Protein AF-0000000079772321 (afdb_homodimer)

InterPro domains:
  IPR003599 Immunoglobulin domain subtype [SM00409] (28-128)
  IPR007110 Immunoglobulin-like domain [PS50835] (21-126)
  IPR013106 Immunoglobulin V-set domain [PF07686] (27-116)
  IPR013106 Immunoglobulin V-set domain [SM00406] (38-116)
  IPR013783 Immunoglobulin-like fold [G3DSA:2.60.40.10] (20-128)
  IPR036179 Immunoglobulin-like domain superfamily [SSF48726] (20-124)

Foldseek 3Di:
DVVVVVVVPVPPPLCPVQPDKDKDWEAWAAWEDEAQAKDKTWIFIAIDTPVRHGDDDDDADKWKWKQQQNDTGTQVCQCVVPVNQWHFDDDVVRRTGMIMGGNDHQVSWDKMKMKMWGDDDPPPPDPPDDPPPSCPPPPVCPVVPGDMDMHDIYTYHYKYFFQDWEKDWAFDCPDPPGDPPDDDLDALDEDPAAEAEDAAQDKTKMKTKTHWIVPEFDKWKDKQNRTFDWPQQQPFDWDQDPVGTWTWGTWDWDDDPFKTKIKTKIKDWAQDDQPCPVPDDDDSPSSTTMIMMIMMIMHTHHDDDDWMKMKMWGDPQQSVDTDDPDDDGRIYMYMYTYHYPPDD/DVVVVVVVVVPPPPCPVQPDKDKDWEAWAAWEDEAQAKDKTWIFIAIDTPVRHGDDDDDADKWKWKQQQNDTGTQVCQCVVPVNQWHFDDDVVRRTGMIMGGNDHQVSWDKMKMKMWGDDPPPPPPPPDDPPPSCPPPPVCVVVPGDMDMHDIYTYHYKYFFQDWEKDWAFDPPDGDGDPDDDDLDALDEDPAAEAEDAAQDKTKMKTKTHWIVPEFDKWKDKQNRTFDWDQPDWDDWDQDPVGTWTWGTWDWDDDPFKTKIKTKIKDWAQDPQPCPVPDPDDSPSSTTMIMMIMMIMHTHDDDDDWMKMKMWGDPQQSVDTDDPDDDGRIYMYMYTYHYPPPD

Nearest PDB structures (foldseek):
  2wng-assembly1_A  TM=5.264E-01  e=7.006E-10  Homo sapiens
  5gs2-assembly1_H  TM=3.093E-01  e=6.356E-09  Homo sapiens
  6vtc-assembly1_A  TM=4.804E-01  e=5.918E-06  Homo sapiens
  6sne-assembly1_B  TM=3.478E-01  e=5.232E-07  Homo sapiens
  5lfv-assembly1_A  TM=3.008E-01  e=1.472E-07  Mus musculus

Sequence (688 aa):
MNDMETFIRLGLAIRLDHQQPFLYVTDPQNTRAPLGGSVRLSCRLFWRDAFGNSWKGYTPPVRVQWIINGFGYQVDLLEASHQSRLTVVGNPSDGVYDLRINKVQLEDEGIFACQARIINGGLSVSADAIPPYWNQNYLTIGQSAMMIVRSKEAQLTVFSLPKRFGLFVGKFLTRPEAMPKGGSQQTCHLQEEQKIFVQIGKAIYLTCAGDESRPPALLEINFNGEKIPLSSRNQTSCKRMEEGDWCVKDVARIRHAAFNLLVMEYRKDVHAVKGFVRFMGVKNIETAKQSVRLILEVLIRSEFAKPLSVKCEVGNGEEFTQSGPPQKPFEAVASGTIHLHGRTMNDMETFIRLGLAIRLDHQQPFLYVTDPQNTRAPLGGSVRLSCRLFWRDAFGNSWKGYTPPVRVQWIINGFGYQVDLLEASHQSRLTVVGNPSDGVYDLRINKVQLEDEGIFACQARIINGGLSVSADAIPPYWNQNYLTIGQSAMMIVRSKEAQLTVFSLPKRFGLFVGKFLTRPEAMPKGGSQQTCHLQEEQKIFVQIGKAIYLTCAGDESRPPALLEINFNGEKIPLSSRNQTSCKRMEEGDWCVKDVARIRHAAFNLLVMEYRKDVHAVKGFVRFMGVKNIETAKQSVRLILEVLIRSEFAKPLSVKCEVGNGEEFTQSGPPQKPFEAVASGTIHLHGRT

Secondary structure (DSSP, 8-state):
--HHHHHHHTT------TT--EEEEPPP--EEEETT--EEE--BEEEE-TTSPBP-S----EEEEEEETTEEEEHHHHHHHTTTSEEEES-GGGTB-EEEE-S--GGG-EEEEEEEEE--------SSS---GGGSSS--TTS----EEEPPPEEEEEEB--S-EEEEESSS-SS-----S--SS--B-----EEEEE-TT-EEEEEEEEEEEBSPP-EEEEETTEEE--------EEEEETTEEEEEEEEEEEE-SSEEEEEEEEEEEE--------STT-------EEEEEEEEEEEE-S--SSPEEEEEEETTGGGGS-SSS--PPP-BEEEEEEEETT--/--HHHHHHHTT------TT--EEEEPPPPPEEEETT--EEE--BEEEE-TTSPBP-S----EEEEEEETTEEEEHHHHHHHTTTSEEEES-GGGTB-EEEE-S--GGG-EEEEEEEEE--------SSS---GGGSSS----S----EEEPPPEEEEEEB--S-EEEEESSS-SS-----S--SS--B-----EEEEE-TT-EEEEEEEEEEEBSPP-EEEEETTEEE--------PEEEETTEEEEEEEEEEEE-SSEEEEEEEEEEEE--------STT-------EEEEEEEEEEEE-S--SSPEEEEEEETTGGGGS-SSS--PPP-BEEEEEEEETT--

Organism: Taenia asiatica (NCBI:txid60517)

Radius of gyration: 35.62 Å; Cα contacts (8 Å, |Δi|>4): 1546; chains: 2; bounding box: 85×104×121 Å

pLDDT: mean 74.22, std 22.58, range [26.08, 96.75]

Structure (mmCIF, N/CA/C/O backbone):
data_AF-0000000079772321-model_v1
#
loop_
_entity.id
_entity.type
_entity.pdbx_description
1 polymer 'Ig-like domain-containing protein'
#
loop_
_atom_site.group_PDB
_atom_site.id
_atom_site.type_symbol
_atom_site.label_atom_id
_atom_site.label_alt_id
_atom_site.label_comp_id
_atom_site.label_asym_id
_atom_site.label_entity_id
_atom_site.label_seq_id
_atom_site.pdbx_PDB_ins_code
_atom_site.Cartn_x
_atom_site.Cartn_y
_atom_site.Cartn_z
_atom_site.occupancy
_atom_site.B_iso_or_equiv
_atom_site.auth_seq_id
_atom_site.auth_comp_id
_atom_site.auth_asym_id
_atom_site.auth_atom_id
_atom_site.pdbx_PDB_model_num
ATOM 1 N N . MET A 1 1 ? -7.09 9.203 63.438 1 29.27 1 MET A N 1
ATOM 2 C CA . MET A 1 1 ? -8.406 8.695 63.031 1 29.27 1 MET A CA 1
ATOM 3 C C . MET A 1 1 ? -8.836 9.273 61.688 1 29.27 1 MET A C 1
ATOM 5 O O . MET A 1 1 ? -9.602 8.641 60.969 1 29.27 1 MET A O 1
ATOM 9 N N . ASN A 1 2 ? -8.562 10.602 61.406 1 40.22 2 ASN A N 1
ATOM 10 C CA . ASN A 1 2 ? -9.055 11.32 60.25 1 40.22 2 ASN A CA 1
ATOM 11 C C . ASN A 1 2 ? -8.352 10.867 58.969 1 40.22 2 ASN A C 1
ATOM 13 O O . ASN A 1 2 ? -8.828 11.125 57.844 1 40.22 2 ASN A O 1
ATOM 17 N N . ASP A 1 3 ? -7.031 10.539 59.062 1 43.5 3 ASP A N 1
ATOM 18 C CA . ASP A 1 3 ? -6.199 10.203 57.938 1 43.5 3 ASP A CA 1
ATOM 19 C C . ASP A 1 3 ? -6.664 8.906 57.281 1 43.5 3 ASP A C 1
ATOM 21 O O . ASP A 1 3 ? -6.34 8.641 56.125 1 43.5 3 ASP A O 1
ATOM 25 N N . MET A 1 4 ? -7.281 8.016 58.094 1 43.22 4 MET A N 1
ATOM 26 C CA . MET A 1 4 ? -7.754 6.727 57.594 1 43.22 4 MET A CA 1
ATOM 27 C C . MET A 1 4 ? -8.93 6.906 56.625 1 43.22 4 MET A C 1
ATOM 29 O O . MET A 1 4 ? -9.258 5.992 55.875 1 43.22 4 MET A O 1
ATOM 33 N N . GLU A 1 5 ? -9.68 8.008 56.844 1 43.19 5 GLU A N 1
ATOM 34 C CA . GLU A 1 5 ? -10.898 8.164 56.031 1 43.19 5 GLU A CA 1
ATOM 35 C C . GLU A 1 5 ? -10.57 8.523 54.594 1 43.19 5 GLU A C 1
ATOM 37 O O . GLU A 1 5 ? -11.312 8.172 53.688 1 43.19 5 GLU A O 1
ATOM 42 N N . THR A 1 6 ? -9.5 9.32 54.438 1 44.12 6 THR A N 1
ATOM 43 C CA . THR A 1 6 ? -9.297 9.859 53.094 1 44.12 6 THR A CA 1
ATOM 44 C C . THR A 1 6 ? -8.867 8.766 52.125 1 44.12 6 THR A C 1
ATOM 46 O O . THR A 1 6 ? -9.055 8.883 50.906 1 44.12 6 THR A O 1
ATOM 49 N N . PHE A 1 7 ? -8.133 7.734 52.625 1 42.06 7 PHE A N 1
ATOM 50 C CA . PHE A 1 7 ? -7.652 6.723 51.688 1 42.06 7 PHE A CA 1
ATOM 51 C C . PHE A 1 7 ? -8.812 5.898 51.156 1 42.06 7 PHE A C 1
ATOM 53 O O . PHE A 1 7 ? -8.672 5.23 50.125 1 42.06 7 PHE A O 1
ATOM 60 N N . ILE A 1 8 ? -9.906 5.789 51.938 1 38.69 8 ILE A N 1
ATOM 61 C CA . ILE A 1 8 ? -10.953 4.855 51.531 1 38.69 8 ILE A CA 1
ATOM 62 C C . ILE A 1 8 ? -11.672 5.391 50.281 1 38.69 8 ILE A C 1
ATOM 64 O O . ILE A 1 8 ? -12.195 4.617 49.5 1 38.69 8 ILE A O 1
ATOM 68 N N . ARG A 1 9 ? -11.758 6.715 50.125 1 37.12 9 ARG A N 1
ATOM 69 C CA . ARG A 1 9 ? -12.656 7.199 49.062 1 37.12 9 ARG A CA 1
ATOM 70 C C . ARG A 1 9 ? -12.055 6.969 47.688 1 37.12 9 ARG A C 1
ATOM 72 O O . ARG A 1 9 ? -12.758 7.078 46.688 1 37.12 9 ARG A O 1
ATOM 79 N N . LEU A 1 10 ? -10.742 7.055 47.625 1 37.56 10 LEU A N 1
ATOM 80 C CA . LEU A 1 10 ? -10.219 7.016 46.25 1 37.56 10 LEU A CA 1
ATOM 81 C C . LEU A 1 10 ? -10.422 5.637 45.625 1 37.56 10 LEU A C 1
ATOM 83 O O . LEU A 1 10 ? -10.039 5.406 44.5 1 37.56 10 LEU A O 1
ATOM 87 N N . GLY A 1 11 ? -10.797 4.684 46.469 1 34.12 11 GLY A N 1
ATOM 88 C CA . GLY A 1 11 ? -11.07 3.406 45.812 1 34.12 11 GLY A CA 1
ATOM 89 C C . GLY A 1 11 ? -12.195 3.475 44.812 1 34.12 11 GLY A C 1
ATOM 90 O O . GLY A 1 11 ? -12.883 2.48 44.562 1 34.12 11 GLY A O 1
ATOM 91 N N . LEU A 1 12 ? -12.789 4.594 44.625 1 33.72 12 LEU A N 1
ATOM 92 C CA . LEU A 1 12 ? -13.781 4.434 43.594 1 33.72 12 LEU A CA 1
ATOM 93 C C . LEU A 1 12 ? -13.156 3.799 42.344 1 33.72 12 LEU A C 1
ATOM 95 O O . LEU A 1 12 ? -12.336 4.422 41.656 1 33.72 12 LEU A O 1
ATOM 99 N N . ALA A 1 13 ? -12.891 2.525 42.375 1 32.94 13 ALA A N 1
ATOM 100 C CA . ALA A 1 13 ? -12.555 1.632 41.281 1 32.94 13 ALA A CA 1
ATOM 101 C C . ALA A 1 13 ? -13.258 2.053 40 1 32.94 13 ALA A C 1
ATOM 103 O O . ALA A 1 13 ? -14.445 2.381 40 1 32.94 13 ALA A O 1
ATOM 104 N N . ILE A 1 14 ? -12.641 2.691 39.156 1 36.53 14 ILE A N 1
ATOM 105 C CA . ILE A 1 14 ? -13.023 2.559 37.75 1 36.53 14 ILE A CA 1
ATOM 106 C C . ILE A 1 14 ? -13.68 1.197 37.531 1 36.53 14 ILE A C 1
ATOM 108 O O . ILE A 1 14 ? -13 0.165 37.562 1 36.53 14 ILE A O 1
ATOM 112 N N . ARG A 1 15 ? -14.734 0.895 38.156 1 33.5 15 ARG A N 1
ATOM 113 C CA . ARG A 1 15 ? -15.492 -0.244 37.656 1 33.5 15 ARG A CA 1
ATOM 114 C C . ARG A 1 15 ? -15.398 -0.334 36.125 1 33.5 15 ARG A C 1
ATOM 116 O O . ARG A 1 15 ? -16 0.474 35.406 1 33.5 15 ARG A O 1
ATOM 123 N N . LEU A 1 16 ? -14.281 -0.459 35.469 1 39.03 16 LEU A N 1
ATOM 124 C CA . LEU A 1 16 ? -14.336 -1.08 34.156 1 39.03 16 LEU A CA 1
ATOM 125 C C . LEU A 1 16 ? -15.609 -1.903 34 1 39.03 16 LEU A C 1
ATOM 127 O O . LEU A 1 16 ? -15.828 -2.869 34.719 1 39.03 16 LEU A O 1
ATOM 131 N N . ASP A 1 17 ? -16.672 -1.336 34.031 1 39.31 17 ASP A N 1
ATOM 132 C CA . ASP A 1 17 ? -17.938 -2.029 33.781 1 39.31 17 ASP A CA 1
ATOM 133 C C . ASP A 1 17 ? -17.734 -3.268 32.906 1 39.31 17 ASP A C 1
ATOM 135 O O . ASP A 1 17 ? -17.344 -3.156 31.766 1 39.31 17 ASP A O 1
ATOM 139 N N . HIS A 1 18 ? -17.234 -4.359 33.281 1 50.41 18 HIS A N 1
ATOM 140 C CA . HIS A 1 18 ? -17.203 -5.789 33 1 50.41 18 HIS A CA 1
ATOM 141 C C . HIS A 1 18 ? -18.344 -6.195 32.062 1 50.41 18 HIS A C 1
ATOM 143 O O . HIS A 1 18 ? -18.484 -7.371 31.734 1 50.41 18 HIS A O 1
ATOM 149 N N . GLN A 1 19 ? -19.266 -5.332 31.625 1 61.81 19 GLN A N 1
ATOM 150 C CA . GLN A 1 19 ? -20.562 -5.824 31.141 1 61.81 19 GLN A CA 1
ATOM 151 C C . GLN A 1 19 ? -20.734 -5.527 29.656 1 61.81 19 GLN A C 1
ATOM 153 O O . GLN A 1 19 ? -21.859 -5.508 29.141 1 61.81 19 GLN A O 1
ATOM 158 N N . GLN A 1 20 ? -19.781 -5.121 29 1 71 20 GLN A N 1
ATOM 159 C CA . GLN A 1 20 ? -20.156 -4.965 27.594 1 71 20 GLN A CA 1
ATOM 160 C C . GLN A 1 20 ? -19.328 -5.895 26.703 1 71 20 GLN A C 1
ATOM 162 O O . GLN A 1 20 ? -18.172 -6.184 27 1 71 20 GLN A O 1
ATOM 167 N N . PRO A 1 21 ? -19.922 -6.488 25.797 1 81.56 21 PRO A N 1
ATOM 168 C CA . PRO A 1 21 ? -19.188 -7.344 24.859 1 81.56 21 PRO A CA 1
ATOM 169 C C . PRO A 1 21 ? -18.344 -6.543 23.875 1 81.56 21 PRO A C 1
ATOM 171 O O . PRO A 1 21 ? -18.719 -5.438 23.469 1 81.56 21 PRO A O 1
ATOM 174 N N . PHE A 1 22 ? -17.156 -7.117 23.594 1 81.06 22 PHE A N 1
ATOM 175 C CA . PHE A 1 22 ? -16.281 -6.578 22.578 1 81.06 22 PHE A CA 1
ATOM 176 C C . PHE A 1 22 ? -16.172 -7.531 21.391 1 81.06 22 PHE A C 1
ATOM 178 O O . PHE A 1 22 ? -16.094 -8.75 21.578 1 81.06 22 PHE A O 1
ATOM 185 N N . LEU A 1 23 ? -16.266 -6.875 20.234 1 86.38 23 LEU A N 1
ATOM 186 C CA . LEU A 1 23 ? -16.219 -7.66 19 1 86.38 23 LEU A CA 1
ATOM 187 C C . LEU A 1 23 ? -14.773 -7.863 18.547 1 86.38 23 LEU A C 1
ATOM 189 O O . LEU A 1 23 ? -13.977 -6.918 18.547 1 86.38 23 LEU A O 1
ATOM 193 N N . TYR A 1 24 ? -14.43 -9.125 18.234 1 87.12 24 TYR A N 1
ATOM 194 C CA . TYR A 1 24 ? -13.117 -9.461 17.688 1 87.12 24 TYR A CA 1
ATOM 195 C C . TYR A 1 24 ? -13.25 -10.195 16.359 1 87.12 24 TYR A C 1
ATOM 197 O O . TYR A 1 24 ? -14.281 -10.797 16.078 1 87.12 24 TYR A O 1
ATOM 205 N N . VAL A 1 25 ? -12.211 -10.031 15.602 1 91.81 25 VAL A N 1
ATOM 206 C CA . VAL A 1 25 ? -12.172 -10.719 14.32 1 91.81 25 VAL A CA 1
ATOM 207 C C . VAL A 1 25 ? -10.844 -11.453 14.172 1 91.81 25 VAL A C 1
ATOM 209 O O . VAL A 1 25 ? -9.797 -10.945 14.578 1 91.81 25 VAL A O 1
ATOM 212 N N . THR A 1 26 ? -10.914 -12.602 13.586 1 91.31 26 THR A N 1
ATOM 213 C CA . THR A 1 26 ? -9.688 -13.344 13.32 1 91.31 26 THR A CA 1
ATOM 214 C C . THR A 1 26 ? -9.016 -12.844 12.047 1 91.31 26 THR A C 1
ATOM 216 O O . THR A 1 26 ? -9.688 -12.328 11.148 1 91.31 26 THR A O 1
ATOM 219 N N . ASP A 1 27 ? -7.719 -13.094 11.992 1 90.25 27 ASP A N 1
ATOM 220 C CA . ASP A 1 27 ? -6.945 -12.688 10.828 1 90.25 27 ASP A CA 1
ATOM 221 C C . ASP A 1 27 ? -6.844 -13.82 9.812 1 90.25 27 ASP A C 1
ATOM 223 O O . ASP A 1 27 ? -6.441 -14.938 10.156 1 90.25 27 ASP A O 1
ATOM 227 N N . PRO A 1 28 ? -7.277 -13.547 8.594 1 94.19 28 PRO A N 1
ATOM 228 C CA . PRO A 1 28 ? -6.957 -14.539 7.562 1 94.19 28 PRO A CA 1
ATOM 229 C C . PRO A 1 28 ? -5.453 -14.703 7.348 1 94.19 28 PRO A C 1
ATOM 231 O O . PRO A 1 28 ? -4.672 -13.828 7.734 1 94.19 28 PRO A O 1
ATOM 234 N N . GLN A 1 29 ? -5.086 -15.812 6.781 1 93.62 29 GLN A N 1
ATOM 235 C CA . GLN A 1 29 ? -3.674 -16.078 6.527 1 93.62 29 GLN A CA 1
ATOM 236 C C . GLN A 1 29 ? -3.338 -15.906 5.051 1 93.62 29 GLN A C 1
ATOM 238 O O . GLN A 1 29 ? -4.195 -16.109 4.184 1 93.62 29 GLN A O 1
ATOM 243 N N . ASN A 1 30 ? -2.096 -15.508 4.895 1 95 30 ASN A N 1
ATOM 244 C CA . ASN A 1 30 ? -1.613 -15.57 3.518 1 95 30 ASN A CA 1
ATOM 245 C C . ASN A 1 30 ? -1.795 -16.969 2.924 1 95 30 ASN A C 1
ATOM 247 O O . ASN A 1 30 ? -1.523 -17.969 3.586 1 95 30 ASN A O 1
ATOM 251 N N . THR A 1 31 ? -2.303 -16.969 1.698 1 94.75 31 THR A N 1
ATOM 252 C CA . THR A 1 31 ? -2.674 -18.25 1.11 1 94.75 31 THR A CA 1
ATOM 253 C C . THR A 1 31 ? -2.25 -18.312 -0.354 1 94.75 31 THR A C 1
ATOM 255 O O . THR A 1 31 ? -2.254 -17.297 -1.054 1 94.75 31 THR A O 1
ATOM 258 N N . ARG A 1 32 ? -1.919 -19.484 -0.775 1 94.75 32 ARG A N 1
ATOM 259 C CA . ARG A 1 32 ? -1.633 -19.781 -2.174 1 94.75 32 ARG A CA 1
ATOM 260 C C . ARG A 1 32 ? -2.658 -20.766 -2.742 1 94.75 32 ARG A C 1
ATOM 262 O O . ARG A 1 32 ? -3.033 -21.734 -2.08 1 94.75 32 ARG A O 1
ATOM 269 N N . ALA A 1 33 ? -3.123 -20.469 -3.893 1 95.25 33 ALA A N 1
ATOM 270 C CA . ALA A 1 33 ? -4.098 -21.328 -4.551 1 95.25 33 ALA A CA 1
ATOM 271 C C . ALA A 1 33 ? -3.736 -21.562 -6.016 1 95.25 33 ALA A C 1
ATOM 273 O O . ALA A 1 33 ? -3.234 -20.641 -6.684 1 95.25 33 ALA A O 1
ATOM 274 N N . PRO A 1 34 ? -3.916 -22.797 -6.52 1 93.5 34 PRO A N 1
ATOM 275 C CA . PRO A 1 34 ? -3.678 -23.047 -7.945 1 93.5 34 PRO A CA 1
ATOM 276 C C . PRO A 1 34 ? -4.734 -22.391 -8.844 1 93.5 34 PRO A C 1
ATOM 278 O O . PRO A 1 34 ? -5.91 -22.328 -8.469 1 93.5 34 PRO A O 1
ATOM 281 N N . LEU A 1 35 ? -4.234 -22 -9.945 1 91.81 35 LEU A N 1
ATOM 282 C CA . LEU A 1 35 ? -5.164 -21.516 -10.961 1 91.81 35 LEU A CA 1
ATOM 283 C C . LEU A 1 35 ? -6.238 -22.562 -11.258 1 91.81 35 LEU A C 1
ATOM 285 O O . LEU A 1 35 ? -5.934 -23.734 -11.461 1 91.81 35 LEU A O 1
ATOM 289 N N . GLY A 1 36 ? -7.461 -22.109 -11.242 1 91.31 36 GLY A N 1
ATOM 290 C CA . GLY A 1 36 ? -8.578 -23 -11.523 1 91.31 36 GLY A CA 1
ATOM 291 C C . GLY A 1 36 ? -9.039 -23.781 -10.305 1 91.31 36 GLY A C 1
ATOM 292 O O . GLY A 1 36 ? -10.102 -24.406 -10.328 1 91.31 36 GLY A O 1
ATOM 293 N N . GLY A 1 37 ? -8.25 -23.734 -9.234 1 93.38 37 GLY A N 1
ATOM 294 C CA . GLY A 1 37 ? -8.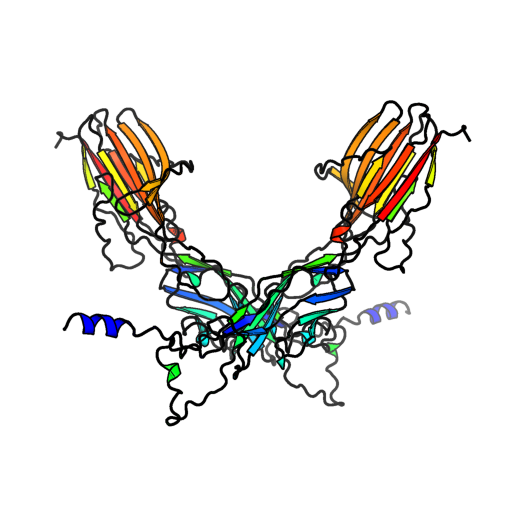602 -24.453 -8.016 1 93.38 37 GLY A CA 1
ATOM 295 C C . GLY A 1 37 ? -9.547 -23.656 -7.117 1 93.38 37 GLY A C 1
ATOM 296 O O . GLY A 1 37 ? -10.305 -22.828 -7.598 1 93.38 37 GLY A O 1
ATOM 297 N N . SER A 1 38 ? -9.602 -24.125 -5.82 1 94.19 38 SER A N 1
ATOM 298 C CA . SER A 1 38 ? -10.422 -23.453 -4.82 1 94.19 38 SER A CA 1
ATOM 299 C C . SER A 1 38 ? -9.609 -23.094 -3.584 1 94.19 38 SER A C 1
ATOM 301 O O . SER A 1 38 ? -8.594 -23.734 -3.295 1 94.19 38 SER A O 1
ATOM 303 N N . VAL A 1 39 ? -10.055 -22.094 -2.955 1 95.5 39 VAL A N 1
ATOM 304 C CA . VAL A 1 39 ? -9.367 -21.656 -1.742 1 95.5 39 VAL A CA 1
ATOM 305 C C . VAL A 1 39 ? -10.375 -21.047 -0.766 1 95.5 39 VAL A C 1
ATOM 307 O O . VAL A 1 39 ? -11.445 -20.609 -1.17 1 95.5 39 VAL A O 1
ATOM 310 N N . ARG A 1 40 ? -10.008 -21.062 0.487 1 95.31 40 ARG A N 1
ATOM 311 C CA . ARG A 1 40 ? -10.852 -20.516 1.538 1 95.31 40 ARG A CA 1
ATOM 312 C C . ARG A 1 40 ? -10.062 -19.562 2.43 1 95.31 40 ARG A C 1
ATOM 314 O O . ARG A 1 40 ? -8.961 -19.891 2.875 1 95.31 40 ARG A O 1
ATOM 321 N N . LEU A 1 41 ? -10.539 -18.359 2.633 1 96.06 41 LEU A N 1
ATOM 322 C CA . LEU A 1 41 ? -9.977 -17.406 3.572 1 96.06 41 LEU A CA 1
ATOM 323 C C . LEU A 1 41 ? -10.867 -17.266 4.805 1 96.06 41 LEU A C 1
ATOM 325 O O . LEU A 1 41 ? -12.086 -17.109 4.684 1 96.06 41 LEU A O 1
ATOM 329 N N . SER A 1 42 ? -10.258 -17.25 5.898 1 95.81 42 SER A N 1
ATOM 330 C CA . SER A 1 42 ? -11.016 -17.328 7.145 1 95.81 42 SER A CA 1
ATOM 331 C C . SER A 1 42 ? -11.398 -15.93 7.629 1 95.81 42 SER A C 1
ATOM 333 O O . SER A 1 42 ? -10.617 -14.984 7.492 1 95.81 42 SER A O 1
ATOM 335 N N . CYS A 1 43 ? -12.555 -15.812 8.156 1 96.19 43 CYS A N 1
ATOM 336 C CA . CYS A 1 43 ? -13.086 -14.656 8.875 1 96.19 43 CYS A CA 1
ATOM 337 C C . CYS A 1 43 ? -14.047 -15.094 9.977 1 96.19 43 CYS A C 1
ATOM 339 O O . CYS A 1 43 ? -15.164 -15.516 9.695 1 96.19 43 CYS A O 1
ATOM 341 N N . ARG A 1 44 ? -13.594 -14.953 11.219 1 96.5 44 ARG A N 1
ATOM 342 C CA . ARG A 1 44 ? -14.383 -15.383 12.367 1 96.5 44 ARG A CA 1
ATOM 343 C C . ARG A 1 44 ? -14.539 -14.25 13.383 1 96.5 44 ARG A C 1
ATOM 345 O O . ARG A 1 44 ? -13.562 -13.602 13.742 1 96.5 44 ARG A O 1
ATOM 352 N N . LEU A 1 45 ? -15.781 -14.055 13.742 1 94.25 45 LEU A N 1
ATOM 353 C CA . LEU A 1 45 ? -16.094 -13.039 14.75 1 94.25 45 LEU A CA 1
ATOM 354 C C . LEU A 1 45 ? -16.406 -13.688 16.094 1 94.25 45 LEU A C 1
ATOM 356 O O . LEU A 1 45 ? -17 -14.766 16.156 1 94.25 45 LEU A O 1
ATOM 360 N N . PHE A 1 46 ? -15.977 -13.031 17.125 1 92.25 46 PHE A N 1
ATOM 361 C CA . PHE A 1 46 ? -16.312 -13.523 18.453 1 92.25 46 PHE A CA 1
ATOM 362 C C . PHE A 1 46 ? -16.375 -12.383 19.453 1 92.25 46 PHE A C 1
ATOM 364 O O . PHE A 1 46 ? -15.836 -11.297 19.203 1 92.25 46 PHE A O 1
ATOM 371 N N . TRP A 1 47 ? -17.094 -12.609 20.5 1 88.19 47 TRP A N 1
ATOM 372 C CA . TRP A 1 47 ? -17.344 -11.594 21.516 1 88.19 47 TRP A CA 1
ATOM 373 C C . TRP A 1 47 ? -16.625 -11.938 22.812 1 88.19 47 TRP A C 1
ATOM 375 O O . TRP A 1 47 ? -16.625 -13.094 23.234 1 88.19 47 TRP A O 1
ATOM 385 N N . ARG A 1 48 ? -15.977 -10.914 23.375 1 85.81 48 ARG A N 1
ATOM 386 C CA . ARG A 1 48 ? -15.297 -11.086 24.656 1 85.81 48 ARG A CA 1
ATOM 387 C C . ARG A 1 48 ? -15.633 -9.945 25.609 1 85.81 48 ARG A C 1
ATOM 389 O O . ARG A 1 48 ? -16.078 -8.883 25.172 1 85.81 48 ARG A O 1
ATOM 396 N N . ASP A 1 49 ? -15.453 -10.297 26.781 1 80.12 49 ASP A N 1
ATOM 397 C CA . ASP A 1 49 ? -15.594 -9.227 27.766 1 80.12 49 ASP A CA 1
ATOM 398 C C . ASP A 1 49 ? -14.281 -8.477 27.969 1 80.12 49 ASP A C 1
ATOM 400 O O . ASP A 1 49 ? -13.312 -8.711 27.234 1 80.12 49 ASP A O 1
ATOM 404 N N . ALA A 1 50 ? -14.273 -7.539 28.75 1 73.88 50 ALA A N 1
ATOM 405 C CA . ALA A 1 50 ? -13.125 -6.656 28.969 1 73.88 50 ALA A CA 1
ATOM 406 C C . ALA A 1 50 ? -11.922 -7.441 29.469 1 73.88 50 ALA A C 1
ATOM 408 O O . ALA A 1 50 ? -10.781 -6.98 29.359 1 73.88 50 ALA A O 1
ATOM 409 N N . PHE A 1 51 ? -12.148 -8.711 29.969 1 78.88 51 PHE A N 1
ATOM 410 C CA . PHE A 1 51 ? -11.07 -9.523 30.531 1 78.88 51 PHE A CA 1
ATOM 411 C C . PHE A 1 51 ? -10.625 -10.586 29.531 1 78.88 51 PHE A C 1
ATOM 413 O O . PHE A 1 51 ? -9.742 -11.391 29.828 1 78.88 51 PHE A O 1
ATOM 420 N N . GLY A 1 52 ? -11.234 -10.57 28.453 1 82.69 52 GLY A N 1
ATOM 421 C CA . GLY A 1 52 ? -10.828 -11.5 27.406 1 82.69 52 GLY A CA 1
ATOM 422 C C . GLY A 1 52 ? -11.602 -12.812 27.438 1 82.69 52 GLY A C 1
ATOM 423 O O . GLY A 1 52 ? -11.344 -13.703 26.641 1 82.69 52 GLY A O 1
ATOM 424 N N . ASN A 1 53 ? -12.508 -12.875 28.359 1 88.75 53 ASN A N 1
ATOM 425 C CA . ASN A 1 53 ? -13.32 -14.078 28.438 1 88.75 53 ASN A CA 1
ATOM 426 C C . ASN A 1 53 ? -14.461 -14.055 27.406 1 88.75 53 ASN A C 1
ATOM 428 O O . ASN A 1 53 ? -14.914 -12.977 27.016 1 88.75 53 ASN A O 1
ATOM 432 N N . SER A 1 54 ? -14.914 -15.273 27.109 1 89.75 54 SER A N 1
ATOM 433 C CA . SER A 1 54 ? -16.016 -15.359 26.156 1 89.75 54 SER A CA 1
ATOM 434 C C . SER A 1 54 ? -17.281 -14.695 26.703 1 89.75 54 SER A C 1
ATOM 436 O O . SER A 1 54 ? -17.656 -14.922 27.844 1 89.75 54 SER A O 1
ATOM 438 N N . TRP A 1 55 ? -17.906 -13.992 25.906 1 87.19 55 TRP A N 1
ATOM 439 C CA . TRP A 1 55 ? -19.172 -13.336 26.234 1 87.19 55 TRP A CA 1
ATOM 440 C C . TRP A 1 55 ? -20.344 -14.266 26 1 87.19 55 TRP A C 1
ATOM 442 O O . TRP A 1 55 ? -20.469 -14.859 24.922 1 87.19 55 TRP A O 1
ATOM 452 N N . LYS A 1 56 ? -21.25 -14.383 26.969 1 87.12 56 LYS A N 1
ATOM 453 C CA . LYS A 1 56 ? -22.359 -15.305 26.859 1 87.12 56 LYS A CA 1
ATOM 454 C C . LYS A 1 56 ? -23.688 -14.555 26.781 1 87.12 56 LYS A C 1
ATOM 456 O O . LYS A 1 56 ? -24.75 -15.164 26.578 1 87.12 56 LYS A O 1
ATOM 461 N N . GLY A 1 57 ? -23.641 -13.273 26.797 1 83.81 57 GLY A N 1
ATOM 462 C CA . GLY A 1 57 ? -24.859 -12.469 26.797 1 83.81 57 GLY A CA 1
ATOM 463 C C . GLY A 1 57 ? -25.297 -12.062 25.391 1 83.81 57 GLY A C 1
ATOM 464 O O . GLY A 1 57 ? -24.875 -12.672 24.406 1 83.81 57 GLY A O 1
ATOM 465 N N . TYR A 1 58 ? -26.219 -11.188 25.328 1 81.94 58 TYR A N 1
ATOM 466 C CA . TYR A 1 58 ? -26.734 -10.68 24.062 1 81.94 58 TYR A CA 1
ATOM 467 C C . TYR A 1 58 ? -25.625 -9.969 23.281 1 81.94 58 TYR A C 1
ATOM 469 O O . TYR A 1 58 ? -24.828 -9.227 23.844 1 81.94 58 TYR A O 1
ATOM 477 N N . THR A 1 59 ? -25.609 -10.305 22.031 1 82.06 59 THR A N 1
ATOM 478 C CA . THR A 1 59 ? -24.688 -9.625 21.141 1 82.06 59 THR A CA 1
ATOM 479 C C . THR A 1 59 ? -25.438 -8.844 20.062 1 82.06 59 THR A C 1
ATOM 481 O O . THR A 1 59 ? -26.438 -9.336 19.531 1 82.06 59 THR A O 1
ATOM 484 N N . PRO A 1 60 ? -25.062 -7.613 19.812 1 81.5 60 PRO A N 1
ATOM 485 C CA . PRO A 1 60 ? -25.719 -6.855 18.75 1 81.5 60 PRO A CA 1
ATOM 486 C C . PRO A 1 60 ? -25.469 -7.453 17.375 1 81.5 60 PRO A C 1
ATOM 488 O O . PRO A 1 60 ? -24.531 -8.219 17.188 1 81.5 60 PRO A O 1
ATOM 491 N N . PRO A 1 61 ? -26.406 -7.066 16.469 1 84.56 61 PRO A N 1
ATOM 492 C CA . PRO A 1 61 ? -26.172 -7.527 15.109 1 84.56 61 PRO A CA 1
ATOM 493 C C . PRO A 1 61 ? -24.953 -6.879 14.469 1 84.56 61 PRO A C 1
ATOM 495 O O . PRO A 1 61 ? -24.609 -5.738 14.797 1 84.56 61 PRO A O 1
ATOM 498 N N . VAL A 1 62 ? -24.328 -7.707 13.602 1 87.75 62 VAL A N 1
ATOM 499 C CA . VAL A 1 62 ? -23.125 -7.215 12.945 1 87.75 62 VAL A CA 1
ATOM 500 C C . VAL A 1 62 ? -23.312 -7.27 11.43 1 87.75 62 VAL A C 1
ATOM 502 O O . VAL A 1 62 ? -24.062 -8.109 10.914 1 87.75 62 VAL A O 1
ATOM 505 N N . ARG A 1 63 ? -22.734 -6.27 10.828 1 87.56 63 ARG A N 1
ATOM 506 C CA . ARG A 1 63 ? -22.609 -6.285 9.375 1 87.56 63 ARG A CA 1
ATOM 507 C C . ARG A 1 63 ? -21.172 -6.555 8.953 1 87.56 63 ARG A C 1
ATOM 509 O O . ARG A 1 63 ? -20.25 -5.906 9.445 1 87.56 63 ARG A O 1
ATOM 516 N N . VAL A 1 64 ? -21.062 -7.543 8.047 1 92.44 64 VAL A N 1
ATOM 517 C CA . VAL A 1 64 ? -19.719 -7.977 7.676 1 92.44 64 VAL A CA 1
ATOM 518 C C . VAL A 1 64 ? -19.469 -7.688 6.195 1 92.44 64 VAL A C 1
ATOM 520 O O . VAL A 1 64 ? -20.375 -7.805 5.375 1 92.44 64 VAL A O 1
ATOM 523 N N . GLN A 1 65 ? -18.266 -7.27 5.957 1 92.81 65 GLN A N 1
ATOM 524 C CA . GLN A 1 65 ? -17.859 -7.137 4.562 1 92.81 65 GLN A CA 1
ATOM 525 C C . GLN A 1 65 ? -16.422 -7.586 4.371 1 92.81 65 GLN A C 1
ATOM 527 O O . GLN A 1 65 ? -15.609 -7.535 5.305 1 92.81 65 GLN A O 1
ATOM 532 N N . TRP A 1 66 ? -16.109 -8.07 3.195 1 93.5 66 TRP A N 1
ATOM 533 C CA . TRP A 1 66 ? -14.742 -8.367 2.791 1 93.5 66 TRP A CA 1
ATOM 534 C C . TRP A 1 66 ? -14.148 -7.215 1.992 1 93.5 66 TRP A C 1
ATOM 536 O O . TRP A 1 66 ? -14.812 -6.648 1.12 1 93.5 66 TRP A O 1
ATOM 546 N N . ILE A 1 67 ? -13.016 -6.781 2.35 1 92.44 67 ILE A N 1
ATOM 547 C CA . ILE A 1 67 ? -12.242 -5.832 1.562 1 92.44 67 ILE A CA 1
ATOM 548 C C . ILE A 1 67 ? -11.289 -6.586 0.635 1 92.44 67 ILE A C 1
ATOM 550 O O . ILE A 1 67 ? -10.352 -7.242 1.098 1 92.44 67 ILE A O 1
ATOM 554 N N . ILE A 1 68 ? -11.586 -6.457 -0.613 1 91.25 68 ILE A N 1
ATOM 555 C CA . ILE A 1 68 ? -10.797 -7.16 -1.619 1 91.25 68 ILE A CA 1
ATOM 556 C C . ILE A 1 68 ? -10.109 -6.152 -2.533 1 91.25 68 ILE A C 1
ATOM 558 O O . ILE A 1 68 ? -10.766 -5.461 -3.314 1 91.25 68 ILE A O 1
ATOM 562 N N . ASN A 1 69 ? -8.789 -6.109 -2.404 1 88.44 69 ASN A N 1
ATOM 563 C CA . ASN A 1 69 ? -8 -5.172 -3.195 1 88.44 69 ASN A CA 1
ATOM 564 C C . ASN A 1 69 ? -8.523 -3.744 -3.064 1 88.44 69 ASN A C 1
ATOM 566 O O . ASN A 1 69 ? -8.648 -3.027 -4.059 1 88.44 69 ASN A O 1
ATOM 570 N N . GLY A 1 70 ? -8.938 -3.471 -1.875 1 87.06 70 GLY A N 1
ATOM 571 C CA . GLY A 1 70 ? -9.367 -2.111 -1.592 1 87.06 70 GLY A CA 1
ATOM 572 C C . GLY A 1 70 ? -10.852 -1.889 -1.833 1 87.06 70 GLY A C 1
ATOM 573 O O . GLY A 1 70 ? -11.375 -0.801 -1.577 1 87.06 70 GLY A O 1
ATOM 574 N N . PHE A 1 71 ? -11.594 -2.875 -2.346 1 87.62 71 PHE A N 1
ATOM 575 C CA . PHE A 1 71 ? -13.039 -2.807 -2.561 1 87.62 71 PHE A CA 1
ATOM 576 C C . PHE A 1 71 ? -13.789 -3.486 -1.421 1 87.62 71 PHE A C 1
ATOM 578 O O . PHE A 1 71 ? -13.438 -4.602 -1.021 1 87.62 71 PHE A O 1
ATOM 585 N N . GLY A 1 72 ? -14.727 -2.799 -0.96 1 89.31 72 GLY A N 1
ATOM 586 C CA . GLY A 1 72 ? -15.562 -3.396 0.073 1 89.31 72 GLY A CA 1
ATOM 587 C C . GLY A 1 72 ? -16.781 -4.105 -0.48 1 89.31 72 GLY A C 1
ATOM 588 O O . GLY A 1 72 ? -17.562 -3.518 -1.231 1 89.31 72 GLY A O 1
ATOM 589 N N . TYR A 1 73 ? -16.938 -5.375 -0.083 1 88.81 73 TYR A N 1
ATOM 590 C CA . TYR A 1 73 ? -18.078 -6.176 -0.504 1 88.81 73 TYR A CA 1
ATOM 591 C C . TYR A 1 73 ? -18.859 -6.699 0.701 1 88.81 73 TYR A C 1
ATOM 593 O O . TYR A 1 73 ? -18.344 -7.535 1.456 1 88.81 73 TYR A O 1
ATOM 601 N N . GLN A 1 74 ? -20 -6.184 0.802 1 87.88 74 GLN A N 1
ATOM 602 C CA . GLN A 1 74 ? -20.859 -6.758 1.84 1 87.88 74 GLN A CA 1
ATOM 603 C C . GLN A 1 74 ? -21.125 -8.234 1.579 1 87.88 74 GLN A C 1
ATOM 605 O O . GLN A 1 74 ? -21.312 -8.648 0.434 1 87.88 74 GLN A O 1
ATOM 610 N N . VAL A 1 75 ? -21.109 -9.039 2.576 1 87.38 75 VAL A N 1
ATOM 611 C CA . VAL A 1 75 ? -21.141 -10.492 2.451 1 87.38 75 VAL A CA 1
ATOM 612 C C . VAL A 1 75 ? -22.406 -10.922 1.718 1 87.38 75 VAL A C 1
ATOM 614 O O . VAL A 1 75 ? -22.422 -11.93 1.014 1 87.38 75 VAL A O 1
ATOM 617 N N . ASP A 1 76 ? -23.469 -10.172 1.833 1 76.88 76 ASP A N 1
ATOM 618 C CA . ASP A 1 76 ? -24.719 -10.555 1.205 1 76.88 76 ASP A CA 1
ATOM 619 C C . ASP A 1 76 ? -24.703 -10.266 -0.294 1 76.88 76 ASP A C 1
ATOM 621 O O . ASP A 1 76 ? -25.547 -10.758 -1.041 1 76.88 76 ASP A O 1
ATOM 625 N N . LEU A 1 77 ? -23.672 -9.562 -0.724 1 74.19 77 LEU A N 1
ATOM 626 C CA . LEU A 1 77 ? -23.656 -9.141 -2.121 1 74.19 77 LEU A CA 1
ATOM 627 C C . LEU A 1 77 ? -22.484 -9.766 -2.859 1 74.19 77 LEU A C 1
ATOM 629 O O . LEU A 1 77 ? -22.375 -9.656 -4.082 1 74.19 77 LEU A O 1
ATOM 633 N N . LEU A 1 78 ? -21.594 -10.406 -2.178 1 76.31 78 LEU A N 1
ATOM 634 C CA . LEU A 1 78 ? -20.344 -10.906 -2.746 1 76.31 78 LEU A CA 1
ATOM 635 C C . LEU A 1 78 ? -20.625 -11.93 -3.848 1 76.31 78 LEU A C 1
ATOM 637 O O . LEU A 1 78 ? -20 -11.883 -4.91 1 76.31 78 LEU A O 1
ATOM 641 N N . GLU A 1 79 ? -21.562 -12.844 -3.543 1 68.69 79 GLU A N 1
ATOM 642 C CA . GLU A 1 79 ? -21.828 -13.906 -4.508 1 68.69 79 GLU A CA 1
ATOM 643 C C . GLU A 1 79 ? -22.344 -13.336 -5.828 1 68.69 79 GLU A C 1
ATOM 645 O O . GLU A 1 79 ? -21.922 -13.766 -6.902 1 68.69 79 GLU A O 1
ATOM 650 N N . ALA A 1 80 ? -23.125 -12.336 -5.691 1 66.25 80 ALA A N 1
ATOM 651 C CA . ALA A 1 80 ? -23.703 -11.734 -6.887 1 66.25 80 ALA A CA 1
ATOM 652 C C . ALA A 1 80 ? -22.656 -10.945 -7.664 1 66.25 80 ALA A C 1
ATOM 654 O O . ALA A 1 80 ? -22.703 -10.898 -8.898 1 66.25 80 ALA A O 1
ATOM 655 N N . SER A 1 81 ? -21.766 -10.453 -7.02 1 65.06 81 SER A N 1
ATOM 656 C CA . SER A 1 81 ? -20.797 -9.555 -7.637 1 65.06 81 SER A CA 1
ATOM 657 C C . SER A 1 81 ? -19.719 -10.344 -8.383 1 65.06 81 SER A C 1
ATOM 659 O O . SER A 1 81 ? -19.062 -9.812 -9.273 1 65.06 81 SER A O 1
ATOM 661 N N . HIS A 1 82 ? -19.531 -11.633 -8.062 1 67.69 82 HIS A N 1
ATOM 662 C CA . HIS A 1 82 ? -18.422 -12.398 -8.625 1 67.69 82 HIS A CA 1
ATOM 663 C C . HIS A 1 82 ? -18.922 -13.68 -9.289 1 67.69 82 HIS A C 1
ATOM 665 O O . HIS A 1 82 ? -18.281 -14.727 -9.188 1 67.69 82 HIS A O 1
ATOM 671 N N . GLN A 1 83 ? -20 -13.617 -9.961 1 67.62 83 GLN A N 1
ATOM 672 C CA . GLN A 1 83 ? -20.531 -14.734 -10.734 1 67.62 83 GLN A CA 1
ATOM 673 C C . GLN A 1 83 ? -20.562 -16.016 -9.906 1 67.62 83 GLN A C 1
ATOM 675 O O . GLN A 1 83 ? -20.172 -17.078 -10.391 1 67.62 83 GLN A O 1
ATOM 680 N N . SER A 1 84 ? -20.75 -15.875 -8.641 1 74.31 84 SER A N 1
ATOM 681 C CA . SER A 1 84 ? -20.938 -16.969 -7.695 1 74.31 84 SER A CA 1
ATOM 682 C C . SER A 1 84 ? -19.641 -17.719 -7.434 1 74.31 84 SER A C 1
ATOM 684 O O . SER A 1 84 ? -19.656 -18.828 -6.902 1 74.31 84 SER A O 1
ATOM 686 N N . ARG A 1 85 ? -18.531 -17.172 -7.961 1 87 85 ARG A N 1
ATOM 687 C CA . ARG A 1 85 ? -17.25 -17.781 -7.668 1 87 85 ARG A CA 1
ATOM 688 C C . ARG A 1 85 ? -16.812 -17.484 -6.238 1 87 85 ARG A C 1
ATOM 690 O O . ARG A 1 85 ? -16.141 -18.297 -5.602 1 87 85 ARG A O 1
ATOM 697 N N . LEU A 1 86 ? -17.188 -16.266 -5.848 1 88.94 86 LEU A N 1
ATOM 698 C CA . LEU A 1 86 ? -16.891 -15.883 -4.477 1 88.94 86 LEU A CA 1
ATOM 699 C C . LEU A 1 86 ? -18.125 -16 -3.592 1 88.94 86 LEU A C 1
ATOM 701 O O . LEU A 1 86 ? -19.125 -15.336 -3.836 1 88.94 86 LEU A O 1
ATOM 705 N N . THR A 1 87 ? -17.984 -16.859 -2.586 1 90.94 87 THR A N 1
ATOM 706 C CA . THR A 1 87 ? -19.125 -17.109 -1.701 1 90.94 87 THR A CA 1
ATOM 707 C C . THR A 1 87 ? -18.688 -17.094 -0.24 1 90.94 87 THR A C 1
ATOM 709 O O . THR A 1 87 ? -17.578 -17.531 0.087 1 90.94 87 THR A O 1
ATOM 712 N N . VAL A 1 88 ? -19.5 -16.484 0.496 1 92.81 88 VAL A N 1
ATOM 713 C CA . VAL A 1 88 ? -19.25 -16.547 1.933 1 92.81 88 VAL A CA 1
ATOM 714 C C . VAL A 1 88 ? -19.797 -17.844 2.504 1 92.81 88 VAL A C 1
ATOM 716 O O . VAL A 1 88 ? -20.969 -18.172 2.311 1 92.81 88 VAL A O 1
ATOM 719 N N . VAL A 1 89 ? -18.844 -18.547 3.152 1 93.06 89 VAL A N 1
ATOM 720 C CA . VAL A 1 89 ? -19.234 -19.844 3.701 1 93.06 89 VAL A CA 1
ATOM 721 C C . VAL A 1 89 ? -19.125 -19.812 5.223 1 93.06 89 VAL A C 1
ATOM 723 O O . VAL A 1 89 ? -18.297 -19.094 5.781 1 93.06 89 VAL A O 1
ATOM 726 N N . GLY A 1 90 ? -19.984 -20.438 5.883 1 92.44 90 GLY A N 1
ATOM 727 C CA . GLY A 1 90 ? -20.031 -20.484 7.336 1 92.44 90 GLY A CA 1
ATOM 728 C C . GLY A 1 90 ? -21.375 -20.094 7.902 1 92.44 90 GLY A C 1
ATOM 729 O O . GLY A 1 90 ? -22.25 -19.609 7.176 1 92.44 90 GLY A O 1
ATOM 730 N N . ASN A 1 91 ? -21.547 -20.359 9.141 1 92.75 91 ASN A N 1
ATOM 731 C CA . ASN A 1 91 ? -22.766 -20 9.852 1 92.75 91 ASN A CA 1
ATOM 732 C C . ASN A 1 91 ? -22.625 -18.641 10.547 1 92.75 91 ASN A C 1
ATOM 734 O O . ASN A 1 91 ? -21.891 -18.516 11.531 1 92.75 91 ASN A O 1
ATOM 738 N N . PRO A 1 92 ? -23.375 -17.672 10.078 1 91.12 92 PRO A N 1
ATOM 739 C CA . PRO A 1 92 ? -23.281 -16.344 10.688 1 91.12 92 PRO A CA 1
ATOM 740 C C . PRO A 1 92 ? -23.578 -16.359 12.188 1 91.12 92 PRO A C 1
ATOM 742 O O . PRO A 1 92 ? -22.984 -15.57 12.938 1 91.12 92 PRO A O 1
ATOM 745 N N . SER A 1 93 ? -24.453 -17.188 12.586 1 89.69 93 SER A N 1
ATOM 746 C CA . SER A 1 93 ? -24.812 -17.25 14 1 89.69 93 SER A CA 1
ATOM 747 C C . SER A 1 93 ? -23.625 -17.688 14.852 1 89.69 93 SER A C 1
ATOM 749 O O . SER A 1 93 ? -23.547 -17.359 16.031 1 89.69 93 SER A O 1
ATOM 751 N N . ASP A 1 94 ? -22.75 -18.422 14.18 1 92.81 94 ASP A N 1
ATOM 752 C CA . ASP A 1 94 ? -21.547 -18.859 14.875 1 92.81 94 ASP A CA 1
ATOM 753 C C . ASP A 1 94 ? -20.406 -17.859 14.664 1 92.81 94 ASP A C 1
ATOM 755 O O . ASP A 1 94 ? -19.281 -18.109 15.078 1 92.81 94 ASP A O 1
ATOM 759 N N . GLY A 1 95 ? -20.672 -16.812 13.922 1 94.12 95 GLY A N 1
ATOM 760 C CA . GLY A 1 95 ? -19.672 -15.789 13.664 1 94.12 95 GLY A CA 1
ATOM 761 C C . GLY A 1 95 ? -18.703 -16.172 12.562 1 94.12 95 GLY A C 1
ATOM 762 O O . GLY A 1 95 ? -17.594 -15.656 12.492 1 94.12 95 GLY A O 1
ATOM 763 N N . VAL A 1 96 ? -19.094 -17.141 11.742 1 96.25 96 VAL A N 1
ATOM 764 C CA . VAL A 1 96 ? -18.203 -17.625 10.703 1 96.25 96 VAL A CA 1
ATOM 765 C C . VAL A 1 96 ? -18.578 -17 9.359 1 96.25 96 VAL A C 1
ATOM 767 O O . VAL A 1 96 ? -19.703 -17.172 8.875 1 96.25 96 VAL A O 1
ATOM 770 N N . TYR A 1 97 ? -17.625 -16.266 8.773 1 96.31 97 TYR A N 1
ATOM 771 C CA . TYR A 1 97 ? -17.844 -15.578 7.504 1 96.31 97 TYR A CA 1
ATOM 772 C C . TYR A 1 97 ? -16.688 -15.844 6.535 1 96.31 97 TYR A C 1
ATOM 774 O O . TYR A 1 97 ? -16.203 -14.922 5.883 1 96.31 97 TYR A O 1
ATOM 782 N N . ASP A 1 98 ? -16.328 -17.031 6.375 1 96.5 98 ASP A N 1
ATOM 783 C CA . ASP A 1 98 ? -15.211 -17.422 5.508 1 96.5 98 ASP A CA 1
ATOM 784 C C . ASP A 1 98 ? -15.539 -17.125 4.043 1 96.5 98 ASP A C 1
ATOM 786 O O . ASP A 1 98 ? -16.688 -17.281 3.617 1 96.5 98 ASP A O 1
ATOM 790 N N . LEU A 1 99 ? -14.547 -16.781 3.371 1 96.12 99 LEU A N 1
ATOM 791 C CA . LEU A 1 99 ? -14.695 -16.547 1.938 1 96.12 99 LEU A CA 1
ATOM 792 C C . LEU A 1 99 ? -14.141 -17.719 1.135 1 96.12 99 LEU A C 1
ATOM 794 O O . LEU A 1 99 ? -12.969 -18.062 1.261 1 96.12 99 LEU A O 1
ATOM 798 N N . ARG A 1 100 ? -15.008 -18.297 0.299 1 95.69 100 ARG A N 1
ATOM 799 C CA . ARG A 1 100 ? -14.594 -19.344 -0.625 1 95.69 100 ARG A CA 1
ATOM 800 C C . ARG A 1 100 ? -14.516 -18.812 -2.053 1 95.69 100 ARG A C 1
ATOM 802 O O . ARG A 1 100 ? -15.461 -18.203 -2.547 1 95.69 100 ARG A O 1
ATOM 809 N N . ILE A 1 101 ? -13.445 -19.031 -2.643 1 94.56 101 ILE A N 1
ATOM 810 C CA . ILE A 1 101 ? -13.266 -18.688 -4.051 1 94.56 101 ILE A CA 1
ATOM 811 C C . ILE A 1 101 ? -13.133 -19.969 -4.879 1 94.56 101 ILE A C 1
ATOM 813 O O . ILE A 1 101 ? -12.219 -20.766 -4.656 1 94.56 101 ILE A O 1
ATOM 817 N N . ASN A 1 102 ? -14 -20.125 -5.793 1 93.56 102 ASN A N 1
ATOM 818 C CA . ASN A 1 102 ? -13.945 -21.266 -6.719 1 93.56 102 ASN A CA 1
ATOM 819 C C . ASN A 1 102 ? -13.445 -20.828 -8.094 1 93.56 102 ASN A C 1
ATOM 821 O O . ASN A 1 102 ? -13.586 -19.672 -8.477 1 93.56 102 ASN A O 1
ATOM 825 N N . LYS A 1 103 ? -12.844 -21.781 -8.789 1 92 103 LYS A N 1
ATOM 826 C CA . LYS A 1 103 ? -12.281 -21.5 -10.109 1 92 103 LYS A CA 1
ATOM 827 C C . LYS A 1 103 ? -11.398 -20.266 -10.078 1 92 103 LYS A C 1
ATOM 829 O O . LYS A 1 103 ? -11.602 -19.328 -10.859 1 92 103 LYS A O 1
ATOM 834 N N . VAL A 1 104 ? -10.453 -20.391 -9.227 1 93.12 104 VAL A N 1
ATOM 835 C CA . VAL A 1 104 ? -9.547 -19.281 -8.977 1 93.12 104 VAL A CA 1
ATOM 836 C C . VAL A 1 104 ? -8.977 -18.766 -10.297 1 93.12 104 VAL A C 1
ATOM 838 O O . VAL A 1 104 ? -8.578 -19.562 -11.156 1 93.12 104 VAL A O 1
ATOM 841 N N . GLN A 1 105 ? -9.031 -17.531 -10.438 1 87 105 GLN A N 1
ATOM 842 C CA . GLN A 1 105 ? -8.477 -16.844 -11.602 1 87 105 GLN A CA 1
ATOM 843 C C . GLN A 1 105 ? -7.277 -15.977 -11.219 1 87 105 GLN A C 1
ATOM 845 O O . GLN A 1 105 ? -7.043 -15.727 -10.039 1 87 105 GLN A O 1
ATOM 850 N N . LEU A 1 106 ? -6.551 -15.586 -12.234 1 84.31 106 LEU A N 1
ATOM 851 C CA . LEU A 1 106 ? -5.383 -14.75 -11.961 1 84.31 106 LEU A CA 1
ATOM 852 C C . LEU A 1 106 ? -5.793 -13.43 -11.32 1 84.31 106 LEU A C 1
ATOM 854 O O . LEU A 1 106 ? -5.07 -12.898 -10.477 1 84.31 106 LEU A O 1
ATOM 858 N N . GLU A 1 107 ? -7.004 -12.961 -11.656 1 80.88 107 GLU A N 1
ATOM 859 C CA . GLU A 1 107 ? -7.5 -11.68 -11.164 1 80.88 107 GLU A CA 1
ATOM 860 C C . GLU A 1 107 ? -7.828 -11.758 -9.672 1 80.88 107 GLU A C 1
ATOM 862 O O . GLU A 1 107 ? -7.965 -10.719 -9.016 1 80.88 107 GLU A O 1
ATOM 867 N N . ASP A 1 108 ? -7.918 -12.938 -9.188 1 87.75 108 ASP A N 1
ATOM 868 C CA . ASP A 1 108 ? -8.258 -13.102 -7.773 1 87.75 108 ASP A CA 1
ATOM 869 C C . ASP A 1 108 ? -7.047 -12.836 -6.883 1 87.75 108 ASP A C 1
ATOM 871 O O . ASP A 1 108 ? -7.188 -12.68 -5.668 1 87.75 108 ASP A O 1
ATOM 875 N N . GLU A 1 109 ? -5.879 -12.781 -7.512 1 90.81 109 GLU A N 1
ATOM 876 C CA . GLU A 1 109 ? -4.688 -12.508 -6.715 1 90.81 109 GLU A CA 1
ATOM 877 C C . GLU A 1 109 ? -4.73 -11.102 -6.129 1 90.81 109 GLU A C 1
ATOM 879 O O . GLU A 1 109 ? -5.09 -10.141 -6.82 1 90.81 109 GLU A O 1
ATOM 884 N N . GLY A 1 110 ? -4.383 -11.062 -4.844 1 93 110 GLY A N 1
ATOM 885 C CA . GLY A 1 110 ? -4.383 -9.742 -4.227 1 93 110 GLY A CA 1
ATOM 886 C C . GLY A 1 110 ? -4.523 -9.789 -2.719 1 93 110 GLY A C 1
ATOM 887 O O . GLY A 1 110 ? -4.152 -10.781 -2.086 1 93 110 GLY A O 1
ATOM 888 N N . ILE A 1 111 ? -5.031 -8.617 -2.178 1 94.25 111 ILE A N 1
ATOM 889 C CA . ILE A 1 111 ? -5.082 -8.406 -0.735 1 94.25 111 ILE A CA 1
ATOM 890 C C . ILE A 1 111 ? -6.523 -8.539 -0.247 1 94.25 111 ILE A C 1
ATOM 892 O O . ILE A 1 111 ? -7.449 -8.016 -0.869 1 94.25 111 ILE A O 1
ATOM 896 N N . PHE A 1 112 ? -6.699 -9.273 0.875 1 94.94 112 PHE A N 1
ATOM 897 C CA . PHE A 1 112 ? -8.008 -9.539 1.455 1 94.94 112 PHE A CA 1
ATOM 898 C C . PHE A 1 112 ? -8.031 -9.18 2.936 1 94.94 112 PHE A C 1
ATOM 900 O O . PHE A 1 112 ? -7.051 -9.398 3.648 1 94.94 112 PHE A O 1
ATOM 907 N N . ALA A 1 113 ? -9.102 -8.625 3.377 1 95.12 113 ALA A N 1
ATOM 908 C CA . ALA A 1 113 ? -9.359 -8.375 4.793 1 95.12 113 ALA A CA 1
ATOM 909 C C . ALA A 1 113 ? -10.852 -8.477 5.109 1 95.12 113 ALA A C 1
ATOM 911 O O . ALA A 1 113 ? -11.688 -8.266 4.234 1 95.12 113 ALA A O 1
ATOM 912 N N . CYS A 1 114 ? -11.102 -8.898 6.266 1 95.56 114 CYS A N 1
ATOM 913 C CA . CYS A 1 114 ? -12.469 -8.992 6.746 1 95.56 114 CYS A CA 1
ATOM 914 C C . CYS A 1 114 ? -12.789 -7.863 7.727 1 95.56 114 CYS A C 1
ATOM 916 O O . CYS A 1 114 ? -11.992 -7.582 8.625 1 95.56 114 CYS A O 1
ATOM 918 N N . GLN A 1 115 ? -13.875 -7.203 7.477 1 92.44 115 GLN A N 1
ATOM 919 C CA . GLN A 1 115 ? -14.305 -6.098 8.32 1 92.44 115 GLN A CA 1
ATOM 920 C C . GLN A 1 115 ? -15.711 -6.336 8.867 1 92.44 115 GLN A C 1
ATOM 922 O O . GLN A 1 115 ? -16.578 -6.855 8.156 1 92.44 115 GLN A O 1
ATOM 927 N N . ALA A 1 116 ? -15.906 -5.973 10.141 1 91 116 ALA A N 1
ATOM 928 C CA . ALA A 1 116 ? -17.219 -6.102 10.766 1 91 116 ALA A CA 1
ATOM 929 C C . ALA A 1 116 ? -17.562 -4.855 11.578 1 91 116 ALA A C 1
ATOM 931 O O . ALA A 1 116 ? -16.688 -4.242 12.188 1 91 116 ALA A O 1
ATOM 932 N N . ARG A 1 117 ? -18.828 -4.531 11.469 1 85.81 117 ARG A N 1
ATOM 933 C CA . ARG A 1 117 ? -19.312 -3.393 12.242 1 85.81 117 ARG A CA 1
ATOM 934 C C . ARG A 1 117 ? -20.594 -3.754 12.984 1 85.81 117 ARG A C 1
ATOM 936 O O . ARG A 1 117 ? -21.422 -4.512 12.484 1 85.81 117 ARG A O 1
ATOM 943 N N . ILE A 1 118 ? -20.719 -3.189 14.125 1 81.5 118 ILE A N 1
ATOM 944 C CA . ILE A 1 118 ? -21.938 -3.359 14.898 1 81.5 118 ILE A CA 1
ATOM 945 C C . ILE A 1 118 ? -23.031 -2.436 14.352 1 81.5 118 ILE A C 1
ATOM 947 O O . ILE A 1 118 ? -22.766 -1.271 14.039 1 81.5 118 ILE A O 1
ATOM 951 N N . ILE A 1 119 ? -24.234 -2.869 13.945 1 72.5 119 ILE A N 1
ATOM 952 C CA . ILE A 1 119 ? -25.344 -2.08 13.445 1 72.5 119 ILE A CA 1
ATOM 953 C C . ILE A 1 119 ? -26.203 -1.603 14.609 1 72.5 119 ILE A C 1
ATOM 955 O O . ILE A 1 119 ? -26.484 -2.363 15.539 1 72.5 119 ILE A O 1
ATOM 959 N N . ASN A 1 120 ? -26.219 -0.358 14.961 1 55.16 120 ASN A N 1
ATOM 960 C CA . ASN A 1 120 ? -27.156 0.111 15.977 1 55.16 120 ASN A CA 1
ATOM 961 C C . ASN A 1 120 ? -28.609 -0.077 15.531 1 55.16 120 ASN A C 1
ATOM 963 O O . ASN A 1 120 ? -28.984 0.361 14.445 1 55.16 120 ASN A O 1
ATOM 967 N N . GLY A 1 121 ? -29.5 -1.159 15.727 1 43.12 121 GLY A N 1
ATOM 968 C CA . GLY A 1 121 ? -30.938 -0.946 15.672 1 43.12 121 GLY A CA 1
ATOM 969 C C . GLY A 1 121 ? -31.375 0.368 16.297 1 43.12 121 GLY A C 1
ATOM 970 O O . GLY A 1 121 ? -30.609 0.982 17.047 1 43.12 121 GLY A O 1
ATOM 971 N N . GLY A 1 122 ? -32.656 0.987 15.953 1 38.47 122 GLY A N 1
ATOM 972 C CA . GLY A 1 122 ? -33.469 1.896 16.734 1 38.47 122 GLY A CA 1
ATOM 973 C C . GLY A 1 122 ? -33.281 1.727 18.234 1 38.47 122 GLY A C 1
ATOM 974 O O . GLY A 1 122 ? -34.062 1.071 18.906 1 38.47 122 GLY A O 1
ATOM 975 N N . LEU A 1 123 ? -32.531 1.401 18.953 1 33.5 123 LEU A N 1
ATOM 976 C CA . LEU A 1 123 ? -32.875 1.517 20.375 1 33.5 123 LEU A CA 1
ATOM 977 C C . LEU A 1 123 ? -33.562 2.846 20.641 1 33.5 123 LEU A C 1
ATOM 979 O O . LEU A 1 123 ? -33.031 3.91 20.344 1 33.5 123 LEU A O 1
ATOM 983 N N . SER A 1 124 ? -34.906 2.898 20.688 1 31.05 124 SER A N 1
ATOM 984 C CA . SER A 1 124 ? -35.719 3.838 21.438 1 31.05 124 SER A CA 1
ATOM 985 C C . SER A 1 124 ? -35.094 4.199 22.766 1 31.05 124 SER A C 1
ATOM 987 O O . SER A 1 124 ? -34.844 3.324 23.609 1 31.05 124 SER A O 1
ATOM 989 N N . VAL A 1 125 ? -34.25 5.09 22.984 1 30.5 125 VAL A N 1
ATOM 990 C CA . VAL A 1 125 ? -34.219 5.691 24.312 1 30.5 125 VAL A CA 1
ATOM 991 C C . VAL A 1 125 ? -35.625 5.957 24.797 1 30.5 125 VAL A C 1
ATOM 993 O O . VAL A 1 125 ? -36.344 6.797 24.234 1 30.5 125 VAL A O 1
ATOM 996 N N . SER A 1 126 ? -36.469 5.117 25.25 1 28.48 126 SER A N 1
ATOM 997 C CA . SER A 1 126 ? -37.438 5.605 26.203 1 28.48 126 SER A CA 1
ATOM 998 C C . SER A 1 126 ? -36.812 6.527 27.234 1 28.48 126 SER A C 1
ATOM 1000 O O . SER A 1 126 ? -35.656 6.355 27.594 1 28.48 126 SER A O 1
ATOM 1002 N N . ALA A 1 127 ? -37.344 7.84 27.688 1 29 127 ALA A N 1
ATOM 1003 C CA . ALA A 1 127 ? -37.125 8.766 28.797 1 29 127 ALA A CA 1
ATOM 1004 C C . ALA A 1 127 ? -36.719 8.023 30.062 1 29 127 ALA A C 1
ATOM 1006 O O . ALA A 1 127 ? -35.906 8.516 30.844 1 29 127 ALA A O 1
ATOM 1007 N N . ASP A 1 128 ? -37.438 7.043 30.578 1 27.41 128 ASP A N 1
ATOM 1008 C CA . ASP A 1 128 ? -37.375 6.469 31.922 1 27.41 128 ASP A CA 1
ATOM 1009 C C . ASP A 1 128 ? -36.25 5.422 32 1 27.41 128 ASP A C 1
ATOM 1011 O O . ASP A 1 128 ? -35.969 4.883 33.062 1 27.41 128 ASP A O 1
ATOM 1015 N N . ALA A 1 129 ? -36.031 4.531 31.156 1 28.67 129 ALA A N 1
ATOM 1016 C CA . ALA A 1 129 ? -35.156 3.52 31.688 1 28.67 129 ALA A CA 1
ATOM 1017 C C . ALA A 1 129 ? -33.719 4.031 31.734 1 28.67 129 ALA A C 1
ATOM 1019 O O . ALA A 1 129 ? -33.281 4.75 30.844 1 28.67 129 ALA A O 1
ATOM 1020 N N . ILE A 1 130 ? -33.062 4.062 32.938 1 27.86 130 ILE A N 1
ATOM 1021 C CA . ILE A 1 130 ? -31.75 4.391 33.5 1 27.86 130 ILE A CA 1
ATOM 1022 C C . ILE A 1 130 ? -30.656 3.836 32.594 1 27.86 130 ILE A C 1
ATOM 1024 O O . ILE A 1 130 ? -30.641 2.641 32.281 1 27.86 130 ILE A O 1
ATOM 1028 N N . PRO A 1 131 ? -30.141 4.531 31.781 1 30.97 131 PRO A N 1
ATOM 1029 C CA . PRO A 1 131 ? -29.047 4.102 30.891 1 30.97 131 PRO A CA 1
ATOM 1030 C C . PRO A 1 131 ? -28.047 3.191 31.594 1 30.97 131 PRO A C 1
ATOM 1032 O O . PRO A 1 131 ? -27.672 3.449 32.75 1 30.97 131 PRO A O 1
ATOM 1035 N N . PRO A 1 132 ? -28.094 1.905 31.609 1 28.08 132 PRO A N 1
ATOM 1036 C CA . PRO A 1 132 ? -27.312 1.323 32.688 1 28.08 132 PRO A CA 1
ATOM 1037 C C . PRO A 1 132 ? -26.031 2.105 33 1 28.08 132 PRO A C 1
ATOM 1039 O O . PRO A 1 132 ? -25.5 2.783 32.094 1 28.08 132 PRO A O 1
ATOM 1042 N N . TYR A 1 133 ? -25.641 2.373 34.25 1 27.06 133 TYR A N 1
ATOM 1043 C CA . TYR A 1 133 ? -24.594 3.115 34.938 1 27.06 133 TYR A CA 1
ATOM 1044 C C . TYR A 1 133 ? -23.25 2.973 34.219 1 27.06 133 TYR A C 1
ATOM 1046 O O . TYR A 1 133 ? -22.422 3.885 34.25 1 27.06 133 TYR A O 1
ATOM 1054 N N . TRP A 1 134 ? -22.984 1.673 34.094 1 26.97 134 TRP A N 1
ATOM 1055 C CA . TRP A 1 134 ? -21.578 1.384 33.844 1 26.97 134 TRP A CA 1
ATOM 1056 C C . TRP A 1 134 ? -21.094 2.066 32.562 1 26.97 134 TRP A C 1
ATOM 1058 O O . TRP A 1 134 ? -19.969 1.855 32.125 1 26.97 134 TRP A O 1
ATOM 1068 N N . ASN A 1 135 ? -21.922 2.545 31.812 1 29.12 135 ASN A N 1
ATOM 1069 C CA . ASN A 1 135 ? -21.797 3.273 30.547 1 29.12 135 ASN A CA 1
ATOM 1070 C C . ASN A 1 135 ? -21 4.566 30.734 1 29.12 135 ASN A C 1
ATOM 1072 O O . ASN A 1 135 ? -21.047 5.453 29.875 1 29.12 135 ASN A O 1
ATOM 1076 N N . GLN A 1 136 ? -20.781 4.879 32 1 26.34 136 GLN A N 1
ATOM 1077 C CA . GLN A 1 136 ? -20.297 6.199 32.406 1 26.34 136 GLN A CA 1
ATOM 1078 C C . GLN A 1 136 ? -18.938 6.5 31.812 1 26.34 136 GLN A C 1
ATOM 1080 O O . GLN A 1 136 ? -18.734 7.562 31.219 1 26.34 136 GLN A O 1
ATOM 1085 N N . ASN A 1 137 ? -17.906 6.297 32.719 1 27.33 137 ASN A N 1
ATOM 1086 C CA . ASN A 1 137 ? -16.547 6.773 32.5 1 27.33 137 ASN A CA 1
ATOM 1087 C C . ASN A 1 137 ? -15.961 6.238 31.203 1 27.33 137 ASN A C 1
ATOM 1089 O O . ASN A 1 137 ? -14.758 6.332 30.984 1 27.33 137 ASN A O 1
ATOM 1093 N N . TYR A 1 138 ? -16.281 5 30.906 1 28.88 138 TYR A N 1
ATOM 1094 C CA . TYR A 1 138 ? -16.125 4.254 29.656 1 28.88 138 TYR A CA 1
ATOM 1095 C C . TYR A 1 138 ? -16.547 5.094 28.469 1 28.88 138 TYR A C 1
ATOM 1097 O O . TYR A 1 138 ? -17.453 5.922 28.578 1 28.88 138 TYR A O 1
ATOM 1105 N N . LEU A 1 139 ? -15.531 5.262 27.344 1 30.09 139 LEU A N 1
ATOM 1106 C CA . LEU A 1 139 ? -15.812 6.336 26.391 1 30.09 139 LEU A CA 1
ATOM 1107 C C . LEU A 1 139 ? -17.297 6.398 26.062 1 30.09 139 LEU A C 1
ATOM 1109 O O . LEU A 1 139 ? -17.953 5.363 25.891 1 30.09 139 LEU A O 1
ATOM 1113 N N . THR A 1 140 ? -18.25 7.191 26.812 1 30.19 140 THR A N 1
ATOM 1114 C CA . THR A 1 140 ? -19.609 7.621 26.5 1 30.19 140 THR A CA 1
ATOM 1115 C C . THR A 1 140 ? -19.906 7.406 25.016 1 30.19 140 THR A C 1
ATOM 1117 O O . THR A 1 140 ? -19.312 8.039 24.156 1 30.19 140 THR A O 1
ATOM 1120 N N . ILE A 1 141 ? -20.109 6.301 24.672 1 31.2 141 ILE A N 1
ATOM 1121 C CA . ILE A 1 141 ? -20.656 5.602 23.516 1 31.2 141 ILE A CA 1
ATOM 1122 C C . ILE A 1 141 ? -21.859 6.367 22.969 1 31.2 141 ILE A C 1
ATOM 1124 O O . ILE A 1 141 ? -22.734 5.785 22.328 1 31.2 141 ILE A O 1
ATOM 1128 N N . GLY A 1 142 ? -22.609 7.168 23.578 1 31.91 142 GLY A N 1
ATOM 1129 C CA . GLY A 1 142 ? -23.656 7.918 22.906 1 31.91 142 GLY A CA 1
ATOM 1130 C C . GLY A 1 142 ? -23.391 8.109 21.422 1 31.91 142 GLY A C 1
ATOM 1131 O O . GLY A 1 142 ? -24.312 8.016 20.609 1 31.91 142 GLY A O 1
ATOM 1132 N N . GLN A 1 143 ? -22.344 9.039 21.172 1 33.75 143 GLN A N 1
ATOM 1133 C CA . GLN A 1 143 ? -22 9.078 19.766 1 33.75 143 GLN A CA 1
ATOM 1134 C C . GLN A 1 143 ? -21.562 7.699 19.266 1 33.75 143 GLN A C 1
ATOM 1136 O O . GLN A 1 143 ? -20.766 7.02 19.906 1 33.75 143 GLN A O 1
ATOM 1141 N N . SER A 1 144 ? -22.438 6.793 18.609 1 38.19 144 SER A N 1
ATOM 1142 C CA . SER A 1 144 ? -22.422 5.5 17.922 1 38.19 144 SER A CA 1
ATOM 1143 C C . SER A 1 144 ? -21.016 5.098 17.516 1 38.19 144 SER A C 1
ATOM 1145 O O . SER A 1 144 ? -20.531 5.496 16.453 1 38.19 144 SER A O 1
ATOM 1147 N N . ALA A 1 145 ? -20.078 5.172 18.328 1 42.25 145 ALA A N 1
ATOM 1148 C CA . ALA A 1 145 ? -18.781 4.664 17.906 1 42.25 145 ALA A CA 1
ATOM 1149 C C . ALA A 1 145 ? -18.922 3.303 17.219 1 42.25 145 ALA A C 1
ATOM 1151 O O . ALA A 1 145 ? -19.141 2.291 17.891 1 42.25 145 ALA A O 1
ATOM 1152 N N . MET A 1 146 ? -19.828 3.162 16.391 1 50.34 146 MET A N 1
ATOM 1153 C CA . MET A 1 146 ? -19.938 1.909 15.656 1 50.34 146 MET A CA 1
ATOM 1154 C C . MET A 1 146 ? -18.578 1.233 15.523 1 50.34 146 MET A C 1
ATOM 1156 O O . MET A 1 146 ? -17.625 1.852 15.07 1 50.34 146 MET A O 1
ATOM 1160 N N . MET A 1 147 ? -18.359 0.169 16.719 1 67.44 147 MET A N 1
ATOM 1161 C CA . MET A 1 147 ? -17.156 -0.659 16.719 1 67.44 147 MET A CA 1
ATOM 1162 C C . MET A 1 147 ? -16.953 -1.316 15.359 1 67.44 147 MET A C 1
ATOM 1164 O O . MET A 1 147 ? -17.875 -1.931 14.82 1 67.44 147 MET A O 1
ATOM 1168 N N . ILE A 1 148 ? -16.125 -0.823 14.758 1 79.81 148 ILE A N 1
ATOM 1169 C CA . ILE A 1 148 ? -15.688 -1.454 13.516 1 79.81 148 ILE A CA 1
ATOM 1170 C C . ILE A 1 148 ? -14.383 -2.213 13.766 1 79.81 148 ILE A C 1
ATOM 1172 O O . ILE A 1 148 ? -13.492 -1.723 14.469 1 79.81 148 ILE A O 1
ATOM 1176 N N . VAL A 1 149 ? -14.445 -3.422 13.484 1 85.69 149 VAL A N 1
ATOM 1177 C CA . VAL A 1 149 ? -13.227 -4.211 13.555 1 85.69 149 VAL A CA 1
ATOM 1178 C C . VAL A 1 149 ? -12.82 -4.672 12.156 1 85.69 149 VAL A C 1
ATOM 1180 O O . VAL A 1 149 ? -13.672 -4.867 11.289 1 85.69 149 VAL A O 1
ATOM 1183 N N . ARG A 1 150 ? -11.516 -4.758 11.961 1 89.38 150 ARG A N 1
ATOM 1184 C CA . ARG A 1 150 ? -10.984 -5.238 10.695 1 89.38 150 ARG A CA 1
ATOM 1185 C C . ARG A 1 150 ? -9.797 -6.164 10.914 1 89.38 150 ARG A C 1
ATOM 1187 O O . ARG A 1 150 ? -8.953 -5.91 11.781 1 89.38 150 ARG A O 1
ATOM 1194 N N . SER A 1 151 ? -9.812 -7.152 10.156 1 91.94 151 SER A N 1
ATOM 1195 C CA . SER A 1 151 ? -8.695 -8.094 10.242 1 91.94 151 SER A CA 1
ATOM 1196 C C . SER A 1 151 ? -7.434 -7.512 9.609 1 91.94 151 SER A C 1
ATOM 1198 O O . SER A 1 151 ? -7.492 -6.492 8.922 1 91.94 151 SER A O 1
ATOM 1200 N N . LYS A 1 152 ? -6.375 -8.195 9.898 1 91.19 152 LYS A N 1
ATOM 1201 C CA . LYS A 1 152 ? -5.172 -7.93 9.117 1 91.19 152 LYS A CA 1
ATOM 1202 C C . LYS A 1 152 ? -5.375 -8.32 7.652 1 91.19 152 LYS A C 1
ATOM 1204 O O . LYS A 1 152 ? -6.324 -9.031 7.32 1 91.19 152 LYS A O 1
ATOM 1209 N N . GLU A 1 153 ? -4.551 -7.789 6.871 1 92.75 153 GLU A N 1
ATOM 1210 C CA . GLU A 1 153 ? -4.605 -8.102 5.445 1 92.75 153 GLU A CA 1
ATOM 1211 C C . GLU A 1 153 ? -3.914 -9.43 5.145 1 92.75 153 GLU A C 1
ATOM 1213 O O . GLU A 1 153 ? -2.887 -9.75 5.742 1 92.75 153 GLU A O 1
ATOM 1218 N N . ALA A 1 154 ? -4.473 -10.18 4.297 1 96 154 ALA A N 1
ATOM 1219 C CA . ALA A 1 154 ? -3.881 -11.43 3.822 1 96 154 ALA A CA 1
ATOM 1220 C C . ALA A 1 154 ? -3.691 -11.406 2.309 1 96 154 ALA A C 1
ATOM 1222 O O . ALA A 1 154 ? -4.555 -10.914 1.577 1 96 154 ALA A O 1
ATOM 1223 N N . GLN A 1 155 ? -2.602 -11.977 1.867 1 96.69 155 GLN A N 1
ATOM 1224 C CA . GLN A 1 155 ? -2.305 -12.047 0.441 1 96.69 155 GLN A CA 1
ATOM 1225 C C . GLN A 1 155 ? -2.719 -13.398 -0.14 1 96.69 155 GLN A C 1
ATOM 1227 O O . GLN A 1 155 ? -2.381 -14.445 0.414 1 96.69 155 GLN A O 1
ATOM 1232 N N . LEU A 1 156 ? -3.529 -13.273 -1.142 1 96 156 LEU A N 1
ATOM 1233 C CA . LEU A 1 156 ? -3.793 -14.469 -1.94 1 96 156 LEU A CA 1
ATOM 1234 C C . LEU A 1 156 ? -2.895 -14.508 -3.172 1 96 156 LEU A C 1
ATOM 1236 O O . LEU A 1 156 ? -2.934 -13.602 -4.004 1 96 156 LEU A O 1
ATOM 1240 N N . THR A 1 157 ? -2.066 -15.508 -3.246 1 95.06 157 THR A N 1
ATOM 1241 C CA . THR A 1 157 ? -1.194 -15.711 -4.398 1 95.06 157 THR A CA 1
ATOM 1242 C C . THR A 1 157 ? -1.714 -16.844 -5.277 1 95.06 157 THR A C 1
ATOM 1244 O O . THR A 1 157 ? -2.025 -17.938 -4.781 1 95.06 157 THR A O 1
ATOM 1247 N N . VAL A 1 158 ? -1.832 -16.578 -6.52 1 93.75 158 VAL A N 1
ATOM 1248 C CA . VAL A 1 158 ? -2.289 -17.578 -7.473 1 93.75 158 VAL A CA 1
ATOM 1249 C C . VAL A 1 158 ? -1.098 -18.141 -8.25 1 93.75 158 VAL A C 1
ATOM 1251 O O . VAL A 1 158 ? -0.282 -17.375 -8.773 1 93.75 158 VAL A O 1
ATOM 1254 N N . PHE A 1 159 ? -1.043 -19.484 -8.266 1 93.81 159 PHE A N 1
ATOM 1255 C CA . PHE A 1 159 ? 0.06 -20.094 -8.992 1 93.81 159 PHE A CA 1
ATOM 1256 C C . PHE A 1 159 ? -0.461 -21.078 -10.039 1 93.81 159 PHE A C 1
ATOM 1258 O O . PHE A 1 159 ? -1.626 -21.469 -9.992 1 93.81 159 PHE A O 1
ATOM 1265 N N . SER A 1 160 ? 0.361 -21.359 -11 1 92.81 160 SER A N 1
ATOM 1266 C CA . SER A 1 160 ? 0.113 -22.344 -12.031 1 92.81 160 SER A CA 1
ATOM 1267 C C . SER A 1 160 ? 1.345 -23.219 -12.273 1 92.81 160 SER A C 1
ATOM 1269 O O . SER A 1 160 ? 2.441 -22.703 -12.492 1 92.81 160 SER A O 1
ATOM 1271 N N . LEU A 1 161 ? 1.104 -24.453 -12.234 1 91.06 161 LEU A N 1
ATOM 1272 C CA . LEU A 1 161 ? 2.186 -25.422 -12.453 1 91.06 161 LEU A CA 1
ATOM 1273 C C . LEU A 1 161 ? 2.607 -25.438 -13.914 1 91.06 161 LEU A C 1
ATOM 1275 O O . LEU A 1 161 ? 1.796 -25.172 -14.805 1 91.06 161 LEU A O 1
ATOM 1279 N N . PRO A 1 162 ? 3.877 -25.734 -14.086 1 88.94 162 PRO A N 1
ATOM 1280 C CA . PRO A 1 162 ? 4.246 -25.953 -15.492 1 88.94 162 PRO A CA 1
ATOM 1281 C C . PRO A 1 162 ? 3.514 -27.141 -16.109 1 88.94 162 PRO A C 1
ATOM 1283 O O . PRO A 1 162 ? 3.43 -28.203 -15.5 1 88.94 162 PRO A O 1
ATOM 1286 N N . LYS A 1 163 ? 3.049 -26.859 -17.25 1 82.56 163 LYS A N 1
ATOM 1287 C CA . LYS A 1 163 ? 2.324 -27.922 -17.922 1 82.56 163 LYS A CA 1
ATOM 1288 C C . LYS A 1 163 ? 3.248 -29.094 -18.266 1 82.56 163 LYS A C 1
ATOM 1290 O O . LYS A 1 163 ? 2.859 -30.25 -18.125 1 82.56 163 LYS A O 1
ATOM 1295 N N . ARG A 1 164 ? 4.363 -28.625 -18.703 1 84.88 164 ARG A N 1
ATOM 1296 C CA . ARG A 1 164 ? 5.371 -29.625 -19.047 1 84.88 164 ARG A CA 1
ATOM 1297 C C . ARG A 1 164 ? 6.723 -29.281 -18.422 1 84.88 164 ARG A C 1
ATOM 1299 O O . ARG A 1 164 ? 7.055 -28.094 -18.281 1 84.88 164 ARG A O 1
ATOM 1306 N N . PHE A 1 165 ? 7.406 -30.422 -18.125 1 89.25 165 PHE A N 1
ATOM 1307 C CA . PHE A 1 165 ? 8.766 -30.328 -17.609 1 89.25 165 PHE A CA 1
ATOM 1308 C C . PHE A 1 165 ? 9.586 -31.531 -18.031 1 89.25 165 PHE A C 1
ATOM 1310 O O . PHE A 1 165 ? 9.078 -32.656 -18.047 1 89.25 165 PHE A O 1
ATOM 1317 N N . GLY A 1 166 ? 10.914 -31.141 -18.344 1 86.69 166 GLY A N 1
ATOM 1318 C CA . GLY A 1 166 ? 11.766 -32.281 -18.656 1 86.69 166 GLY A CA 1
ATOM 1319 C C . GLY A 1 166 ? 13.133 -31.875 -19.172 1 86.69 166 GLY A C 1
ATOM 1320 O O . GLY A 1 166 ? 13.43 -30.688 -19.297 1 86.69 166 GLY A O 1
ATOM 1321 N N . LEU A 1 167 ? 13.938 -32.938 -19.359 1 88.56 167 LEU A N 1
ATOM 1322 C CA . LEU A 1 167 ? 15.25 -32.844 -19.984 1 88.56 167 LEU A CA 1
ATOM 1323 C C . LEU A 1 167 ? 15.227 -33.438 -21.391 1 88.56 167 LEU A C 1
ATOM 1325 O O . LEU A 1 167 ? 14.852 -34.594 -21.562 1 88.56 167 LEU A O 1
ATOM 1329 N N . PHE A 1 168 ? 15.633 -32.625 -22.297 1 84.56 168 PHE A N 1
ATOM 1330 C CA . PHE A 1 168 ? 15.555 -33.031 -23.688 1 84.56 168 PHE A CA 1
ATOM 1331 C C . PHE A 1 168 ? 16.906 -32.938 -24.359 1 84.56 168 PHE A C 1
ATOM 1333 O O . PHE A 1 168 ? 17.719 -32.062 -24.016 1 84.56 168 PHE A O 1
ATOM 1340 N N . VAL A 1 169 ? 17.062 -33.844 -25.312 1 84.19 169 VAL A N 1
ATOM 1341 C CA . VAL A 1 169 ? 18.266 -33.75 -26.125 1 84.19 169 VAL A CA 1
ATOM 1342 C C . VAL A 1 169 ? 18.016 -32.875 -27.344 1 84.19 169 VAL A C 1
ATOM 1344 O O . VAL A 1 169 ? 17.016 -33.062 -28.062 1 84.19 169 VAL A O 1
ATOM 1347 N N . GLY A 1 170 ? 18.781 -31.922 -27.516 1 79.25 170 GLY A N 1
ATOM 1348 C CA . GLY A 1 170 ? 18.641 -30.969 -28.609 1 79.25 170 GLY A CA 1
ATOM 1349 C C . GLY A 1 170 ? 18.438 -29.547 -28.125 1 79.25 170 GLY A C 1
ATOM 1350 O O . GLY A 1 170 ? 18.266 -29.312 -26.938 1 79.25 170 GLY A O 1
ATOM 1351 N N . LYS A 1 171 ? 18.844 -28.594 -28.938 1 65.88 171 LYS A N 1
ATOM 1352 C CA . LYS A 1 171 ? 18.781 -27.172 -28.578 1 65.88 171 LYS A CA 1
ATOM 1353 C C . LYS A 1 171 ? 17.344 -26.75 -28.266 1 65.88 171 LYS A C 1
ATOM 1355 O O . LYS A 1 171 ? 17.109 -26.094 -27.25 1 65.88 171 LYS A O 1
ATOM 1360 N N . PHE A 1 172 ? 16.484 -26.516 -29.359 1 56.75 172 PHE A N 1
ATOM 1361 C CA . PHE A 1 172 ? 15.203 -25.844 -29.125 1 56.75 172 PHE A CA 1
ATOM 1362 C C . PHE A 1 172 ? 14.055 -26.844 -29.156 1 56.75 172 PHE A C 1
ATOM 1364 O O . PHE A 1 172 ? 14.109 -27.844 -29.875 1 56.75 172 PHE A O 1
ATOM 1371 N N . LEU A 1 173 ? 13.305 -26.797 -28.016 1 53 173 LEU A N 1
ATOM 1372 C CA . LEU A 1 173 ? 12.125 -27.641 -27.891 1 53 173 LEU A CA 1
ATOM 1373 C C . LEU A 1 173 ? 11.359 -27.688 -29.219 1 53 173 LEU A C 1
ATOM 1375 O O . LEU A 1 173 ? 10.898 -26.656 -29.703 1 53 173 LEU A O 1
ATOM 1379 N N . THR A 1 174 ? 11.836 -28.328 -30.297 1 47.25 174 THR A N 1
ATOM 1380 C CA . THR A 1 174 ? 10.797 -28.359 -31.328 1 47.25 174 THR A CA 1
ATOM 1381 C C . THR A 1 174 ? 9.438 -28.672 -30.719 1 47.25 174 THR A C 1
ATOM 1383 O O . THR A 1 174 ? 8.445 -28.016 -31.031 1 47.25 174 THR A O 1
ATOM 1386 N N . ARG A 1 175 ? 8.891 -29.875 -30.672 1 43.81 175 ARG A N 1
ATOM 1387 C CA . ARG A 1 175 ? 7.531 -30.25 -30.297 1 43.81 175 ARG A CA 1
ATOM 1388 C C . ARG A 1 175 ? 7.465 -30.688 -28.828 1 43.81 175 ARG A C 1
ATOM 1390 O O . ARG A 1 175 ? 8.195 -31.594 -28.422 1 43.81 175 ARG A O 1
ATOM 1397 N N . PRO A 1 176 ? 6.969 -29.781 -28 1 44.16 176 PRO A N 1
ATOM 1398 C CA . PRO A 1 176 ? 6.875 -30.203 -26.609 1 44.16 176 PRO A CA 1
ATOM 1399 C C . PRO A 1 176 ? 6.152 -31.531 -26.438 1 44.16 176 PRO A C 1
ATOM 1401 O O . PRO A 1 176 ? 5.125 -31.766 -27.078 1 44.16 176 PRO A O 1
ATOM 1404 N N . GLU A 1 177 ? 6.699 -32.594 -26.203 1 39.34 177 GLU A N 1
ATOM 1405 C CA . GLU A 1 177 ? 5.875 -33.719 -25.797 1 39.34 177 GLU A CA 1
ATOM 1406 C C . GLU A 1 177 ? 5.09 -33.406 -24.531 1 39.34 177 GLU A C 1
ATOM 1408 O O . GLU A 1 177 ? 5.633 -32.844 -23.578 1 39.34 177 GLU A O 1
ATOM 1413 N N . ALA A 1 178 ? 3.738 -33.188 -24.719 1 38.59 178 ALA A N 1
ATOM 1414 C CA . ALA A 1 178 ? 2.746 -32.969 -23.672 1 38.59 178 ALA A CA 1
ATOM 1415 C C . ALA A 1 178 ? 3.035 -33.844 -22.438 1 38.59 178 ALA A C 1
ATOM 1417 O O . ALA A 1 178 ? 3.461 -35 -22.578 1 38.59 178 ALA A O 1
ATOM 1418 N N . MET A 1 179 ? 3.262 -33.219 -21.344 1 44.88 179 MET A N 1
ATOM 1419 C CA . MET A 1 179 ? 3.223 -34 -20.109 1 44.88 179 MET A CA 1
ATOM 1420 C C . MET A 1 179 ? 1.929 -34.781 -20.016 1 44.88 179 MET A C 1
ATOM 1422 O O . MET A 1 179 ? 0.889 -34.375 -20.516 1 44.88 179 MET A O 1
ATOM 1426 N N . PRO A 1 180 ? 1.871 -36.031 -19.734 1 35.28 180 PRO A N 1
ATOM 1427 C CA . PRO A 1 180 ? 0.562 -36.656 -19.531 1 35.28 180 PRO A CA 1
ATOM 1428 C C . PRO A 1 180 ? -0.342 -35.812 -18.609 1 35.28 180 PRO A C 1
ATOM 1430 O O . PRO A 1 180 ? 0.138 -35.219 -17.641 1 35.28 180 PRO A O 1
ATOM 1433 N N . LYS A 1 181 ? -1.399 -35.281 -19.125 1 38.5 181 LYS A N 1
ATOM 1434 C CA . LYS A 1 181 ? -2.467 -34.562 -18.453 1 38.5 181 LYS A CA 1
ATOM 1435 C C . LYS A 1 181 ? -2.67 -35.062 -17.031 1 38.5 181 LYS A C 1
ATOM 1437 O O . LYS A 1 181 ? -3.41 -34.469 -16.25 1 38.5 181 LYS A O 1
ATOM 1442 N N . GLY A 1 182 ? -3.08 -36.281 -16.75 1 34.78 182 GLY A N 1
ATOM 1443 C CA . GLY A 1 182 ? -3.953 -36.844 -15.727 1 34.78 182 GLY A CA 1
ATOM 1444 C C . GLY A 1 182 ? -3.436 -36.625 -14.32 1 34.78 182 GLY A C 1
ATOM 1445 O O . GLY A 1 182 ? -4.18 -36.781 -13.352 1 34.78 182 GLY A O 1
ATOM 1446 N N . GLY A 1 183 ? -2.246 -37.344 -13.719 1 31.95 183 GLY A N 1
ATOM 1447 C CA . GLY A 1 183 ? -2.248 -37.594 -12.289 1 31.95 183 GLY A CA 1
ATOM 1448 C C . GLY A 1 183 ? -2.15 -36.312 -11.461 1 31.95 183 GLY A C 1
ATOM 1449 O O . GLY A 1 183 ? -1.848 -35.25 -11.992 1 31.95 183 GLY A O 1
ATOM 1450 N N . SER A 1 184 ? -2.615 -36.281 -10.031 1 32.81 184 SER A N 1
ATOM 1451 C CA . SER A 1 184 ? -2.43 -35.438 -8.844 1 32.81 184 SER A CA 1
ATOM 1452 C C . SER A 1 184 ? -1.189 -34.562 -8.977 1 32.81 184 SER A C 1
ATOM 1454 O O . SER A 1 184 ? -0.37 -34.75 -9.875 1 32.81 184 SER A O 1
ATOM 1456 N N . GLN A 1 185 ? -0.812 -33.719 -7.664 1 35.53 185 GLN A N 1
ATOM 1457 C CA . GLN A 1 185 ? 0.351 -32.969 -7.172 1 35.53 185 GLN A CA 1
ATOM 1458 C C . GLN A 1 185 ? 1.643 -33.531 -7.762 1 35.53 185 GLN A C 1
ATOM 1460 O O . GLN A 1 185 ? 2.709 -33.438 -7.156 1 35.53 185 GLN A O 1
ATOM 1465 N N . GLN A 1 186 ? 1.65 -34.562 -8.477 1 32.09 186 GLN A N 1
ATOM 1466 C CA . GLN A 1 186 ? 2.619 -35.656 -8.648 1 32.09 186 GLN A CA 1
ATOM 1467 C C . GLN A 1 186 ? 3.975 -35.125 -9.094 1 32.09 186 GLN A C 1
ATOM 1469 O O . GLN A 1 186 ? 4.043 -34.094 -9.797 1 32.09 186 GLN A O 1
ATOM 1474 N N . THR A 1 187 ? 5.016 -35.562 -8.43 1 37.94 187 THR A N 1
ATOM 1475 C CA . THR A 1 187 ? 6.434 -35.719 -8.75 1 37.94 187 THR A CA 1
ATOM 1476 C C . THR A 1 187 ? 6.637 -35.875 -10.25 1 37.94 187 THR A C 1
ATOM 1478 O O . THR A 1 187 ? 6.098 -36.812 -10.844 1 37.94 187 THR A O 1
ATOM 1481 N N . CYS A 1 188 ? 6.215 -35.094 -11.008 1 39.94 188 CYS A N 1
ATOM 1482 C CA . CYS A 1 188 ? 6.883 -35.406 -12.258 1 39.94 188 CYS A CA 1
ATOM 1483 C C . CYS A 1 188 ? 8.117 -36.281 -12.008 1 39.94 188 CYS A C 1
ATOM 1485 O O . CYS A 1 188 ? 9.148 -35.75 -11.555 1 39.94 188 CYS A O 1
ATOM 1487 N N . HIS A 1 189 ? 7.848 -37.375 -11.438 1 38.88 189 HIS A N 1
ATOM 1488 C CA . HIS A 1 189 ? 8.953 -38.344 -11.328 1 38.88 189 HIS A CA 1
ATOM 1489 C C . HIS A 1 189 ? 9.898 -38.219 -12.523 1 38.88 189 HIS A C 1
ATOM 1491 O O . HIS A 1 189 ? 9.531 -37.656 -13.555 1 38.88 189 HIS A O 1
ATOM 1497 N N . LEU A 1 190 ? 10.797 -39.312 -12.328 1 41.94 190 LEU A N 1
ATOM 1498 C CA . LEU A 1 190 ? 12.094 -39.688 -12.875 1 41.94 190 LEU A CA 1
ATOM 1499 C C . LEU A 1 190 ? 12 -39.938 -14.375 1 41.94 190 LEU A C 1
ATOM 1501 O O . LEU A 1 190 ? 11.305 -40.844 -14.805 1 41.94 190 LEU A O 1
ATOM 1505 N N . GLN A 1 191 ? 11.57 -39.031 -15.102 1 45.19 191 GLN A N 1
ATOM 1506 C CA . GLN A 1 191 ? 11.953 -39.5 -16.438 1 45.19 191 GLN A CA 1
ATOM 1507 C C . GLN A 1 191 ? 13.086 -40.5 -16.375 1 45.19 191 GLN A C 1
ATOM 1509 O O . GLN A 1 191 ? 13.938 -40.438 -15.477 1 45.19 191 GLN A O 1
ATOM 1514 N N . GLU A 1 192 ? 12.773 -41.625 -16.906 1 53.94 192 GLU A N 1
ATOM 1515 C CA . GLU A 1 192 ? 13.812 -42.594 -17.188 1 53.94 192 GLU A CA 1
ATOM 1516 C C . GLU A 1 192 ? 15.133 -41.938 -17.547 1 53.94 192 GLU A C 1
ATOM 1518 O O . GLU A 1 192 ? 15.148 -40.875 -18.219 1 53.94 192 GLU A O 1
ATOM 1523 N N . GLU A 1 193 ? 16.062 -42.281 -16.672 1 68.75 193 GLU A N 1
ATOM 1524 C CA . GLU A 1 193 ? 17.438 -41.875 -16.969 1 68.75 193 GLU A CA 1
ATOM 1525 C C . GLU A 1 193 ? 17.734 -41.969 -18.469 1 68.75 193 GLU A C 1
ATOM 1527 O O . GLU A 1 193 ? 17.594 -43.062 -19.047 1 68.75 193 GLU A O 1
ATOM 1532 N N . GLN A 1 194 ? 17.672 -40.844 -19.094 1 77.06 194 GLN A N 1
ATOM 1533 C CA . GLN A 1 194 ? 18.047 -40.875 -20.5 1 77.06 194 GLN A CA 1
ATOM 1534 C C . GLN A 1 194 ? 19.531 -41.125 -20.688 1 77.06 194 GLN A C 1
ATOM 1536 O O . GLN A 1 194 ? 20.359 -40.531 -20 1 77.06 194 GLN A O 1
ATOM 1541 N N . LYS A 1 195 ? 19.766 -42.188 -21.422 1 85.44 195 LYS A N 1
ATOM 1542 C CA . LYS A 1 195 ? 21.156 -42.375 -21.812 1 85.44 195 LYS A CA 1
ATOM 1543 C C . LYS A 1 195 ? 21.484 -41.594 -23.078 1 85.44 195 LYS A C 1
ATOM 1545 O O . LYS A 1 195 ? 20.844 -41.781 -24.109 1 85.44 195 LYS A O 1
ATOM 1550 N N . ILE A 1 196 ? 22.344 -40.688 -22.922 1 88.94 196 ILE A N 1
ATOM 1551 C CA . ILE A 1 196 ? 22.781 -39.812 -24.031 1 88.94 196 ILE A CA 1
ATOM 1552 C C . ILE A 1 196 ? 24.172 -40.25 -24.484 1 88.94 196 ILE A C 1
ATOM 1554 O O . ILE A 1 196 ? 25.125 -40.25 -23.703 1 88.94 196 ILE A O 1
ATOM 1558 N N . PHE A 1 197 ? 24.266 -40.562 -25.734 1 90.75 197 PHE A N 1
ATOM 1559 C CA . PHE A 1 197 ? 25.562 -40.969 -26.281 1 90.75 197 PHE A CA 1
ATOM 1560 C C . PHE A 1 197 ? 26.203 -39.812 -27.062 1 90.75 197 PHE A C 1
ATOM 1562 O O . PHE A 1 197 ? 25.547 -39.188 -27.891 1 90.75 197 PHE A O 1
ATOM 1569 N N . VAL A 1 198 ? 27.484 -39.688 -26.688 1 91.44 198 VAL A N 1
ATOM 1570 C CA . VAL A 1 198 ? 28.141 -38.531 -27.297 1 91.44 198 VAL A CA 1
ATOM 1571 C C . VAL A 1 198 ? 29.5 -38.938 -27.859 1 91.44 198 VAL A C 1
ATOM 1573 O O . VAL A 1 198 ? 30 -40.031 -27.562 1 91.44 198 VAL A O 1
ATOM 1576 N N . GLN A 1 199 ? 30.016 -38.062 -28.812 1 91.75 199 GLN A N 1
ATOM 1577 C CA . GLN A 1 199 ? 31.359 -38.219 -29.375 1 91.75 199 GLN A CA 1
ATOM 1578 C C . GLN A 1 199 ? 32.281 -37.094 -28.906 1 91.75 199 GLN A C 1
ATOM 1580 O O . GLN A 1 199 ? 31.844 -35.969 -28.703 1 91.75 199 GLN A O 1
ATOM 1585 N N . ILE A 1 200 ? 33.562 -37.562 -28.719 1 92.5 200 ILE A N 1
ATOM 1586 C CA . ILE A 1 200 ? 34.562 -36.562 -28.328 1 92.5 200 ILE A CA 1
ATOM 1587 C C . ILE A 1 200 ? 34.719 -35.531 -29.438 1 92.5 200 ILE A C 1
ATOM 1589 O O . ILE A 1 200 ? 34.75 -35.875 -30.609 1 92.5 200 ILE A O 1
ATOM 1593 N N . GLY A 1 201 ? 34.656 -34.25 -29 1 91.12 201 GLY A N 1
ATOM 1594 C CA . GLY A 1 201 ? 34.906 -33.156 -29.938 1 91.12 201 GLY A CA 1
ATOM 1595 C C . GLY A 1 201 ? 33.656 -32.625 -30.578 1 91.12 201 GLY A C 1
ATOM 1596 O O . GLY A 1 201 ? 33.688 -31.641 -31.312 1 91.12 201 GLY A O 1
ATOM 1597 N N . LYS A 1 202 ? 32.625 -33.375 -30.453 1 90.44 202 LYS A N 1
ATOM 1598 C CA . LYS A 1 202 ? 31.359 -32.906 -31.016 1 90.44 202 LYS A CA 1
ATOM 1599 C C . LYS A 1 202 ? 30.422 -32.406 -29.922 1 90.44 202 LYS A C 1
ATOM 1601 O O . LYS A 1 202 ? 30.078 -33.125 -29 1 90.44 202 LYS A O 1
ATOM 1606 N N . ALA A 1 203 ? 29.969 -31.219 -30.141 1 91.88 203 ALA A N 1
ATOM 1607 C CA . ALA A 1 203 ? 29.109 -30.609 -29.125 1 91.88 203 ALA A CA 1
ATOM 1608 C C . ALA A 1 203 ? 27.688 -31.156 -29.234 1 91.88 203 ALA A C 1
ATOM 1610 O O . ALA A 1 203 ? 27.188 -31.406 -30.328 1 91.88 203 ALA A O 1
ATOM 1611 N N . ILE A 1 204 ? 27.078 -31.328 -28.031 1 90.38 204 ILE A N 1
ATOM 1612 C CA . ILE A 1 204 ? 25.656 -31.703 -27.984 1 90.38 204 ILE A CA 1
ATOM 1613 C C . ILE A 1 204 ? 24.875 -30.656 -27.203 1 90.38 204 ILE A C 1
ATOM 1615 O O . ILE A 1 204 ? 25.453 -29.875 -26.453 1 90.38 204 ILE A O 1
ATOM 1619 N N . TYR A 1 205 ? 23.625 -30.75 -27.438 1 91 205 TYR A N 1
ATOM 1620 C CA . TYR A 1 205 ? 22.75 -29.812 -26.75 1 91 205 TYR A CA 1
ATOM 1621 C C . TYR A 1 205 ? 21.703 -30.547 -25.922 1 91 205 TYR A C 1
ATOM 1623 O O . TYR A 1 205 ? 21.125 -31.531 -26.375 1 91 205 TYR A O 1
ATOM 1631 N N . LEU A 1 206 ? 21.594 -30.109 -24.734 1 89.94 206 LEU A N 1
ATOM 1632 C CA . LEU A 1 206 ? 20.531 -30.547 -23.844 1 89.94 206 LEU A CA 1
ATOM 1633 C C . LEU A 1 206 ? 19.688 -29.359 -23.391 1 89.94 206 LEU A C 1
ATOM 1635 O O . LEU A 1 206 ? 20.203 -28.266 -23.156 1 89.94 206 LEU A O 1
ATOM 1639 N N . THR A 1 207 ? 18.406 -29.625 -23.266 1 88.94 207 THR A N 1
ATOM 1640 C CA . THR A 1 207 ? 17.516 -28.547 -22.844 1 88.94 207 THR A CA 1
ATOM 1641 C C . THR A 1 207 ? 16.656 -28.984 -21.656 1 88.94 207 THR A C 1
ATOM 1643 O O . THR A 1 207 ? 15.906 -29.969 -21.75 1 88.94 207 THR A O 1
ATOM 1646 N N . CYS A 1 208 ? 16.922 -28.391 -20.578 1 89.69 208 CYS A N 1
ATOM 1647 C CA . CYS A 1 208 ? 15.969 -28.453 -19.469 1 89.69 208 CYS A CA 1
ATOM 1648 C C . CYS A 1 208 ? 14.836 -27.453 -19.641 1 89.69 208 CYS A C 1
ATOM 1650 O O . CYS A 1 208 ? 15.07 -26.25 -19.656 1 89.69 208 CYS A O 1
ATOM 1652 N N . ALA A 1 209 ? 13.672 -28.031 -19.766 1 88.38 209 ALA A N 1
ATOM 1653 C CA . ALA A 1 209 ? 12.57 -27.156 -20.172 1 88.38 209 ALA A CA 1
ATOM 1654 C C . ALA A 1 209 ? 11.422 -27.219 -19.172 1 88.38 209 ALA A C 1
ATOM 1656 O O . ALA A 1 209 ? 11.062 -28.297 -18.688 1 88.38 209 ALA A O 1
ATOM 1657 N N . GLY A 1 210 ? 10.914 -26.062 -18.828 1 88.5 210 GLY A N 1
ATOM 1658 C CA . GLY A 1 210 ? 9.672 -25.875 -18.109 1 88.5 210 GLY A CA 1
ATOM 1659 C C . GLY A 1 210 ? 8.688 -24.984 -18.828 1 88.5 210 GLY A C 1
ATOM 1660 O O . GLY A 1 210 ? 9 -23.828 -19.141 1 88.5 210 GLY A O 1
ATOM 1661 N N . ASP A 1 211 ? 7.516 -25.5 -19.078 1 87.06 211 ASP A N 1
ATOM 1662 C CA . ASP A 1 211 ? 6.488 -24.734 -19.766 1 87.06 211 ASP A CA 1
ATOM 1663 C C . ASP A 1 211 ? 5.992 -23.578 -18.891 1 87.06 211 ASP A C 1
ATOM 1665 O O . ASP A 1 211 ? 6.57 -23.297 -17.844 1 87.06 211 ASP A O 1
ATOM 1669 N N . GLU A 1 212 ? 4.988 -22.891 -19.516 1 88.5 212 GLU A N 1
ATOM 1670 C CA . GLU A 1 212 ? 4.48 -21.688 -18.859 1 88.5 212 GLU A CA 1
ATOM 1671 C C . GLU A 1 212 ? 3.969 -22 -17.453 1 88.5 212 GLU A C 1
ATOM 1673 O O . GLU A 1 212 ? 3.207 -22.953 -17.266 1 88.5 212 GLU A O 1
ATOM 1678 N N . SER A 1 213 ? 4.504 -21.328 -16.594 1 90.81 213 SER A N 1
ATOM 1679 C CA . SER A 1 213 ? 4.09 -21.453 -15.203 1 90.81 213 SER A CA 1
ATOM 1680 C C . SER A 1 213 ? 4.074 -20.078 -14.516 1 90.81 213 SER A C 1
ATOM 1682 O O . SER A 1 213 ? 4.586 -19.109 -15.055 1 90.81 213 SER A O 1
ATOM 1684 N N . ARG A 1 214 ? 3.426 -20.094 -13.359 1 91.12 214 ARG A N 1
ATOM 1685 C CA . ARG A 1 214 ? 3.377 -18.922 -12.5 1 91.12 214 ARG A CA 1
ATOM 1686 C C . ARG A 1 214 ? 3.514 -19.312 -11.031 1 91.12 214 ARG A C 1
ATOM 1688 O O . ARG A 1 214 ? 2.656 -20 -10.484 1 91.12 214 ARG A O 1
ATOM 1695 N N . PRO A 1 215 ? 4.465 -18.766 -10.398 1 92.06 215 PRO A N 1
ATOM 1696 C CA . PRO A 1 215 ? 5.602 -18.031 -10.945 1 92.06 215 PRO A CA 1
ATOM 1697 C C . PRO A 1 215 ? 6.426 -18.859 -11.93 1 92.06 215 PRO A C 1
ATOM 1699 O O . PRO A 1 215 ? 6.152 -20.047 -12.117 1 92.06 215 PRO A O 1
ATOM 1702 N N . PRO A 1 216 ? 7.332 -18.141 -12.555 1 90.62 216 PRO A N 1
ATOM 1703 C CA . PRO A 1 216 ? 8.188 -18.922 -13.453 1 90.62 216 PRO A CA 1
ATOM 1704 C C . PRO A 1 216 ? 8.984 -20 -12.711 1 90.62 216 PRO A C 1
ATOM 1706 O O . PRO A 1 216 ? 9.469 -19.766 -11.602 1 90.62 216 PRO A O 1
ATOM 1709 N N . ALA A 1 217 ? 9.047 -21.125 -13.375 1 91.75 217 ALA A N 1
ATOM 1710 C CA . ALA A 1 217 ? 9.828 -22.203 -12.773 1 91.75 217 ALA A CA 1
ATOM 1711 C C . ALA A 1 217 ? 11.305 -21.844 -12.719 1 91.75 217 ALA A C 1
ATOM 1713 O O . ALA A 1 217 ? 11.883 -21.391 -13.719 1 91.75 217 ALA A O 1
ATOM 1714 N N . LEU A 1 218 ? 11.812 -22 -11.562 1 92.81 218 LEU A N 1
ATOM 1715 C CA . LEU A 1 218 ? 13.258 -21.859 -11.438 1 92.81 218 LEU A CA 1
ATOM 1716 C C . LEU A 1 218 ? 13.953 -23.188 -11.719 1 92.81 218 LEU A C 1
ATOM 1718 O O . LEU A 1 218 ? 13.945 -24.078 -10.875 1 92.81 218 LEU A O 1
ATOM 1722 N N . LEU A 1 219 ? 14.539 -23.203 -12.828 1 92.44 219 LEU A N 1
ATOM 1723 C CA . LEU A 1 219 ? 15.195 -24.438 -13.219 1 92.44 219 LEU A CA 1
ATOM 1724 C C . LEU A 1 219 ? 16.641 -24.469 -12.711 1 92.44 219 LEU A C 1
ATOM 1726 O O . LEU A 1 219 ? 17.359 -23.484 -12.82 1 92.44 219 LEU A O 1
ATOM 1730 N N . GLU A 1 220 ? 16.938 -25.547 -12.148 1 92.81 220 GLU A N 1
ATOM 1731 C CA . GLU A 1 220 ? 18.297 -25.797 -11.672 1 92.81 220 GLU A CA 1
ATOM 1732 C C . GLU A 1 220 ? 18.906 -27.016 -12.352 1 92.81 220 GLU A C 1
ATOM 1734 O O . GLU A 1 220 ? 18.203 -27.984 -12.625 1 92.81 220 GLU A O 1
ATOM 1739 N N . ILE A 1 221 ? 20.219 -26.875 -12.547 1 92.31 221 ILE A N 1
ATOM 1740 C CA . ILE A 1 221 ? 20.906 -27.953 -13.219 1 92.31 221 ILE A CA 1
ATOM 1741 C C . ILE A 1 221 ? 22.047 -28.469 -12.336 1 92.31 221 ILE A C 1
ATOM 1743 O O . ILE A 1 221 ? 22.781 -27.672 -11.734 1 92.31 221 ILE A O 1
ATOM 1747 N N . ASN A 1 222 ? 22.016 -29.672 -12.148 1 93.12 222 ASN A N 1
ATOM 17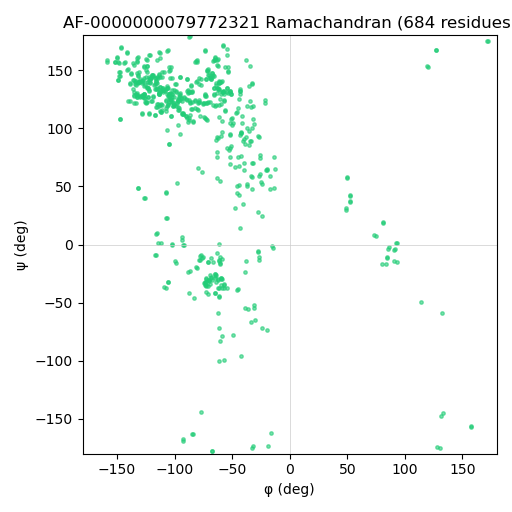48 C CA . ASN A 1 222 ? 23.156 -30.375 -11.578 1 93.12 222 ASN A CA 1
ATOM 1749 C C . ASN A 1 222 ? 23.875 -31.219 -12.633 1 93.12 222 ASN A C 1
ATOM 1751 O O . ASN A 1 222 ? 23.266 -32.094 -13.242 1 93.12 222 ASN A O 1
ATOM 1755 N N . PHE A 1 223 ? 25.141 -30.844 -12.867 1 92.75 223 PHE A N 1
ATOM 1756 C CA . PHE A 1 223 ? 25.953 -31.547 -13.859 1 92.75 223 PHE A CA 1
ATOM 1757 C C . PHE A 1 223 ? 27.109 -32.281 -13.188 1 92.75 223 PHE A C 1
ATOM 1759 O O . PHE A 1 223 ? 27.969 -31.656 -12.562 1 92.75 223 PHE A O 1
ATOM 1766 N N . ASN A 1 224 ? 27.094 -33.562 -13.352 1 90.56 224 ASN A N 1
ATOM 1767 C CA . ASN A 1 224 ? 28.109 -34.438 -12.758 1 90.56 224 ASN A CA 1
ATOM 1768 C C . ASN A 1 224 ? 28.25 -34.188 -11.258 1 90.56 224 ASN A C 1
ATOM 1770 O O . ASN A 1 224 ? 29.359 -34.094 -10.742 1 90.56 224 ASN A O 1
ATOM 1774 N N . GLY A 1 225 ? 27.078 -34.031 -10.617 1 86.81 225 GLY A N 1
ATOM 1775 C CA . GLY A 1 225 ? 27.016 -33.906 -9.164 1 86.81 225 GLY A CA 1
ATOM 1776 C C . GLY A 1 225 ? 27.219 -32.5 -8.672 1 86.81 225 GLY A C 1
ATOM 1777 O O . GLY A 1 225 ? 27.203 -32.25 -7.465 1 86.81 225 GLY A O 1
ATOM 1778 N N . GLU A 1 226 ? 27.5 -31.609 -9.57 1 88.56 226 GLU A N 1
ATOM 1779 C CA . GLU A 1 226 ? 27.734 -30.219 -9.18 1 88.56 226 GLU A CA 1
ATOM 1780 C C . GLU A 1 226 ? 26.594 -29.312 -9.656 1 88.56 226 GLU A C 1
ATOM 1782 O O . GLU A 1 226 ? 26.219 -29.344 -10.828 1 88.56 226 GLU A O 1
ATOM 1787 N N . LYS A 1 227 ? 26.156 -28.547 -8.719 1 90.88 227 LYS A N 1
ATOM 1788 C CA . LYS A 1 227 ? 25.141 -27.578 -9.086 1 90.88 227 LYS A CA 1
ATOM 1789 C C . LYS A 1 227 ? 25.734 -26.422 -9.891 1 90.88 227 LYS A C 1
ATOM 1791 O O . LYS A 1 227 ? 26.766 -25.859 -9.5 1 90.88 227 LYS A O 1
ATOM 1796 N N . ILE A 1 228 ? 25.141 -26.156 -11 1 87.88 228 ILE A N 1
ATOM 1797 C CA . ILE A 1 228 ? 25.609 -25.062 -11.844 1 87.88 228 ILE A CA 1
ATOM 1798 C C . ILE A 1 228 ? 24.906 -23.766 -11.453 1 87.88 228 ILE A C 1
ATOM 1800 O O . ILE A 1 228 ? 23.703 -23.625 -11.664 1 87.88 228 ILE A O 1
ATOM 1804 N N . PRO A 1 229 ? 25.641 -22.891 -10.859 1 83.69 229 PRO A N 1
ATOM 1805 C CA . PRO A 1 229 ? 25 -21.625 -10.484 1 83.69 229 PRO A CA 1
ATOM 1806 C C . PRO A 1 229 ? 24.719 -20.719 -11.695 1 83.69 229 PRO A C 1
ATOM 1808 O O . PRO A 1 229 ? 25.578 -20.578 -12.562 1 83.69 229 PRO A O 1
ATOM 1811 N N . LEU A 1 230 ? 23.531 -20.391 -11.883 1 77.5 230 LEU A N 1
ATOM 1812 C CA . LEU A 1 230 ? 23.172 -19.453 -12.93 1 77.5 230 LEU A CA 1
ATOM 1813 C C . LEU A 1 230 ? 23.188 -18.016 -12.398 1 77.5 230 LEU A C 1
ATOM 1815 O O . LEU A 1 230 ? 22.828 -17.781 -11.242 1 77.5 230 LEU A O 1
ATOM 1819 N N . SER A 1 231 ? 24.125 -17.141 -12.805 1 60.97 231 SER A N 1
ATOM 1820 C CA . SER A 1 231 ? 24.25 -15.758 -12.344 1 60.97 231 SER A CA 1
ATOM 1821 C C . SER A 1 231 ? 23.125 -14.883 -12.875 1 60.97 231 SER A C 1
ATOM 1823 O O . SER A 1 231 ? 22.531 -15.188 -13.922 1 60.97 231 SER A O 1
ATOM 1825 N N . SER A 1 232 ? 22.312 -14.203 -12.117 1 53.44 232 SER A N 1
ATOM 1826 C CA . SER A 1 232 ? 21.281 -13.25 -12.508 1 53.44 232 SER A CA 1
ATOM 1827 C C . SER A 1 232 ? 21.766 -12.312 -13.602 1 53.44 232 SER A C 1
ATOM 1829 O O . SER A 1 232 ? 21.297 -11.18 -13.711 1 53.44 232 SER A O 1
ATOM 1831 N N . ARG A 1 233 ? 22.875 -12.602 -14.258 1 49.81 233 ARG A N 1
ATOM 1832 C CA . ARG A 1 233 ? 23.312 -11.531 -15.148 1 49.81 233 ARG A CA 1
ATOM 1833 C C . ARG A 1 233 ? 22.266 -11.258 -16.219 1 49.81 233 ARG A C 1
ATOM 1835 O O . ARG A 1 233 ? 21.656 -12.188 -16.75 1 49.81 233 ARG A O 1
ATOM 1842 N N . ASN A 1 234 ? 21.594 -10.148 -16.172 1 52.06 234 ASN A N 1
ATOM 1843 C CA . ASN A 1 234 ? 20.578 -9.453 -16.953 1 52.06 234 ASN A CA 1
ATOM 1844 C C . ASN A 1 234 ? 20.953 -9.43 -18.438 1 52.06 234 ASN A C 1
ATOM 1846 O O . ASN A 1 234 ? 21.406 -8.406 -18.953 1 52.06 234 ASN A O 1
ATOM 1850 N N . GLN A 1 235 ? 21.625 -10.414 -18.906 1 56.09 235 GLN A N 1
ATOM 1851 C CA . GLN A 1 235 ? 21.797 -10.094 -20.312 1 56.09 235 GLN A CA 1
ATOM 1852 C C . GLN A 1 235 ? 20.484 -10.289 -21.078 1 56.09 235 GLN A C 1
ATOM 1854 O O . GLN A 1 235 ? 19.828 -11.328 -20.953 1 56.09 235 GLN A O 1
ATOM 1859 N N . THR A 1 236 ? 19.875 -9.219 -21.484 1 60.66 236 THR A N 1
ATOM 1860 C CA . THR A 1 236 ? 18.531 -9.219 -22.047 1 60.66 236 THR A CA 1
ATOM 1861 C C . THR A 1 236 ? 18.578 -9.203 -23.578 1 60.66 236 THR A C 1
ATOM 1863 O O . THR A 1 236 ? 18.672 -8.133 -24.188 1 60.66 236 THR A O 1
ATOM 1866 N N . SER A 1 237 ? 19.344 -10.172 -24.203 1 67.94 237 SER A N 1
ATOM 1867 C CA . SER A 1 237 ? 19.078 -10.281 -25.641 1 67.94 237 SER A CA 1
ATOM 1868 C C . SER A 1 237 ? 17.922 -11.234 -25.922 1 67.94 237 SER A C 1
ATOM 1870 O O . SER A 1 237 ? 17.781 -12.258 -25.25 1 67.94 237 SER A O 1
ATOM 1872 N N . CYS A 1 238 ? 16.922 -10.641 -26.656 1 73.38 238 CYS A N 1
ATOM 1873 C CA . CYS A 1 238 ? 15.75 -11.453 -27 1 73.38 238 CYS A CA 1
ATOM 1874 C C . CYS A 1 238 ? 15.859 -12 -28.422 1 73.38 238 CYS A C 1
ATOM 1876 O O . CYS A 1 238 ? 16.344 -11.312 -29.312 1 73.38 238 CYS A O 1
ATOM 1878 N N . LYS A 1 239 ? 15.852 -13.289 -28.438 1 65.62 239 LYS A N 1
ATOM 1879 C CA . LYS A 1 239 ? 15.844 -13.938 -29.75 1 65.62 239 LYS A CA 1
ATOM 1880 C C . LYS A 1 239 ? 14.438 -14.414 -30.109 1 65.62 239 LYS A C 1
ATOM 1882 O O . LYS A 1 239 ? 13.742 -15.008 -29.281 1 65.62 239 LYS A O 1
ATOM 1887 N N . ARG A 1 240 ? 14.047 -13.984 -31.25 1 65.69 240 ARG A N 1
ATOM 1888 C CA . ARG A 1 240 ? 12.773 -14.445 -31.797 1 65.69 240 ARG A CA 1
ATOM 1889 C C . ARG A 1 240 ? 12.859 -15.898 -32.25 1 65.69 240 ARG A C 1
ATOM 1891 O O . ARG A 1 240 ? 13.727 -16.266 -33.031 1 65.69 240 ARG A O 1
ATOM 1898 N N . MET A 1 241 ? 12.25 -16.734 -31.5 1 63.84 241 MET A N 1
ATOM 1899 C CA . MET A 1 241 ? 12.156 -18.125 -31.922 1 63.84 241 MET A CA 1
ATOM 1900 C C . MET A 1 241 ? 10.75 -18.469 -32.406 1 63.84 241 MET A C 1
ATOM 1902 O O . MET A 1 241 ? 9.867 -17.609 -32.406 1 63.84 241 MET A O 1
ATOM 1906 N N . GLU A 1 242 ? 10.586 -19.734 -33.125 1 58.88 242 GLU A N 1
ATOM 1907 C CA . GLU A 1 242 ? 9.312 -20.156 -33.688 1 58.88 242 GLU A CA 1
ATOM 1908 C C . GLU A 1 242 ? 8.172 -19.953 -32.688 1 58.88 242 GLU A C 1
ATOM 1910 O O . GLU A 1 242 ? 7.078 -19.516 -33.062 1 58.88 242 GLU A O 1
ATOM 1915 N N . GLU A 1 243 ? 8.578 -20.25 -31.562 1 60.66 243 GLU A N 1
ATOM 1916 C CA . GLU A 1 243 ? 7.508 -20.297 -30.562 1 60.66 243 GLU A CA 1
ATOM 1917 C C . GLU A 1 243 ? 7.375 -18.953 -29.844 1 60.66 243 GLU A C 1
ATOM 1919 O O . GLU A 1 243 ? 6.648 -18.859 -28.844 1 60.66 243 GLU A O 1
ATOM 1924 N N . GLY A 1 244 ? 8.094 -18 -30.297 1 66.19 244 GLY A N 1
ATOM 1925 C CA . GLY A 1 244 ? 7.992 -16.672 -29.688 1 66.19 244 GLY A CA 1
ATOM 1926 C C . GLY A 1 244 ? 9.336 -16.094 -29.281 1 66.19 244 GLY A C 1
ATOM 1927 O O . GLY A 1 244 ? 10.383 -16.641 -29.641 1 66.19 244 GLY A O 1
ATOM 1928 N N . ASP A 1 245 ? 9.18 -15.016 -28.656 1 73.12 245 ASP A N 1
ATOM 1929 C CA . ASP A 1 245 ? 10.391 -14.289 -28.281 1 73.12 245 ASP A CA 1
ATOM 1930 C C . ASP A 1 245 ? 10.984 -14.82 -26.984 1 73.12 245 ASP A C 1
ATOM 1932 O O . ASP A 1 245 ? 10.32 -14.812 -25.938 1 73.12 245 ASP A O 1
ATOM 1936 N N . TRP A 1 246 ? 12.094 -15.57 -27.156 1 79.88 246 TRP A N 1
ATOM 1937 C CA . TRP A 1 246 ? 12.844 -16.031 -25.984 1 79.88 246 TRP A CA 1
ATOM 1938 C C . TRP A 1 246 ? 13.992 -15.094 -25.656 1 79.88 246 TRP A C 1
ATOM 1940 O O . TRP A 1 246 ? 14.773 -14.727 -26.547 1 79.88 246 TRP A O 1
ATOM 1950 N N . CYS A 1 247 ? 13.992 -14.68 -24.406 1 78.56 247 CYS A N 1
ATOM 1951 C CA . CYS A 1 247 ? 15.039 -13.75 -23.984 1 78.56 247 CYS A CA 1
ATOM 1952 C C . CYS A 1 247 ? 16.047 -14.438 -23.078 1 78.56 247 CYS A C 1
ATOM 1954 O O . CYS A 1 247 ? 15.664 -15.188 -22.172 1 78.56 247 CYS A O 1
ATOM 1956 N N . VAL A 1 248 ? 17.328 -14.203 -23.406 1 77.44 248 VAL A N 1
ATOM 1957 C CA . VAL A 1 248 ? 18.375 -14.789 -22.578 1 77.44 248 VAL A CA 1
ATOM 1958 C C . VAL A 1 248 ? 18.453 -14.047 -21.25 1 77.44 248 VAL A C 1
ATOM 1960 O O . VAL A 1 248 ? 18.5 -12.812 -21.219 1 77.44 248 VAL A O 1
ATOM 1963 N N . LYS A 1 249 ? 18.406 -14.797 -20.188 1 75.75 249 LYS A N 1
ATOM 1964 C CA . LYS A 1 249 ? 18.438 -14.172 -18.875 1 75.75 249 LYS A CA 1
ATOM 1965 C C . LYS A 1 249 ? 19.766 -14.43 -18.172 1 75.75 249 LYS A C 1
ATOM 1967 O O . LYS A 1 249 ? 20.25 -13.578 -17.422 1 75.75 249 LYS A O 1
ATOM 1972 N N . ASP A 1 250 ? 20.328 -15.578 -18.344 1 75.69 250 ASP A N 1
ATOM 1973 C CA . ASP A 1 250 ? 21.562 -15.914 -17.641 1 75.69 250 ASP A CA 1
ATOM 1974 C C . ASP A 1 250 ? 22.422 -16.844 -18.484 1 75.69 250 ASP A C 1
ATOM 1976 O O . ASP A 1 250 ? 21.906 -17.594 -19.312 1 75.69 250 ASP A O 1
ATOM 1980 N N . VAL A 1 251 ? 23.781 -16.641 -18.344 1 77.75 251 VAL A N 1
ATOM 1981 C CA . VAL A 1 251 ? 24.734 -17.5 -19.031 1 77.75 251 VAL A CA 1
ATOM 1982 C C . VAL A 1 251 ? 25.828 -17.953 -18.062 1 77.75 251 VAL A C 1
ATOM 1984 O O . VAL A 1 251 ? 26.328 -17.156 -17.281 1 77.75 251 VAL A O 1
ATOM 1987 N N . ALA A 1 252 ? 25.984 -19.188 -18.031 1 84 252 ALA A N 1
ATOM 1988 C CA . ALA A 1 252 ? 27.078 -19.766 -17.25 1 84 252 ALA A CA 1
ATOM 1989 C C . ALA A 1 252 ? 27.984 -20.625 -18.109 1 84 252 ALA A C 1
ATOM 1991 O O . ALA A 1 252 ? 27.516 -21.422 -18.922 1 84 252 ALA A O 1
ATOM 1992 N N . ARG A 1 253 ? 29.344 -20.375 -17.859 1 86.44 253 ARG A N 1
ATOM 1993 C CA . ARG A 1 253 ? 30.344 -21.156 -18.578 1 86.44 253 ARG A CA 1
ATOM 1994 C C . ARG A 1 253 ? 31.234 -21.938 -17.609 1 86.44 253 ARG A C 1
ATOM 1996 O O . ARG A 1 253 ? 31.75 -21.375 -16.641 1 86.44 253 ARG A O 1
ATOM 2003 N N . ILE A 1 254 ? 31.219 -23.203 -17.859 1 87 254 ILE A N 1
ATOM 2004 C CA . ILE A 1 254 ? 32.062 -24.062 -17.031 1 87 254 ILE A CA 1
ATOM 2005 C C . ILE A 1 254 ? 33.094 -24.781 -17.922 1 87 254 ILE A C 1
ATOM 2007 O O . ILE A 1 254 ? 32.719 -25.422 -18.906 1 87 254 ILE A O 1
ATOM 2011 N N . ARG A 1 255 ? 34.344 -24.625 -17.484 1 88.81 255 ARG A N 1
ATOM 2012 C CA . ARG A 1 255 ? 35.406 -25.359 -18.172 1 88.81 255 ARG A CA 1
ATOM 2013 C C . ARG A 1 255 ? 36 -26.438 -17.266 1 88.81 255 ARG A C 1
ATOM 2015 O O . ARG A 1 255 ? 36.5 -26.141 -16.188 1 88.81 255 ARG A O 1
ATOM 2022 N N . HIS A 1 256 ? 35.781 -27.672 -17.672 1 86 256 HIS A N 1
ATOM 2023 C CA . HIS A 1 256 ? 36.344 -28.844 -17 1 86 256 HIS A CA 1
ATOM 2024 C C . HIS A 1 256 ? 37.375 -29.547 -17.875 1 86 256 HIS A C 1
ATOM 2026 O O . HIS A 1 256 ? 37.469 -29.281 -19.078 1 86 256 HIS A O 1
ATOM 2032 N N . ALA A 1 257 ? 38.219 -30.359 -17.234 1 85.25 257 ALA A N 1
ATOM 2033 C CA . ALA A 1 257 ? 39.281 -31.094 -17.953 1 85.25 257 ALA A CA 1
ATOM 2034 C C . ALA A 1 257 ? 38.656 -31.984 -19.031 1 85.25 257 ALA A C 1
ATOM 2036 O O . ALA A 1 257 ? 39.188 -32.062 -20.141 1 85.25 257 ALA A O 1
ATOM 2037 N N . ALA A 1 258 ? 37.531 -32.562 -18.734 1 87.88 258 ALA A N 1
ATOM 2038 C CA . ALA A 1 258 ? 36.969 -33.562 -19.625 1 87.88 258 ALA A CA 1
ATOM 2039 C C . ALA A 1 258 ? 35.875 -32.938 -20.516 1 87.88 258 ALA A C 1
ATOM 2041 O O . ALA A 1 258 ? 35.469 -33.531 -21.531 1 87.88 258 ALA A O 1
ATOM 2042 N N . PHE A 1 259 ? 35.406 -31.781 -20.141 1 91.25 259 PHE A N 1
ATOM 2043 C CA . PHE A 1 259 ? 34.312 -31.234 -20.938 1 91.25 259 PHE A CA 1
ATOM 2044 C C . PHE A 1 259 ? 34.219 -29.734 -20.75 1 91.25 259 PHE A C 1
ATOM 2046 O O . PHE A 1 259 ? 34.75 -29.188 -19.781 1 91.25 259 PHE A O 1
ATOM 2053 N N . ASN A 1 260 ? 33.562 -29.078 -21.75 1 92.5 260 ASN A N 1
ATOM 2054 C CA . ASN A 1 260 ? 33.094 -27.703 -21.656 1 92.5 260 ASN A CA 1
ATOM 2055 C C . ASN A 1 260 ? 31.562 -27.641 -21.594 1 92.5 260 ASN A C 1
ATOM 2057 O O . ASN A 1 260 ? 30.875 -28.344 -22.328 1 92.5 260 ASN A O 1
ATOM 2061 N N . LEU A 1 261 ? 31.125 -26.828 -20.625 1 92.31 261 LEU A N 1
ATOM 2062 C CA . LEU A 1 261 ? 29.672 -26.688 -20.453 1 92.31 261 LEU A CA 1
ATOM 2063 C C . LEU A 1 261 ? 29.25 -25.234 -20.516 1 92.31 261 LEU A C 1
ATOM 2065 O O . LEU A 1 261 ? 29.797 -24.391 -19.797 1 92.31 261 LEU A O 1
ATOM 2069 N N . LEU A 1 262 ? 28.391 -24.969 -21.406 1 89.12 262 LEU A N 1
ATOM 2070 C CA . LEU A 1 262 ? 27.75 -23.656 -21.5 1 89.12 262 LEU A CA 1
ATOM 2071 C C . LEU A 1 262 ? 26.25 -23.766 -21.219 1 89.12 262 LEU A C 1
ATOM 2073 O O . LEU A 1 262 ? 25.547 -24.547 -21.859 1 89.12 262 LEU A O 1
ATOM 2077 N N . VAL A 1 263 ? 25.844 -23.047 -20.219 1 89.44 263 VAL A N 1
ATOM 2078 C CA . VAL A 1 263 ? 24.438 -23.062 -19.844 1 89.44 263 VAL A CA 1
ATOM 2079 C C . VAL A 1 263 ? 23.828 -21.688 -20.094 1 89.44 263 VAL A C 1
ATOM 2081 O O . VAL A 1 263 ? 24.344 -20.672 -19.609 1 89.44 263 VAL A O 1
ATOM 2084 N N . MET A 1 264 ? 22.719 -21.672 -20.766 1 85.25 264 MET A N 1
ATOM 2085 C CA . MET A 1 264 ? 21.984 -20.438 -21.047 1 85.25 264 MET A CA 1
ATOM 2086 C C . MET A 1 264 ? 20.531 -20.562 -20.641 1 85.25 264 MET A C 1
ATOM 2088 O O . MET A 1 264 ? 19.844 -21.516 -21.016 1 85.25 264 MET A O 1
ATOM 2092 N N . GLU A 1 265 ? 20.094 -19.625 -19.875 1 88.69 265 GLU A N 1
ATOM 2093 C CA . GLU A 1 265 ? 18.688 -19.594 -19.484 1 88.69 265 GLU A CA 1
ATOM 2094 C C . GLU A 1 265 ? 17.891 -18.672 -20.422 1 88.69 265 GLU A C 1
ATOM 2096 O O . GLU A 1 265 ? 18.297 -17.531 -20.656 1 88.69 265 GLU A O 1
ATOM 2101 N N . TYR A 1 266 ? 16.844 -19.234 -20.906 1 84 266 TYR A N 1
ATOM 2102 C CA . TYR A 1 266 ? 15.914 -18.469 -21.719 1 84 266 TYR A CA 1
ATOM 2103 C C . TYR A 1 266 ? 14.547 -18.391 -21.062 1 84 266 TYR A C 1
ATOM 2105 O O . TYR A 1 266 ? 14.086 -19.359 -20.469 1 84 266 TYR A O 1
ATOM 2113 N N . ARG A 1 267 ? 13.93 -17.219 -21.234 1 85.69 267 ARG A N 1
ATOM 2114 C CA . ARG A 1 267 ? 12.57 -17.047 -20.734 1 85.69 267 ARG A CA 1
ATOM 2115 C C . ARG A 1 267 ? 11.664 -16.453 -21.797 1 85.69 267 ARG A C 1
ATOM 2117 O O . ARG A 1 267 ? 12.102 -15.609 -22.594 1 85.69 267 ARG A O 1
ATOM 2124 N N . LYS A 1 268 ? 10.523 -16.969 -21.812 1 83.69 268 LYS A N 1
ATOM 2125 C CA . LYS A 1 268 ? 9.5 -16.469 -22.734 1 83.69 268 LYS A CA 1
ATOM 2126 C C . LYS A 1 268 ? 8.227 -16.109 -21.984 1 83.69 268 LYS A C 1
ATOM 2128 O O . LYS A 1 268 ? 7.676 -16.938 -21.234 1 83.69 268 LYS A O 1
ATOM 2133 N N . ASP A 1 269 ? 7.734 -14.891 -22.234 1 80.5 269 ASP A N 1
ATOM 2134 C CA . ASP A 1 269 ? 6.469 -14.461 -21.641 1 80.5 269 ASP A CA 1
ATOM 2135 C C . ASP A 1 269 ? 5.285 -15.039 -22.422 1 80.5 269 ASP A C 1
ATOM 2137 O O . ASP A 1 269 ? 5.273 -15.023 -23.656 1 80.5 269 ASP A O 1
ATOM 2141 N N . VAL A 1 270 ? 4.582 -15.711 -21.703 1 75.88 270 VAL A N 1
ATOM 2142 C CA . VAL A 1 270 ? 3.354 -16.219 -22.312 1 75.88 270 VAL A CA 1
ATOM 2143 C C . VAL A 1 270 ? 2.16 -15.406 -21.797 1 75.88 270 VAL A C 1
ATOM 2145 O O . VAL A 1 270 ? 1.926 -15.328 -20.594 1 75.88 270 VAL A O 1
ATOM 2148 N N . HIS A 1 271 ? 1.852 -14.312 -22.406 1 61.56 271 HIS A N 1
ATOM 2149 C CA . HIS A 1 271 ? 0.782 -13.422 -21.969 1 61.56 271 HIS A CA 1
ATOM 2150 C C . HIS A 1 271 ? -0.574 -14.117 -22.031 1 61.56 271 HIS A C 1
ATOM 2152 O O . HIS A 1 271 ? -0.857 -14.859 -22.969 1 61.56 271 HIS A O 1
ATOM 2158 N N . ALA A 1 272 ? -0.971 -14.664 -21.078 1 53.28 272 ALA A N 1
ATOM 2159 C CA . ALA A 1 272 ? -2.402 -14.945 -21.141 1 53.28 272 ALA A CA 1
ATOM 2160 C C . ALA A 1 272 ? -3.201 -13.664 -21.359 1 53.28 272 ALA A C 1
ATOM 2162 O O . ALA A 1 272 ? -2.725 -12.57 -21.047 1 53.28 272 ALA A O 1
ATOM 2163 N N . VAL A 1 273 ? -4.102 -13.703 -22.297 1 42.31 273 VAL A N 1
ATOM 2164 C CA . VAL A 1 273 ? -5.055 -12.656 -22.656 1 42.31 273 VAL A CA 1
ATOM 2165 C C . VAL A 1 273 ? -5.484 -11.906 -21.406 1 42.31 273 VAL A C 1
ATOM 2167 O O . VAL A 1 273 ? -5.617 -12.492 -20.328 1 42.31 273 VAL A O 1
ATOM 2170 N N . LYS A 1 274 ? -5.242 -10.609 -21.547 1 43.22 274 LYS A N 1
ATOM 2171 C CA . LYS A 1 274 ? -5.684 -9.453 -20.766 1 43.22 274 LYS A CA 1
ATOM 2172 C C . LYS A 1 274 ? -7.121 -9.641 -20.281 1 43.22 274 LYS A C 1
ATOM 2174 O O . LYS A 1 274 ? -8.039 -9.789 -21.094 1 43.22 274 LYS A O 1
ATOM 2179 N N . GLY A 1 275 ? -7.438 -10.719 -19.656 1 35.59 275 GLY A N 1
ATOM 2180 C CA . GLY A 1 275 ? -8.828 -10.438 -19.328 1 35.59 275 GLY A CA 1
ATOM 2181 C C . GLY A 1 275 ? -9.055 -9.008 -18.859 1 35.59 275 GLY A C 1
ATOM 2182 O O . GLY A 1 275 ? -8.195 -8.43 -18.203 1 35.59 275 GLY A O 1
ATOM 2183 N N . PHE A 1 276 ? -9.617 -8.312 -19.828 1 32.47 276 PHE A N 1
ATOM 2184 C CA . PHE A 1 276 ? -10.18 -7.02 -19.438 1 32.47 276 PHE A CA 1
ATOM 2185 C C . PHE A 1 276 ? -10.812 -7.086 -18.062 1 32.47 276 PHE A C 1
ATOM 2187 O O . PHE A 1 276 ? -11.789 -7.809 -17.844 1 32.47 276 PHE A O 1
ATOM 2194 N N . VAL A 1 277 ? -10.102 -7.57 -17.234 1 34.31 277 VAL A N 1
ATOM 2195 C CA . VAL A 1 277 ? -10.93 -7.266 -16.078 1 34.31 277 VAL A CA 1
ATOM 2196 C C . VAL A 1 277 ? -11.453 -5.836 -16.172 1 34.31 277 VAL A C 1
ATOM 2198 O O . VAL A 1 277 ? -10.68 -4.879 -16.109 1 34.31 277 VAL A O 1
ATOM 2201 N N . ARG A 1 278 ? -12.25 -5.727 -17.109 1 32.97 278 ARG A N 1
ATOM 2202 C CA . ARG A 1 278 ? -13.039 -4.5 -17.172 1 32.97 278 ARG A CA 1
ATOM 2203 C C . ARG A 1 278 ? -13.227 -3.902 -15.781 1 32.97 278 ARG A C 1
ATOM 2205 O O . ARG A 1 278 ? -14.148 -3.111 -15.555 1 32.97 278 ARG A O 1
ATOM 2212 N N . PHE A 1 279 ? -12.922 -4.688 -14.734 1 31.78 279 PHE A N 1
ATOM 2213 C CA . PHE A 1 279 ? -13.305 -3.775 -13.664 1 31.78 279 PHE A CA 1
ATOM 2214 C C . PHE A 1 279 ? -12.594 -2.436 -13.812 1 31.78 279 PHE A C 1
ATOM 2216 O O . PHE A 1 279 ? -11.57 -2.342 -14.492 1 31.78 279 PHE A O 1
ATOM 2223 N N . MET A 1 280 ? -13.102 -1.365 -13.109 1 32.94 280 MET A N 1
ATOM 2224 C CA . MET A 1 280 ? -12.812 0.058 -12.961 1 32.94 280 MET A CA 1
ATOM 2225 C C . MET A 1 280 ? -11.344 0.281 -12.617 1 32.94 280 MET A C 1
ATOM 2227 O O . MET A 1 280 ? -10.938 0.068 -11.477 1 32.94 280 MET A O 1
ATOM 2231 N N . GLY A 1 281 ? -10.531 0.528 -13.578 1 33.25 281 GLY A N 1
ATOM 2232 C CA . GLY A 1 281 ? -9.219 1.165 -13.602 1 33.25 281 GLY A CA 1
ATOM 2233 C C . GLY A 1 281 ? -8.086 0.214 -13.273 1 33.25 281 GLY A C 1
ATOM 2234 O O . GLY A 1 281 ? -6.977 0.648 -12.961 1 33.25 281 GLY A O 1
ATOM 2235 N N . VAL A 1 282 ? -8.383 -0.871 -12.711 1 36.78 282 VAL A N 1
ATOM 2236 C CA . VAL A 1 282 ? -7.195 -1.574 -12.242 1 36.78 282 VAL A CA 1
ATOM 2237 C C . VAL A 1 282 ? -6.328 -1.969 -13.438 1 36.78 282 VAL A C 1
ATOM 2239 O O . VAL A 1 282 ? -6.844 -2.408 -14.469 1 36.78 282 VAL A O 1
ATOM 2242 N N . LYS A 1 283 ? -5.141 -1.513 -13.477 1 38.72 283 LYS A N 1
ATOM 2243 C CA . LYS A 1 283 ? -4.043 -1.786 -14.398 1 38.72 283 LYS A CA 1
ATOM 2244 C C . LYS A 1 283 ? -3.939 -3.277 -14.703 1 38.72 283 LYS A C 1
ATOM 2246 O O . LYS A 1 283 ? -4.281 -4.113 -13.867 1 38.72 283 LYS A O 1
ATOM 2251 N N . ASN A 1 284 ? -3.885 -3.541 -15.984 1 39.09 284 ASN A N 1
ATOM 2252 C CA . ASN A 1 284 ? -3.52 -4.793 -16.641 1 39.09 284 ASN A CA 1
ATOM 2253 C C . ASN A 1 284 ? -2.467 -5.559 -15.844 1 39.09 284 ASN A C 1
ATOM 2255 O O . ASN A 1 284 ? -1.364 -5.055 -15.625 1 39.09 284 ASN A O 1
ATOM 2259 N N . ILE A 1 285 ? -2.875 -6.062 -14.758 1 42.41 285 ILE A N 1
ATOM 2260 C CA . ILE A 1 285 ? -1.787 -6.902 -14.273 1 42.41 285 ILE A CA 1
ATOM 2261 C C . ILE A 1 285 ? -1.345 -7.863 -15.375 1 42.41 285 ILE A C 1
ATOM 2263 O O . ILE A 1 285 ? -2.145 -8.664 -15.867 1 42.41 285 ILE A O 1
ATOM 2267 N N . GLU A 1 286 ? -0.599 -7.504 -16.188 1 46.06 286 GLU A N 1
ATOM 2268 C CA . GLU A 1 286 ? 0.081 -8.445 -17.078 1 46.06 286 GLU A CA 1
ATOM 2269 C C . GLU A 1 286 ? 0.601 -9.656 -16.297 1 46.06 286 GLU A C 1
ATOM 2271 O O . GLU A 1 286 ? 1.616 -9.562 -15.609 1 46.06 286 GLU A O 1
ATOM 2276 N N . THR A 1 287 ? -0.282 -10.336 -15.461 1 54.81 287 THR A N 1
ATOM 2277 C CA . THR A 1 287 ? 0.262 -11.508 -14.789 1 54.81 287 THR A CA 1
ATOM 2278 C C . THR A 1 287 ? 0.676 -12.57 -15.797 1 54.81 287 THR A C 1
ATOM 2280 O O . THR A 1 287 ? -0.163 -13.336 -16.281 1 54.81 287 THR A O 1
ATOM 2283 N N . ALA A 1 288 ? 1.757 -12.383 -16.453 1 66.88 288 ALA A N 1
ATOM 2284 C CA . ALA A 1 288 ? 2.244 -13.211 -17.547 1 66.88 288 ALA A CA 1
ATOM 2285 C C . ALA A 1 288 ? 2.922 -14.477 -17.016 1 66.88 288 ALA A C 1
ATOM 2287 O O . ALA A 1 288 ? 3.477 -14.477 -15.922 1 66.88 288 ALA A O 1
ATOM 2288 N N . LYS A 1 289 ? 2.277 -15.664 -17.375 1 83.06 289 LYS A N 1
ATOM 2289 C CA . LYS A 1 289 ? 3.049 -16.891 -17.234 1 83.06 289 LYS A CA 1
ATOM 2290 C C . LYS A 1 289 ? 4.348 -16.812 -18.031 1 83.06 289 LYS A C 1
ATOM 2292 O O . LYS A 1 289 ? 4.461 -16.016 -18.969 1 83.06 289 LYS A O 1
ATOM 2297 N N . GLN A 1 290 ? 5.297 -17.609 -17.469 1 86.94 290 GLN A N 1
ATOM 2298 C CA . GLN A 1 290 ? 6.555 -17.641 -18.219 1 86.94 290 GLN A CA 1
ATOM 2299 C C . GLN A 1 290 ? 7.023 -19.078 -18.422 1 86.94 290 GLN A C 1
ATOM 2301 O O . GLN A 1 290 ? 6.895 -19.922 -17.531 1 86.94 290 GLN A O 1
ATOM 2306 N N . SER A 1 291 ? 7.516 -19.25 -19.625 1 87.88 291 SER A N 1
ATOM 2307 C CA . SER A 1 291 ? 8.234 -20.5 -19.906 1 87.88 291 SER A CA 1
ATOM 2308 C C . SER A 1 291 ? 9.742 -20.312 -19.719 1 87.88 291 SER A C 1
ATOM 2310 O O . SER A 1 291 ? 10.281 -19.25 -20 1 87.88 291 SER A O 1
ATOM 2312 N N . VAL A 1 292 ? 10.352 -21.328 -19.234 1 88.94 292 VAL A N 1
ATOM 2313 C CA . VAL A 1 292 ? 11.789 -21.25 -19 1 88.94 292 VAL A CA 1
ATOM 2314 C C . VAL A 1 292 ? 12.492 -22.438 -19.641 1 88.94 292 VAL A C 1
ATOM 2316 O O . VAL A 1 292 ? 11.984 -23.562 -19.609 1 88.94 292 VAL A O 1
ATOM 2319 N N . ARG A 1 293 ? 13.695 -22.109 -20.266 1 88.06 293 ARG A N 1
ATOM 2320 C CA . ARG A 1 293 ? 14.562 -23.125 -20.828 1 88.06 293 ARG A CA 1
ATOM 2321 C C . ARG A 1 293 ? 16.016 -22.922 -20.406 1 88.06 293 ARG A C 1
ATOM 2323 O O . ARG A 1 293 ? 16.516 -21.797 -20.453 1 88.06 293 ARG A O 1
ATOM 2330 N N . LEU A 1 294 ? 16.547 -23.922 -19.938 1 90.25 294 LEU A N 1
ATOM 2331 C CA . LEU A 1 294 ? 17.984 -23.953 -19.75 1 90.25 294 LEU A CA 1
ATOM 2332 C C . LEU A 1 294 ? 18.656 -24.781 -20.844 1 90.25 294 LEU A C 1
ATOM 2334 O O . LEU A 1 294 ? 18.516 -26.016 -20.859 1 90.25 294 LEU A O 1
ATOM 2338 N N . ILE A 1 295 ? 19.344 -24.125 -21.672 1 88.38 295 ILE A N 1
ATOM 2339 C CA . ILE A 1 295 ? 20.016 -24.812 -22.766 1 88.38 295 ILE A CA 1
ATOM 2340 C C . ILE A 1 295 ? 21.469 -25.078 -22.406 1 88.38 295 ILE A C 1
ATOM 2342 O O . ILE A 1 295 ? 22.219 -24.141 -22.094 1 88.38 295 ILE A O 1
ATOM 2346 N N . LEU A 1 296 ? 21.781 -26.297 -22.469 1 90.75 296 LEU A N 1
ATOM 2347 C CA . LEU A 1 296 ? 23.141 -26.719 -22.156 1 90.75 296 LEU A CA 1
ATOM 2348 C C . LEU A 1 296 ? 23.891 -27.109 -23.438 1 90.75 296 LEU A C 1
ATOM 2350 O O . LEU A 1 296 ? 23.422 -27.953 -24.203 1 90.75 296 LEU A O 1
ATOM 2354 N N . GLU A 1 297 ? 24.906 -26.406 -23.641 1 91.38 297 GLU A N 1
ATOM 2355 C CA . GLU A 1 297 ? 25.875 -26.828 -24.641 1 91.38 297 GLU A CA 1
ATOM 2356 C C . GLU A 1 297 ? 27.031 -27.594 -24.016 1 91.38 297 GLU A C 1
ATOM 2358 O O . GLU A 1 297 ? 27.812 -27.031 -23.25 1 91.38 297 GLU A O 1
ATOM 2363 N N . VAL A 1 298 ? 27.156 -28.875 -24.375 1 93.06 298 VAL A N 1
ATOM 2364 C CA . VAL A 1 298 ? 28.172 -29.734 -23.766 1 93.06 298 VAL A CA 1
ATOM 2365 C C . VAL A 1 298 ? 29.172 -30.172 -24.828 1 93.06 298 VAL A C 1
ATOM 2367 O O . VAL A 1 298 ? 28.781 -30.828 -25.812 1 93.06 298 VAL A O 1
ATOM 2370 N N . LEU A 1 299 ? 30.375 -29.766 -24.578 1 94.31 299 LEU A N 1
ATOM 2371 C CA . LEU A 1 299 ? 31.469 -30.203 -25.438 1 94.31 299 LEU A CA 1
ATOM 2372 C C . LEU A 1 299 ? 32.406 -31.125 -24.688 1 94.31 299 LEU A C 1
ATOM 2374 O O . LEU A 1 299 ? 33.125 -30.688 -23.766 1 94.31 299 LEU A O 1
ATOM 2378 N N . ILE A 1 300 ? 32.438 -32.438 -25.156 1 92.75 300 ILE A N 1
ATOM 2379 C CA . ILE A 1 300 ? 33.344 -33.375 -24.5 1 92.75 300 ILE A CA 1
ATOM 2380 C C . ILE A 1 300 ? 34.75 -33.281 -25.109 1 92.75 300 ILE A C 1
ATOM 2382 O O . ILE A 1 300 ? 34.906 -33.344 -26.328 1 92.75 300 ILE A O 1
ATOM 2386 N N . ARG A 1 301 ? 35.656 -33.188 -24.203 1 92.62 301 ARG A N 1
ATOM 2387 C CA . ARG A 1 301 ? 37.031 -32.969 -24.656 1 92.62 301 ARG A CA 1
ATOM 2388 C C . ARG A 1 301 ? 37.875 -34.219 -24.516 1 92.62 301 ARG A C 1
ATOM 2390 O O . ARG A 1 301 ? 38.844 -34.406 -25.234 1 92.62 301 ARG A O 1
ATOM 2397 N N . SER A 1 302 ? 37.594 -35 -23.547 1 91.56 302 SER A N 1
ATOM 2398 C CA . SER A 1 302 ? 38.375 -36.219 -23.312 1 91.56 302 SER A CA 1
ATOM 2399 C C . SER A 1 302 ? 37.531 -37.344 -22.75 1 91.56 302 SER A C 1
ATOM 2401 O O . SER A 1 302 ? 36.344 -37.156 -22.469 1 91.56 302 SER A O 1
ATOM 2403 N N . GLU A 1 303 ? 38.156 -38.594 -22.703 1 89.19 303 GLU A N 1
ATOM 2404 C CA . GLU A 1 303 ? 37.438 -39.75 -22.188 1 89.19 303 GLU A CA 1
ATOM 2405 C C . GLU A 1 303 ? 37.219 -39.625 -20.688 1 89.19 303 GLU A C 1
ATOM 2407 O O . GLU A 1 303 ? 37.969 -38.938 -19.984 1 89.19 303 GLU A O 1
ATOM 2412 N N . PHE A 1 304 ? 36.125 -40.094 -20.312 1 86.94 304 PHE A N 1
ATOM 2413 C CA . PHE A 1 304 ? 35.844 -40.156 -18.891 1 86.94 304 PHE A CA 1
ATOM 2414 C C . PHE A 1 304 ? 35.438 -41.562 -18.469 1 86.94 304 PHE A C 1
ATOM 2416 O O . PHE A 1 304 ? 34.844 -42.312 -19.25 1 86.94 304 PHE A O 1
ATOM 2423 N N . ALA A 1 305 ? 35.875 -41.906 -17.297 1 82.5 305 ALA A N 1
ATOM 2424 C CA . ALA A 1 305 ? 35.719 -43.281 -16.781 1 82.5 305 ALA A CA 1
ATOM 2425 C C . ALA A 1 305 ? 34.25 -43.562 -16.453 1 82.5 305 ALA A C 1
ATOM 2427 O O . ALA A 1 305 ? 33.781 -44.688 -16.672 1 82.5 305 ALA A O 1
ATOM 2428 N N . LYS A 1 306 ? 33.625 -42.688 -15.891 1 88.88 306 LYS A N 1
ATOM 2429 C CA . LYS A 1 306 ? 32.25 -42.844 -15.492 1 88.88 306 LYS A CA 1
ATOM 2430 C C . LYS A 1 306 ? 31.328 -41.875 -16.266 1 88.88 306 LYS A C 1
ATOM 2432 O O . LYS A 1 306 ? 31.719 -40.75 -16.562 1 88.88 306 LYS A O 1
ATOM 2437 N N . PRO A 1 307 ? 30.188 -42.469 -16.641 1 92.06 307 PRO A N 1
ATOM 2438 C CA . PRO A 1 307 ? 29.266 -41.562 -17.359 1 92.06 307 PRO A CA 1
ATOM 2439 C C . PRO A 1 307 ? 28.984 -40.281 -16.562 1 92.06 307 PRO A C 1
ATOM 2441 O O . PRO A 1 307 ? 28.953 -40.312 -15.336 1 92.06 307 PRO A O 1
ATOM 2444 N N . LEU A 1 308 ? 28.75 -39.219 -17.359 1 92.44 308 LEU A N 1
ATOM 2445 C CA . LEU A 1 308 ? 28.438 -37.938 -16.734 1 92.44 308 LEU A CA 1
ATOM 2446 C C . LEU A 1 308 ? 26.938 -37.844 -16.438 1 92.44 308 LEU A C 1
ATOM 2448 O O . LEU A 1 308 ? 26.109 -38.219 -17.281 1 92.44 308 LEU A O 1
ATOM 2452 N N . SER A 1 309 ? 26.656 -37.344 -15.242 1 93 309 SER A N 1
ATOM 2453 C CA . SER A 1 309 ? 25.25 -37.219 -14.859 1 93 309 SER A CA 1
ATOM 2454 C C . SER A 1 309 ? 24.75 -35.812 -15.062 1 93 309 SER A C 1
ATOM 2456 O O . SER A 1 309 ? 25.469 -34.844 -14.805 1 93 309 SER A O 1
ATOM 2458 N N . VAL A 1 310 ? 23.484 -35.719 -15.602 1 91.81 310 VAL A N 1
ATOM 2459 C CA . VAL A 1 310 ? 22.812 -34.438 -15.719 1 91.81 310 VAL A CA 1
ATOM 2460 C C . VAL A 1 310 ? 21.438 -34.5 -15.055 1 91.81 310 VAL A C 1
ATOM 2462 O O . VAL A 1 310 ? 20.656 -35.406 -15.32 1 91.81 310 VAL A O 1
ATOM 2465 N N . LYS A 1 311 ? 21.203 -33.594 -14.156 1 92.19 311 LYS A N 1
ATOM 2466 C CA . LYS A 1 311 ? 19.938 -33.531 -13.445 1 92.19 311 LYS A CA 1
ATOM 2467 C C . LYS A 1 311 ? 19.328 -32.156 -13.531 1 92.19 311 LYS A C 1
ATOM 2469 O O . LYS A 1 311 ? 20 -31.141 -13.297 1 92.19 311 LYS A O 1
ATOM 2474 N N . CYS A 1 312 ? 18.078 -32.125 -13.961 1 91.88 312 CYS A N 1
ATOM 2475 C CA . CYS A 1 312 ? 17.297 -30.906 -14.031 1 91.88 312 CYS A CA 1
ATOM 2476 C C . CYS A 1 312 ? 16.156 -30.938 -13.031 1 91.88 312 CYS A C 1
ATOM 2478 O O . CYS A 1 312 ? 15.414 -31.922 -12.953 1 91.88 312 CYS A O 1
ATOM 2480 N N . GLU A 1 313 ? 16.016 -29.891 -12.305 1 91.88 313 GLU A N 1
ATOM 2481 C CA . GLU A 1 313 ? 14.945 -29.859 -11.312 1 91.88 313 GLU A CA 1
ATOM 2482 C C . GLU A 1 313 ? 14.344 -28.469 -11.188 1 91.88 313 GLU A C 1
ATOM 2484 O O . GLU A 1 313 ? 14.969 -27.469 -11.578 1 91.88 313 GLU A O 1
ATOM 2489 N N . VAL A 1 314 ? 13.125 -28.516 -10.727 1 91.81 314 VAL A N 1
ATOM 2490 C CA . VAL A 1 314 ? 12.484 -27.25 -10.391 1 91.81 314 VAL A CA 1
ATOM 2491 C C . VAL A 1 314 ? 12.836 -26.844 -8.961 1 91.81 314 VAL A C 1
ATOM 2493 O O . VAL A 1 314 ? 12.492 -27.547 -8.008 1 91.81 314 VAL A O 1
ATOM 2496 N N . GLY A 1 315 ? 13.445 -25.609 -8.812 1 91.94 315 GLY A N 1
ATOM 2497 C CA . GLY A 1 315 ? 13.992 -25.203 -7.523 1 91.94 315 GLY A CA 1
ATOM 2498 C C . GLY A 1 315 ? 12.969 -24.516 -6.641 1 91.94 315 GLY A C 1
ATOM 2499 O O . GLY A 1 315 ? 13.141 -24.438 -5.422 1 91.94 315 GLY A O 1
ATOM 2500 N N . ASN A 1 316 ? 11.977 -23.969 -7.156 1 93.19 316 ASN A N 1
ATOM 2501 C CA . ASN A 1 316 ? 10.992 -23.234 -6.367 1 93.19 316 ASN A CA 1
ATOM 2502 C C . ASN A 1 316 ? 9.68 -24 -6.258 1 93.19 316 ASN A C 1
ATOM 2504 O O . ASN A 1 316 ? 8.602 -23.422 -6.41 1 93.19 316 ASN A O 1
ATOM 2508 N N . GLY A 1 317 ? 9.734 -25.266 -5.996 1 90.25 317 GLY A N 1
ATOM 2509 C CA . GLY A 1 317 ? 8.562 -26.109 -5.879 1 90.25 317 GLY A CA 1
ATOM 2510 C C . GLY A 1 317 ? 7.598 -25.641 -4.801 1 90.25 317 GLY A C 1
ATOM 2511 O O . GLY A 1 317 ? 6.387 -25.844 -4.914 1 90.25 317 GLY A O 1
ATOM 2512 N N . GLU A 1 318 ? 8.133 -25 -3.752 1 90.19 318 GLU A N 1
ATOM 2513 C CA . GLU A 1 318 ? 7.297 -24.547 -2.645 1 90.19 318 GLU A CA 1
ATOM 2514 C C . GLU A 1 318 ? 6.316 -23.469 -3.102 1 90.19 318 GLU A C 1
ATOM 2516 O O . GLU A 1 318 ? 5.234 -23.312 -2.529 1 90.19 318 GLU A O 1
ATOM 2521 N N . GLU A 1 319 ? 6.664 -22.797 -4.109 1 92.62 319 GLU A N 1
ATOM 2522 C CA . GLU A 1 319 ? 5.82 -21.719 -4.609 1 92.62 319 GLU A CA 1
ATOM 2523 C C . GLU A 1 319 ? 4.613 -22.266 -5.367 1 92.62 319 GLU A C 1
ATOM 2525 O O . GLU A 1 319 ? 3.668 -21.531 -5.652 1 92.62 319 GLU A O 1
ATOM 2530 N N . PHE A 1 320 ? 4.66 -23.578 -5.633 1 91.44 320 PHE A N 1
ATOM 2531 C CA . PHE A 1 320 ? 3.568 -24.219 -6.355 1 91.44 320 PHE A CA 1
ATOM 2532 C C . PHE A 1 320 ? 2.736 -25.094 -5.422 1 91.44 320 PHE A C 1
ATOM 2534 O O . PHE A 1 320 ? 2.121 -26.062 -5.855 1 91.44 320 PHE A O 1
ATOM 2541 N N . THR A 1 321 ? 2.811 -24.781 -4.223 1 89.25 321 THR A N 1
ATOM 2542 C CA . THR A 1 321 ? 2.092 -25.578 -3.244 1 89.25 321 THR A CA 1
ATOM 2543 C C . THR A 1 321 ? 0.97 -24.781 -2.598 1 89.25 321 THR A C 1
ATOM 2545 O O . THR A 1 321 ? 1.188 -23.656 -2.154 1 89.25 321 THR A O 1
ATOM 2548 N N . GLN A 1 322 ? -0.228 -25.375 -2.588 1 88.69 322 GLN A N 1
ATOM 2549 C CA . GLN A 1 322 ? -1.393 -24.719 -1.998 1 88.69 322 GLN A CA 1
ATOM 2550 C C . GLN A 1 322 ? -1.257 -24.609 -0.481 1 88.69 322 GLN A C 1
ATOM 2552 O O . GLN A 1 322 ? -0.721 -25.516 0.162 1 88.69 322 GLN A O 1
ATOM 2557 N N . SER A 1 323 ? -1.762 -23.438 -0.041 1 86.69 323 SER A N 1
ATOM 2558 C CA . SER A 1 323 ? -1.754 -23.281 1.409 1 86.69 323 SER A CA 1
ATOM 2559 C C . SER A 1 323 ? -2.797 -24.172 2.07 1 86.69 323 SER A C 1
ATOM 2561 O O . SER A 1 323 ? -3.855 -24.438 1.492 1 86.69 323 SER A O 1
ATOM 2563 N N . GLY A 1 324 ? -2.627 -24.656 3.295 1 77.81 324 GLY A N 1
ATOM 2564 C CA . GLY A 1 324 ? -3.5 -25.547 4.023 1 77.81 324 GLY A CA 1
ATOM 2565 C C . GLY A 1 324 ? -2.76 -26.703 4.676 1 77.81 324 GLY A C 1
ATOM 2566 O O . GLY A 1 324 ? -1.653 -26.531 5.191 1 77.81 324 GLY A O 1
ATOM 2567 N N . PRO A 1 325 ? -3.486 -27.828 4.672 1 74.5 325 PRO A N 1
ATOM 2568 C CA . PRO A 1 325 ? -2.824 -28.984 5.277 1 74.5 325 PRO A CA 1
ATOM 2569 C C . PRO A 1 325 ? -1.517 -29.344 4.582 1 74.5 325 PRO A C 1
ATOM 2571 O O . PRO A 1 325 ? -1.361 -29.094 3.383 1 74.5 325 PRO A O 1
ATOM 2574 N N . PRO A 1 326 ? -0.634 -29.672 5.438 1 71.56 326 PRO A N 1
ATOM 2575 C CA . PRO A 1 326 ? 0.693 -29.953 4.891 1 71.56 326 PRO A CA 1
ATOM 2576 C C . PRO A 1 326 ? 0.649 -30.938 3.721 1 71.56 326 PRO A C 1
ATOM 2578 O O . PRO A 1 326 ? 0.025 -32 3.822 1 71.56 326 PRO A O 1
ATOM 2581 N N . GLN A 1 327 ? 0.88 -30.484 2.629 1 78.38 327 GLN A N 1
ATOM 2582 C CA . GLN A 1 327 ? 1.052 -31.312 1.45 1 78.38 327 GLN A CA 1
ATOM 2583 C C . GLN A 1 327 ? 2.496 -31.281 0.957 1 78.38 327 GLN A C 1
ATOM 2585 O O . GLN A 1 327 ? 3.258 -30.391 1.312 1 78.38 327 GLN A O 1
ATOM 2590 N N . LYS A 1 328 ? 2.895 -32.344 0.404 1 80.69 328 LYS A N 1
ATOM 2591 C CA . LYS A 1 328 ? 4.223 -32.375 -0.204 1 80.69 328 LYS A CA 1
ATOM 2592 C C . LYS A 1 328 ? 4.355 -31.297 -1.282 1 80.69 328 LYS A C 1
ATOM 2594 O O . LYS A 1 328 ? 3.451 -31.109 -2.1 1 80.69 328 LYS A O 1
ATOM 2599 N N . PRO A 1 329 ? 5.426 -30.609 -1.14 1 85.25 329 PRO A N 1
ATOM 2600 C CA . PRO A 1 329 ? 5.629 -29.562 -2.154 1 85.25 329 PRO A CA 1
ATOM 2601 C C . PRO A 1 329 ? 5.77 -30.141 -3.562 1 85.25 329 PRO A C 1
ATOM 2603 O O . PRO A 1 329 ? 6.109 -31.312 -3.723 1 85.25 329 PRO A O 1
ATOM 2606 N N . PHE A 1 330 ? 5.453 -29.391 -4.402 1 85.12 330 PHE A N 1
ATOM 2607 C CA . PHE A 1 330 ? 5.633 -29.75 -5.801 1 85.12 330 PHE A CA 1
ATOM 2608 C C . PHE A 1 330 ? 7.094 -30.078 -6.098 1 85.12 330 PHE A C 1
ATOM 2610 O O . PHE A 1 330 ? 7.988 -29.312 -5.715 1 85.12 330 PHE A O 1
ATOM 2617 N N . GLU A 1 331 ? 7.27 -31.234 -6.738 1 87.75 331 GLU A N 1
ATOM 2618 C CA . GLU A 1 331 ? 8.617 -31.641 -7.129 1 87.75 331 GLU A CA 1
ATOM 2619 C C . GLU A 1 331 ? 8.648 -32.125 -8.578 1 87.75 331 GLU A C 1
ATOM 2621 O O . GLU A 1 331 ? 7.785 -32.906 -8.992 1 87.75 331 GLU A O 1
ATOM 2626 N N . ALA A 1 332 ? 9.594 -31.562 -9.305 1 88.25 332 ALA A N 1
ATOM 2627 C CA . ALA A 1 332 ? 9.844 -32 -10.672 1 88.25 332 ALA A CA 1
ATOM 2628 C C . ALA A 1 332 ? 11.336 -32.188 -10.93 1 88.25 332 ALA A C 1
ATOM 2630 O O . ALA A 1 332 ? 12.117 -31.25 -10.773 1 88.25 332 ALA A O 1
ATOM 2631 N N . VAL A 1 333 ? 11.711 -33.406 -11.32 1 89.06 333 VAL A N 1
ATOM 2632 C CA . VAL A 1 333 ? 13.109 -33.719 -11.578 1 89.06 333 VAL A CA 1
ATOM 2633 C C . VAL A 1 333 ? 13.234 -34.531 -12.859 1 89.06 333 VAL A C 1
ATOM 2635 O O . VAL A 1 333 ? 12.422 -35.438 -13.094 1 89.06 333 VAL A O 1
ATOM 2638 N N . ALA A 1 334 ? 14.102 -34.188 -13.664 1 88.19 334 ALA A N 1
ATOM 2639 C CA . ALA A 1 334 ? 14.492 -34.938 -14.852 1 88.19 334 ALA A CA 1
ATOM 2640 C C . ALA A 1 334 ? 15.992 -35.188 -14.875 1 88.19 334 ALA A C 1
ATOM 2642 O O . ALA A 1 334 ? 16.781 -34.312 -14.523 1 88.19 334 ALA A O 1
ATOM 2643 N N . SER A 1 335 ? 16.344 -36.406 -15.219 1 89.75 335 SER A N 1
ATOM 2644 C CA . SER A 1 335 ? 17.766 -36.75 -15.195 1 89.75 335 SER A CA 1
ATOM 2645 C C . SER A 1 335 ? 18.188 -37.531 -16.438 1 89.75 335 SER A C 1
ATOM 2647 O O . SER A 1 335 ? 17.328 -38.094 -17.125 1 89.75 335 SER A O 1
ATOM 2649 N N . GLY A 1 336 ? 19.453 -37.406 -16.734 1 88.94 336 GLY A N 1
ATOM 2650 C CA . GLY A 1 336 ? 20.094 -38.156 -17.812 1 88.94 336 GLY A CA 1
ATOM 2651 C C . GLY A 1 336 ? 21.562 -38.438 -17.547 1 88.94 336 GLY A C 1
ATOM 2652 O O . GLY A 1 336 ? 22.141 -37.875 -16.609 1 88.94 336 GLY A O 1
ATOM 2653 N N . THR A 1 337 ? 22.078 -39.469 -18.312 1 92.25 337 THR A N 1
ATOM 2654 C CA . THR A 1 337 ? 23.5 -39.812 -18.25 1 92.25 337 THR A CA 1
ATOM 2655 C C . THR A 1 337 ? 24.141 -39.688 -19.641 1 92.25 337 THR A C 1
ATOM 2657 O O . THR A 1 337 ? 23.531 -40.125 -20.641 1 92.25 337 THR A O 1
ATOM 2660 N N . ILE A 1 338 ? 25.312 -39.156 -19.641 1 91.81 338 ILE A N 1
ATOM 2661 C CA . ILE A 1 338 ? 26.062 -39 -20.891 1 91.81 338 ILE A CA 1
ATOM 2662 C C . ILE A 1 338 ? 27.125 -40.062 -20.984 1 91.81 338 ILE A C 1
ATOM 2664 O O . ILE A 1 338 ? 27.969 -40.219 -20.094 1 91.81 338 ILE A O 1
ATOM 2668 N N . HIS A 1 339 ? 27.047 -40.781 -22.109 1 92.44 339 HIS A N 1
ATOM 2669 C CA . HIS A 1 339 ? 27.984 -41.875 -22.391 1 92.44 339 HIS A CA 1
ATOM 2670 C C . HIS A 1 339 ? 28.781 -41.594 -23.656 1 92.44 339 HIS A C 1
ATOM 2672 O O . HIS A 1 339 ? 28.312 -40.906 -24.562 1 92.44 339 HIS A O 1
ATOM 2678 N N . LEU A 1 340 ? 30.094 -42.031 -23.719 1 90 340 LEU A N 1
ATOM 2679 C CA . LEU A 1 340 ? 30.891 -41.906 -24.938 1 90 340 LEU A CA 1
ATOM 2680 C C . LEU A 1 340 ? 30.531 -43 -25.938 1 90 340 LEU A C 1
ATOM 2682 O O . LEU A 1 340 ? 30.25 -44.156 -25.531 1 90 340 LEU A O 1
ATOM 2686 N N . HIS A 1 341 ? 30.438 -42.562 -27.297 1 77.12 341 HIS A N 1
ATOM 2687 C CA . HIS A 1 341 ? 30.281 -43.531 -28.391 1 77.12 341 HIS A CA 1
ATOM 2688 C C . HIS A 1 341 ? 31.453 -44.469 -28.453 1 77.12 341 HIS A C 1
ATOM 2690 O O . HIS A 1 341 ? 32.594 -44.062 -28.266 1 77.12 341 HIS A O 1
ATOM 2696 N N . GLY A 1 342 ? 31.312 -45.969 -28.297 1 62.72 342 GLY A N 1
ATOM 2697 C CA . GLY A 1 342 ? 32.219 -47.094 -28.391 1 62.72 342 GLY A CA 1
ATOM 2698 C C . GLY A 1 342 ? 32.094 -48.062 -27.219 1 62.72 342 GLY A C 1
ATOM 2699 O O . GLY A 1 342 ? 32.438 -49.219 -27.328 1 62.72 342 GLY A O 1
ATOM 2700 N N . ARG A 1 343 ? 32.312 -47.594 -25.984 1 46.88 343 ARG A N 1
ATOM 2701 C CA . ARG A 1 343 ? 32.375 -48.688 -25 1 46.88 343 ARG A CA 1
ATOM 2702 C C . ARG A 1 343 ? 30.984 -49.219 -24.688 1 46.88 343 ARG A C 1
ATOM 2704 O O . ARG A 1 343 ? 30.172 -48.562 -24.047 1 46.88 343 ARG A O 1
ATOM 2711 N N . THR A 1 344 ? 30.219 -49.812 -25.719 1 36.84 344 THR A N 1
ATOM 2712 C CA . THR A 1 344 ? 29.281 -50.75 -25.156 1 36.84 344 THR A CA 1
ATOM 2713 C C . THR A 1 344 ? 29.984 -51.719 -24.203 1 36.84 344 THR A C 1
ATOM 2715 O O . THR A 1 344 ? 31.047 -52.25 -24.5 1 36.84 344 THR A O 1
ATOM 2718 N N . MET B 1 1 ? -23.828 -13.055 -58.594 1 30.41 1 MET B N 1
ATOM 2719 C CA . MET B 1 1 ? -25.016 -12.766 -57.781 1 30.41 1 MET B CA 1
ATOM 2720 C C . MET B 1 1 ? -24.828 -13.266 -56.375 1 30.41 1 MET B C 1
ATOM 2722 O O . MET B 1 1 ? -25.406 -12.711 -55.438 1 30.41 1 MET B O 1
ATOM 2726 N N . ASN B 1 2 ? -24.203 -14.484 -56.156 1 40.19 2 ASN B N 1
ATOM 2727 C CA . ASN B 1 2 ? -24.109 -15.172 -54.875 1 40.19 2 ASN B CA 1
ATOM 2728 C C . ASN B 1 2 ? -23.125 -14.477 -53.938 1 40.19 2 ASN B C 1
ATOM 2730 O O . ASN B 1 2 ? -23.078 -14.781 -52.75 1 40.19 2 ASN B O 1
ATOM 2734 N N . ASP B 1 3 ? -22.062 -13.852 -54.5 1 44.16 3 ASP B N 1
ATOM 2735 C CA . ASP B 1 3 ? -21 -13.219 -53.719 1 44.16 3 ASP B CA 1
ATOM 2736 C C . ASP B 1 3 ? -21.531 -12.031 -52.906 1 44.16 3 ASP B C 1
ATOM 2738 O O . ASP B 1 3 ? -20.922 -11.641 -51.906 1 44.16 3 ASP B O 1
ATOM 2742 N N . MET B 1 4 ? -22.562 -11.367 -53.5 1 42.91 4 MET B N 1
ATOM 2743 C CA . MET B 1 4 ? -23.125 -10.172 -52.875 1 42.91 4 MET B CA 1
ATOM 2744 C C . MET B 1 4 ? -23.844 -10.523 -51.562 1 42.91 4 MET B C 1
ATOM 2746 O O . MET B 1 4 ? -24.125 -9.648 -50.75 1 42.91 4 MET B O 1
ATOM 2750 N N . GLU B 1 5 ? -24.391 -11.75 -51.531 1 43.09 5 GLU B N 1
ATOM 2751 C CA . GLU B 1 5 ? -25.203 -12.109 -50.375 1 43.09 5 GLU B CA 1
ATOM 2752 C C . GLU B 1 5 ? -24.344 -12.312 -49.125 1 43.09 5 GLU B C 1
ATOM 2754 O O . GLU B 1 5 ? -24.812 -12.094 -48 1 43.09 5 GLU B O 1
ATOM 2759 N N . THR B 1 6 ? -23.141 -12.852 -49.312 1 44.19 6 THR B N 1
ATOM 2760 C CA . THR B 1 6 ? -22.375 -13.242 -48.156 1 44.19 6 THR B CA 1
ATOM 2761 C C . THR B 1 6 ? -21.906 -12.008 -47.375 1 44.19 6 THR B C 1
ATOM 2763 O O . THR B 1 6 ? -21.672 -12.07 -46.156 1 44.19 6 THR B O 1
ATOM 2766 N N . PHE B 1 7 ? -21.609 -10.898 -48.094 1 41.41 7 PHE B N 1
ATOM 2767 C CA . PHE B 1 7 ? -21.078 -9.734 -47.406 1 41.41 7 PHE B CA 1
ATOM 2768 C C . PHE B 1 7 ? -22.141 -9.117 -46.5 1 41.41 7 PHE B C 1
ATOM 2770 O O . PHE B 1 7 ? -21.812 -8.359 -45.594 1 41.41 7 PHE B O 1
ATOM 2777 N N . ILE B 1 8 ? -23.422 -9.281 -46.875 1 38.22 8 ILE B N 1
ATOM 2778 C CA . ILE B 1 8 ? -24.453 -8.547 -46.156 1 38.22 8 ILE B CA 1
ATOM 2779 C C . ILE B 1 8 ? -24.609 -9.133 -44.75 1 38.22 8 ILE B C 1
ATOM 2781 O O . ILE B 1 8 ? -25.016 -8.43 -43.812 1 38.22 8 ILE B O 1
ATOM 2785 N N . ARG B 1 9 ? -24.375 -10.414 -44.562 1 37.53 9 ARG B N 1
ATOM 2786 C CA . ARG B 1 9 ? -24.719 -11 -43.25 1 37.53 9 ARG B CA 1
ATOM 2787 C C . ARG B 1 9 ? -23.734 -10.57 -42.188 1 37.53 9 ARG B C 1
ATOM 2789 O O . ARG B 1 9 ? -23.969 -10.797 -41 1 37.53 9 ARG B O 1
ATOM 2796 N N . LEU B 1 10 ? -22.5 -10.359 -42.562 1 36.69 10 LEU B N 1
ATOM 2797 C CA . LEU B 1 10 ? -21.547 -10.062 -41.5 1 36.69 10 LEU B CA 1
ATOM 2798 C C . LEU B 1 10 ? -21.859 -8.719 -40.844 1 36.69 10 LEU B C 1
ATOM 2800 O O . LEU B 1 10 ? -21.172 -8.312 -39.906 1 36.69 10 LEU B O 1
ATOM 2804 N N . GLY B 1 11 ? -22.672 -7.941 -41.5 1 33.75 11 GLY B N 1
ATOM 2805 C CA . GLY B 1 11 ? -23.016 -6.688 -40.844 1 33.75 11 GLY B CA 1
ATOM 2806 C C . GLY B 1 11 ? -23.766 -6.887 -39.531 1 33.75 11 GLY B C 1
ATOM 2807 O O . GLY B 1 11 ? -24.438 -5.977 -39.062 1 33.75 11 GLY B O 1
ATOM 2808 N N . LEU B 1 12 ? -24.125 -8.062 -39.25 1 33.41 12 LEU B N 1
ATOM 2809 C CA . LEU B 1 12 ? -24.766 -8.023 -37.938 1 33.41 12 LEU B CA 1
ATOM 2810 C C . LEU B 1 12 ? -23.875 -7.332 -36.906 1 33.41 12 LEU B C 1
ATOM 2812 O O . LEU B 1 12 ? -22.859 -7.883 -36.5 1 33.41 12 LEU B O 1
ATOM 2816 N N . ALA B 1 13 ? -23.672 -6.074 -37 1 32.62 13 ALA B N 1
ATOM 2817 C CA . ALA B 1 13 ? -23.109 -5.125 -36.062 1 32.62 13 ALA B CA 1
ATOM 2818 C C . ALA B 1 13 ? -23.406 -5.539 -34.625 1 32.62 13 ALA B C 1
ATOM 2820 O O . ALA B 1 13 ? -24.516 -5.984 -34.312 1 32.62 13 ALA B O 1
ATOM 2821 N N . ILE B 1 14 ? -22.5 -6.039 -33.969 1 36.38 14 ILE B N 1
ATOM 2822 C CA . ILE B 1 14 ? -22.516 -5.879 -32.5 1 36.38 14 ILE B CA 1
ATOM 2823 C C . ILE B 1 14 ? -23.266 -4.605 -32.125 1 36.38 14 ILE B C 1
ATOM 2825 O O . ILE B 1 14 ? -22.781 -3.496 -32.375 1 36.38 14 ILE B O 1
ATOM 2829 N N . ARG B 1 15 ? -24.453 -4.465 -32.469 1 33.75 15 ARG B N 1
ATOM 2830 C CA . ARG B 1 15 ? -25.203 -3.416 -31.781 1 33.75 15 ARG B CA 1
ATOM 2831 C C . ARG B 1 15 ? -24.734 -3.258 -30.344 1 33.75 15 ARG B C 1
ATOM 2833 O O . ARG B 1 15 ? -25.031 -4.094 -29.484 1 33.75 15 ARG B O 1
ATOM 2840 N N . LEU 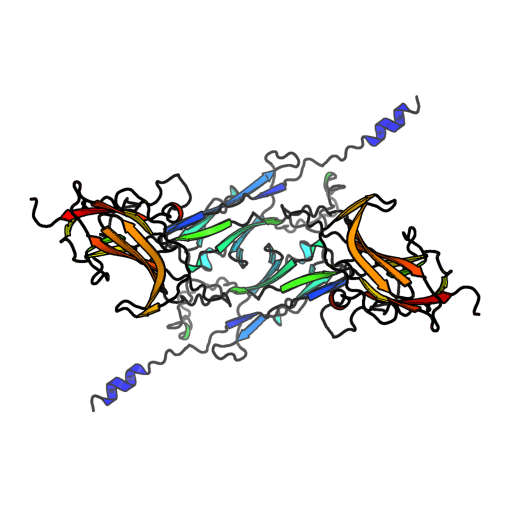B 1 16 ? -23.5 -2.975 -30.016 1 39.12 16 LEU B N 1
ATOM 2841 C CA . LEU B 1 16 ? -23.266 -2.318 -28.734 1 39.12 16 LEU B CA 1
ATOM 2842 C C . LEU B 1 16 ? -24.547 -1.639 -28.234 1 39.12 16 LEU B C 1
ATOM 2844 O O . LEU B 1 16 ? -25.062 -0.732 -28.891 1 39.12 16 LEU B O 1
ATOM 2848 N N . ASP B 1 17 ? -25.516 -2.334 -27.969 1 39.47 17 ASP B N 1
ATOM 2849 C CA . ASP B 1 17 ? -26.75 -1.793 -27.406 1 39.47 17 ASP B CA 1
ATOM 2850 C C . ASP B 1 17 ? -26.469 -0.503 -26.641 1 39.47 17 ASP B C 1
ATOM 2852 O O . ASP B 1 17 ? -25.766 -0.517 -25.625 1 39.47 17 ASP B O 1
ATOM 2856 N N . HIS B 1 18 ? -26.25 0.636 -27.125 1 50.56 18 HIS B N 1
ATOM 2857 C CA . HIS B 1 18 ? -26.344 2.066 -26.859 1 50.56 18 HIS B CA 1
ATOM 2858 C C . HIS B 1 18 ? -27.25 2.342 -25.656 1 50.56 18 HIS B C 1
ATOM 2860 O O . HIS B 1 18 ? -27.453 3.498 -25.281 1 50.56 18 HIS B O 1
ATOM 2866 N N . GLN B 1 19 ? -27.875 1.38 -24.984 1 61.91 19 GLN B N 1
ATOM 2867 C CA . GLN B 1 19 ? -29.047 1.698 -24.172 1 61.91 19 GLN B CA 1
ATOM 2868 C C . GLN B 1 19 ? -28.766 1.427 -22.688 1 61.91 19 GLN B C 1
ATOM 2870 O O . GLN B 1 19 ? -29.688 1.282 -21.891 1 61.91 19 GLN B O 1
ATOM 2875 N N . GLN B 1 20 ? -27.609 1.163 -22.344 1 71.31 20 GLN B N 1
ATOM 2876 C CA . GLN B 1 20 ? -27.547 1 -20.891 1 71.31 20 GLN B CA 1
ATOM 2877 C C . GLN B 1 20 ? -26.641 2.051 -20.266 1 71.31 20 GLN B C 1
ATOM 2879 O O . GLN B 1 20 ? -25.656 2.482 -20.875 1 71.31 20 GLN B O 1
ATOM 2884 N N . PRO B 1 21 ? -27.016 2.596 -19.203 1 81.88 21 PRO B N 1
ATOM 2885 C CA . PRO B 1 21 ? -26.172 3.561 -18.5 1 81.88 21 PRO B CA 1
ATOM 2886 C C . PRO B 1 21 ? -24.984 2.908 -17.812 1 81.88 21 PRO B C 1
ATOM 2888 O O . PRO B 1 21 ? -25.078 1.767 -17.344 1 81.88 21 PRO B O 1
ATOM 2891 N N . PHE B 1 22 ? -23.859 3.633 -17.859 1 81.38 22 PHE B N 1
ATOM 2892 C CA . PHE B 1 22 ? -22.656 3.234 -17.125 1 81.38 22 PHE B CA 1
ATOM 2893 C C . PHE B 1 22 ? -22.359 4.219 -16 1 81.38 22 PHE B C 1
ATOM 2895 O O . PHE B 1 22 ? -22.5 5.43 -16.188 1 81.38 22 PHE B O 1
ATOM 2902 N N . LEU B 1 23 ? -22.031 3.584 -14.875 1 86.56 23 LEU B N 1
ATOM 2903 C CA . LEU B 1 23 ? -21.75 4.395 -13.695 1 86.56 23 LEU B CA 1
ATOM 2904 C C . LEU B 1 23 ? -20.281 4.793 -13.664 1 86.56 23 LEU B C 1
ATOM 2906 O O . LEU B 1 23 ? -19.391 3.967 -13.906 1 86.56 23 LEU B O 1
ATOM 2910 N N . TYR B 1 24 ? -20.031 6.105 -13.438 1 87.56 24 TYR B N 1
ATOM 2911 C CA . TYR B 1 24 ? -18.672 6.621 -13.281 1 87.56 24 TYR B CA 1
ATOM 2912 C C . TYR B 1 24 ? -18.516 7.355 -11.953 1 87.56 24 TYR B C 1
ATOM 2914 O O . TYR B 1 24 ? -19.5 7.824 -11.375 1 87.56 24 TYR B O 1
ATOM 2922 N N . VAL B 1 25 ? -17.297 7.348 -11.516 1 92.25 25 VAL B N 1
ATOM 2923 C CA . VAL B 1 25 ? -16.984 8.062 -10.281 1 92.25 25 VAL B CA 1
ATOM 2924 C C . VAL B 1 25 ? -15.773 8.961 -10.492 1 92.25 25 VAL B C 1
ATOM 2926 O O . VAL B 1 25 ? -14.828 8.586 -11.188 1 92.25 25 VAL B O 1
ATOM 2929 N N . THR B 1 26 ? -15.82 10.117 -9.922 1 92 26 THR B N 1
ATOM 2930 C CA . THR B 1 26 ? -14.672 11.008 -9.992 1 92 26 THR B CA 1
ATOM 2931 C C . THR B 1 26 ? -13.617 10.617 -8.961 1 92 26 THR B C 1
ATOM 2933 O O . THR B 1 26 ? -13.93 10 -7.941 1 92 26 THR B O 1
ATOM 2936 N N . ASP B 1 27 ? -12.391 11.07 -9.25 1 91 27 ASP B N 1
ATOM 2937 C CA . ASP B 1 27 ? -11.281 10.789 -8.352 1 91 27 ASP B CA 1
ATOM 2938 C C . ASP B 1 27 ? -11.047 11.945 -7.387 1 91 27 ASP B C 1
ATOM 2940 O O . ASP B 1 27 ? -10.906 13.094 -7.805 1 91 27 ASP B O 1
ATOM 2944 N N . PRO B 1 28 ? -11.078 11.625 -6.094 1 94.5 28 PRO B N 1
ATOM 2945 C CA . PRO B 1 28 ? -10.617 12.664 -5.18 1 94.5 28 PRO B CA 1
ATOM 2946 C C . PRO B 1 28 ? -9.148 13.031 -5.391 1 94.5 28 PRO B C 1
ATOM 2948 O O . PRO B 1 28 ? -8.398 12.258 -6 1 94.5 28 PRO B O 1
ATOM 2951 N N . GLN B 1 29 ? -8.781 14.195 -4.949 1 93.88 29 GLN B N 1
ATOM 2952 C CA . GLN B 1 29 ? -7.406 14.648 -5.102 1 93.88 29 GLN B CA 1
ATOM 2953 C C . GLN B 1 29 ? -6.645 14.547 -3.781 1 93.88 29 GLN B C 1
ATOM 2955 O O . GLN B 1 29 ? -7.238 14.648 -2.707 1 93.88 29 GLN B O 1
ATOM 2960 N N . ASN B 1 30 ? -5.363 14.32 -3.986 1 95.19 30 ASN B N 1
ATOM 2961 C CA . ASN B 1 30 ? -4.527 14.477 -2.803 1 95.19 30 ASN B CA 1
ATOM 2962 C C . ASN B 1 30 ? -4.715 15.844 -2.156 1 95.19 30 ASN B C 1
ATOM 2964 O O . ASN B 1 30 ? -4.781 16.859 -2.852 1 95.19 30 ASN B O 1
ATOM 2968 N N . THR B 1 31 ? -4.852 15.812 -0.836 1 94.94 31 THR B N 1
ATOM 2969 C CA . THR B 1 31 ? -5.211 17.047 -0.143 1 94.94 31 THR B CA 1
ATOM 2970 C C . THR B 1 31 ? -4.406 17.203 1.146 1 94.94 31 THR B C 1
ATOM 2972 O O . THR B 1 31 ? -4.094 16.203 1.805 1 94.94 31 THR B O 1
ATOM 2975 N N . ARG B 1 32 ? -4.113 18.406 1.479 1 94.69 32 ARG B N 1
ATOM 2976 C CA . ARG B 1 32 ? -3.49 18.766 2.746 1 94.69 32 ARG B CA 1
ATOM 2977 C C . ARG B 1 32 ? -4.434 19.625 3.596 1 94.69 32 ARG B C 1
ATOM 2979 O O . ARG B 1 32 ? -5.105 20.516 3.082 1 94.69 32 ARG B O 1
ATOM 2986 N N . ALA B 1 33 ? -4.52 19.281 4.832 1 95.31 33 ALA B N 1
ATOM 2987 C CA . ALA B 1 33 ? -5.375 20.031 5.754 1 95.31 33 ALA B CA 1
ATOM 2988 C C . ALA B 1 33 ? -4.652 20.328 7.062 1 95.31 33 ALA B C 1
ATOM 2990 O O . ALA B 1 33 ? -3.869 19.5 7.543 1 95.31 33 ALA B O 1
ATOM 2991 N N . PRO B 1 34 ? -4.844 21.531 7.617 1 93.44 34 PRO B N 1
ATOM 2992 C CA . PRO B 1 34 ? -4.254 21.828 8.922 1 93.44 34 PRO B CA 1
ATOM 2993 C C . PRO B 1 34 ? -4.922 21.078 10.062 1 93.44 34 PRO B C 1
ATOM 2995 O O . PRO B 1 34 ? -6.137 20.844 10.039 1 93.44 34 PRO B O 1
ATOM 2998 N N . LEU B 1 35 ? -4.078 20.766 10.984 1 91.75 35 LEU B N 1
ATOM 2999 C CA . LEU B 1 35 ? -4.613 20.188 12.211 1 91.75 35 LEU B CA 1
ATOM 3000 C C . LEU B 1 35 ? -5.688 21.078 12.812 1 91.75 35 LEU B C 1
ATOM 3002 O O . LEU B 1 35 ? -5.492 22.297 12.938 1 91.75 35 LEU B O 1
ATOM 3006 N N . GLY B 1 36 ? -6.797 20.484 13.133 1 90.94 36 GLY B N 1
ATOM 3007 C CA . GLY B 1 36 ? -7.895 21.219 13.727 1 90.94 36 GLY B CA 1
ATOM 3008 C C . GLY B 1 36 ? -8.781 21.906 12.703 1 90.94 36 GLY B C 1
ATOM 3009 O O . GLY B 1 36 ? -9.859 22.406 13.031 1 90.94 36 GLY B O 1
ATOM 3010 N N . GLY B 1 37 ? -8.328 21.953 11.445 1 93.31 37 GLY B N 1
ATOM 3011 C CA . GLY B 1 37 ? -9.102 22.594 10.383 1 93.31 37 GLY B CA 1
ATOM 3012 C C . GLY B 1 37 ? -10.141 21.672 9.773 1 93.31 37 GLY B C 1
ATOM 3013 O O . GLY B 1 37 ? -10.633 20.75 10.438 1 93.31 37 GLY B O 1
ATOM 3014 N N . SER B 1 38 ? -10.609 22.109 8.555 1 94.19 38 SER B N 1
ATOM 3015 C CA . SER B 1 38 ? -11.586 21.312 7.816 1 94.19 38 SER B CA 1
ATOM 3016 C C . SER B 1 38 ? -11.109 21.031 6.395 1 94.19 38 SER B C 1
ATOM 3018 O O . SER B 1 38 ? -10.305 21.781 5.848 1 94.19 38 SER B O 1
ATOM 3020 N N . VAL B 1 39 ? -11.602 19.953 5.906 1 95.62 39 VAL B N 1
ATOM 3021 C CA . VAL B 1 39 ? -11.234 19.594 4.539 1 95.62 39 VAL B CA 1
ATOM 3022 C C . VAL B 1 39 ? -12.383 18.844 3.875 1 95.62 39 VAL B C 1
ATOM 3024 O O . VAL B 1 39 ? -13.242 18.281 4.559 1 95.62 39 VAL B O 1
ATOM 3027 N N . ARG B 1 40 ? -12.383 18.891 2.576 1 95.44 40 ARG B N 1
ATOM 3028 C CA . ARG B 1 40 ? -13.406 18.219 1.793 1 95.44 40 ARG B CA 1
ATOM 3029 C C . ARG B 1 40 ? -12.781 17.359 0.696 1 95.44 40 ARG B C 1
ATOM 3031 O O . ARG B 1 40 ? -11.914 17.828 -0.039 1 95.44 40 ARG B O 1
ATOM 3038 N N . LEU B 1 41 ? -13.141 16.109 0.613 1 96.12 41 LEU B N 1
ATOM 3039 C CA . LEU B 1 41 ? -12.75 15.203 -0.464 1 96.12 41 LEU B CA 1
ATOM 3040 C C . LEU B 1 41 ? -13.922 14.922 -1.398 1 96.12 41 LEU B C 1
ATOM 3042 O O . LEU B 1 41 ? -15.023 14.625 -0.941 1 96.12 41 LEU B O 1
ATOM 3046 N N . SER B 1 42 ? -13.648 14.977 -2.623 1 95.94 42 SER B N 1
ATOM 3047 C CA . SER B 1 42 ? -14.727 14.914 -3.604 1 95.94 42 SER B CA 1
ATOM 3048 C C . SER B 1 42 ? -15.039 13.477 -3.992 1 95.94 42 SER B C 1
ATOM 3050 O O . SER B 1 42 ? -14.141 12.648 -4.105 1 95.94 42 SER B O 1
ATOM 3052 N N . CYS B 1 43 ? -16.281 13.203 -4.18 1 96.31 43 CYS B N 1
ATOM 3053 C CA . CYS B 1 43 ? -16.844 11.977 -4.734 1 96.31 43 CYS B CA 1
ATOM 3054 C C . CYS B 1 43 ? -18.125 12.258 -5.512 1 96.31 43 CYS B C 1
ATOM 3056 O O . CYS B 1 43 ? -19.156 12.539 -4.914 1 96.31 43 CYS B O 1
ATOM 3058 N N . ARG B 1 44 ? -18.016 12.148 -6.848 1 96.62 44 ARG B N 1
ATOM 3059 C CA . ARG B 1 44 ? -19.156 12.445 -7.715 1 96.62 44 ARG B CA 1
ATOM 3060 C C . ARG B 1 44 ? -19.438 11.289 -8.664 1 96.62 44 ARG B C 1
ATOM 3062 O O . ARG B 1 44 ? -18.531 10.758 -9.297 1 96.62 44 ARG B O 1
ATOM 3069 N N . LEU B 1 45 ? -20.703 10.914 -8.656 1 94.5 45 LEU B N 1
ATOM 3070 C CA . LEU B 1 45 ? -21.156 9.852 -9.547 1 94.5 45 LEU B CA 1
ATOM 3071 C C . LEU B 1 45 ? -21.891 10.422 -10.75 1 94.5 45 LEU B C 1
ATOM 3073 O O . LEU B 1 45 ? -22.625 11.406 -10.609 1 94.5 45 LEU B O 1
ATOM 3077 N N . PHE B 1 46 ? -21.688 9.805 -11.867 1 92.69 46 PHE B N 1
ATOM 3078 C CA . PHE B 1 46 ? -22.453 10.219 -13.039 1 92.69 46 PHE B CA 1
ATOM 3079 C C . PHE B 1 46 ? -22.641 9.055 -14.008 1 92.69 46 PHE B C 1
ATOM 3081 O O . PHE B 1 46 ? -21.922 8.055 -13.93 1 92.69 46 PHE B O 1
ATOM 3088 N N . TRP B 1 47 ? -23.641 9.164 -14.797 1 88.44 47 TRP B N 1
ATOM 3089 C CA . TRP B 1 47 ? -24.031 8.102 -15.719 1 88.44 47 TRP B CA 1
ATOM 3090 C C . TRP B 1 47 ? -23.766 8.508 -17.156 1 88.44 47 TRP B C 1
ATOM 3092 O O . TRP B 1 47 ? -24.031 9.648 -17.547 1 88.44 47 TRP B O 1
ATOM 3102 N N . ARG B 1 48 ? -23.172 7.574 -17.906 1 86.31 48 ARG B N 1
ATOM 3103 C CA . ARG B 1 48 ? -22.922 7.809 -19.328 1 86.31 48 ARG B CA 1
ATOM 3104 C C . ARG B 1 48 ? -23.359 6.617 -20.172 1 86.31 48 ARG B C 1
ATOM 3106 O O . ARG B 1 48 ? -23.516 5.508 -19.641 1 86.31 48 ARG B O 1
ATOM 3113 N N . ASP B 1 49 ? -23.562 6.961 -21.344 1 80.38 49 ASP B N 1
ATOM 3114 C CA . ASP B 1 49 ? -23.828 5.859 -22.266 1 80.38 49 ASP B CA 1
ATOM 3115 C C . ASP B 1 49 ? -22.531 5.289 -22.828 1 80.38 49 ASP B C 1
ATOM 3117 O O . ASP B 1 49 ? -21.438 5.66 -22.391 1 80.38 49 ASP B O 1
ATOM 3121 N N . ALA B 1 50 ? -22.625 4.336 -23.609 1 74.12 50 ALA B N 1
ATOM 3122 C CA . ALA B 1 50 ? -21.484 3.609 -24.156 1 74.12 50 ALA B CA 1
ATOM 3123 C C . ALA B 1 50 ? -20.578 4.535 -24.969 1 74.12 50 ALA B C 1
ATOM 3125 O O . ALA B 1 50 ? -19.406 4.227 -25.188 1 74.12 50 ALA B O 1
ATOM 3126 N N . PHE B 1 51 ? -21.094 5.746 -25.359 1 80 51 PHE B N 1
ATOM 3127 C CA . PHE B 1 51 ? -20.328 6.684 -26.172 1 80 51 PHE B CA 1
ATOM 3128 C C . PHE B 1 51 ? -19.766 7.816 -25.328 1 80 51 PHE B C 1
ATOM 3130 O O . PHE B 1 51 ? -19.109 8.727 -25.859 1 80 51 PHE B O 1
ATOM 3137 N N . GLY B 1 52 ? -20.047 7.762 -24.109 1 83.25 52 GLY B N 1
ATOM 3138 C CA . GLY B 1 52 ? -19.484 8.766 -23.219 1 83.25 52 GLY B CA 1
ATOM 3139 C C . GLY B 1 52 ? -20.406 9.953 -23.016 1 83.25 52 GLY B C 1
ATOM 3140 O O . GLY B 1 52 ? -20.047 10.891 -22.297 1 83.25 52 GLY B O 1
ATOM 3141 N N . ASN B 1 53 ? -21.547 9.867 -23.641 1 89.06 53 ASN B N 1
ATOM 3142 C CA . ASN B 1 53 ? -22.5 10.953 -23.453 1 89.06 53 ASN B CA 1
ATOM 3143 C C . ASN B 1 53 ? -23.281 10.789 -22.141 1 89.06 53 ASN B C 1
ATOM 3145 O O . ASN B 1 53 ? -23.453 9.68 -21.656 1 89.06 53 ASN B O 1
ATOM 3149 N N . SER B 1 54 ? -23.797 11.961 -21.703 1 89.81 54 SER B N 1
ATOM 3150 C CA . SER B 1 54 ? -24.578 11.922 -20.469 1 89.81 54 SER B CA 1
ATOM 3151 C C . SER B 1 54 ? -25.828 11.078 -20.656 1 89.81 54 SER B C 1
ATOM 3153 O O . SER B 1 54 ? -26.531 11.211 -21.656 1 89.81 54 SER B O 1
ATOM 3155 N N . TRP B 1 55 ? -26.141 10.32 -19.719 1 87.31 55 TRP B N 1
ATOM 3156 C CA . TRP B 1 55 ? -27.344 9.492 -19.703 1 87.31 55 TRP B CA 1
ATOM 3157 C C . TRP B 1 55 ? -28.516 10.258 -19.109 1 87.31 55 TRP B C 1
ATOM 3159 O O . TRP B 1 55 ? -28.406 10.859 -18.047 1 87.31 55 TRP B O 1
ATOM 3169 N N . LYS B 1 56 ? -29.641 10.25 -19.812 1 86.81 56 LYS B N 1
ATOM 3170 C CA . LYS B 1 56 ? -30.797 11.016 -19.359 1 86.81 56 LYS B CA 1
ATOM 3171 C C . LYS B 1 56 ? -31.938 10.094 -18.922 1 86.81 56 LYS B C 1
ATOM 3173 O O . LYS B 1 56 ? -32.969 10.562 -18.422 1 86.81 56 LYS B O 1
ATOM 3178 N N . GLY B 1 57 ? -31.734 8.82 -18.984 1 83.62 57 GLY B N 1
ATOM 3179 C CA . GLY B 1 57 ? -32.781 7.871 -18.641 1 83.62 57 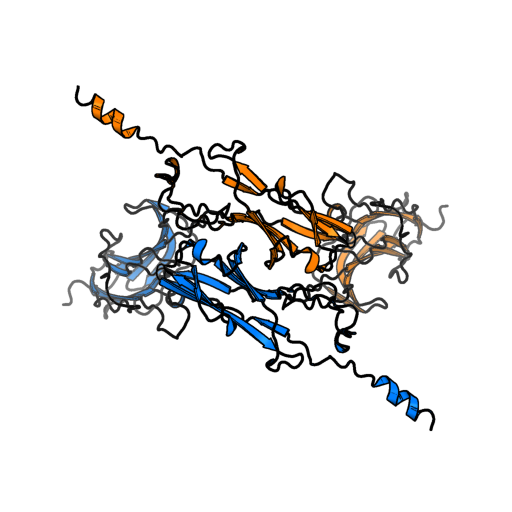GLY B CA 1
ATOM 3180 C C . GLY B 1 57 ? -32.75 7.434 -17.188 1 83.62 57 GLY B C 1
ATOM 3181 O O . GLY B 1 57 ? -32.156 8.117 -16.344 1 83.62 57 GLY B O 1
ATOM 3182 N N . TYR B 1 58 ? -33.469 6.445 -16.891 1 81.94 58 TYR B N 1
ATOM 3183 C CA . TYR B 1 58 ? -33.531 5.895 -15.531 1 81.94 58 TYR B CA 1
ATOM 3184 C C . TYR B 1 58 ? -32.188 5.355 -15.102 1 81.94 58 TYR B C 1
ATOM 3186 O O . TYR B 1 58 ? -31.484 4.719 -15.891 1 81.94 58 TYR B O 1
ATOM 3194 N N . THR B 1 59 ? -31.859 5.719 -13.906 1 82.06 59 THR B N 1
ATOM 3195 C CA . THR B 1 59 ? -30.641 5.18 -13.32 1 82.06 59 THR B CA 1
ATOM 3196 C C . THR B 1 59 ? -30.969 4.336 -12.094 1 82.06 59 THR B C 1
ATOM 3198 O O . THR B 1 59 ? -31.828 4.699 -11.281 1 82.06 59 THR B O 1
ATOM 3201 N N . PRO B 1 60 ? -30.375 3.178 -11.992 1 81.44 60 PRO B N 1
ATOM 3202 C CA . PRO B 1 60 ? -30.609 2.357 -10.797 1 81.44 60 PRO B CA 1
ATOM 3203 C C . PRO B 1 60 ? -30.062 3.002 -9.523 1 81.44 60 PRO B C 1
ATOM 3205 O O . PRO B 1 60 ? -29.219 3.893 -9.594 1 81.44 60 PRO B O 1
ATOM 3208 N N . PRO B 1 61 ? -30.641 2.512 -8.406 1 84.56 61 PRO B N 1
ATOM 3209 C CA . PRO B 1 61 ? -30.094 3.021 -7.148 1 84.56 61 PRO B CA 1
ATOM 3210 C C . PRO B 1 61 ? -28.656 2.557 -6.902 1 84.56 61 PRO B C 1
ATOM 3212 O O . PRO B 1 61 ? -28.281 1.468 -7.336 1 84.56 61 PRO B O 1
ATOM 3215 N N . VAL B 1 62 ? -27.953 3.486 -6.234 1 87.88 62 VAL B N 1
ATOM 3216 C CA . VAL B 1 62 ? -26.547 3.172 -5.953 1 87.88 62 VAL B CA 1
ATOM 3217 C C . VAL B 1 62 ? -26.297 3.234 -4.449 1 87.88 62 VAL B C 1
ATOM 3219 O O . VAL B 1 62 ? -26.969 3.986 -3.734 1 87.88 62 VAL B O 1
ATOM 3222 N N . ARG B 1 63 ? -25.469 2.32 -4.055 1 87.62 63 ARG B N 1
ATOM 3223 C CA . ARG B 1 63 ? -24.938 2.379 -2.697 1 87.62 63 ARG B CA 1
ATOM 3224 C C . ARG B 1 63 ? -23.484 2.852 -2.693 1 87.62 63 ARG B C 1
ATOM 3226 O O . ARG B 1 63 ? -22.656 2.322 -3.434 1 87.62 63 ARG B O 1
ATOM 3233 N N . VAL B 1 64 ? -23.25 3.865 -1.835 1 92.56 64 VAL B N 1
ATOM 3234 C CA . VAL B 1 64 ? -21.922 4.488 -1.847 1 92.56 64 VAL B CA 1
ATOM 3235 C C . VAL B 1 64 ? -21.234 4.262 -0.504 1 92.56 64 VAL B C 1
ATOM 3237 O O . VAL B 1 64 ? -21.891 4.273 0.544 1 92.56 64 VAL B O 1
ATOM 3240 N N . GLN B 1 65 ? -19.969 4.016 -0.615 1 92.88 65 GLN B N 1
ATOM 3241 C CA . GLN B 1 65 ? -19.172 3.965 0.604 1 92.88 65 GLN B CA 1
ATOM 3242 C C . GLN B 1 65 ? -17.797 4.605 0.391 1 92.88 65 GLN B C 1
ATOM 3244 O O . GLN B 1 65 ? -17.297 4.637 -0.731 1 92.88 65 GLN B O 1
ATOM 3249 N N . TRP B 1 66 ? -17.266 5.152 1.445 1 93.56 66 TRP B N 1
ATOM 3250 C CA . TRP B 1 66 ? -15.883 5.629 1.453 1 93.56 66 TRP B CA 1
ATOM 3251 C C . TRP B 1 66 ? -14.945 4.578 2.031 1 93.56 66 TRP B C 1
ATOM 3253 O O . TRP B 1 66 ? -15.258 3.945 3.045 1 93.56 66 TRP B O 1
ATOM 3263 N N . ILE B 1 67 ? -13.906 4.293 1.359 1 92.44 67 ILE B N 1
ATOM 3264 C CA . ILE B 1 67 ? -12.82 3.465 1.882 1 92.44 67 ILE B CA 1
ATOM 3265 C C . ILE B 1 67 ? -11.75 4.352 2.516 1 92.44 67 ILE B C 1
ATOM 3267 O O . ILE B 1 67 ? -11.078 5.113 1.82 1 92.44 67 ILE B O 1
ATOM 3271 N N . ILE B 1 68 ? -11.664 4.211 3.793 1 91.12 68 ILE B N 1
ATOM 3272 C CA . ILE B 1 68 ? -10.727 5.031 4.547 1 91.12 68 ILE B CA 1
ATOM 3273 C C . ILE B 1 68 ? -9.68 4.141 5.211 1 91.12 68 ILE B C 1
ATOM 3275 O O . ILE B 1 68 ? -9.992 3.385 6.137 1 91.12 68 ILE B O 1
ATOM 3279 N N . ASN B 1 69 ? -8.453 4.266 4.719 1 88.25 69 ASN B N 1
ATOM 3280 C CA . ASN B 1 69 ? -7.359 3.459 5.238 1 88.25 69 ASN B CA 1
ATOM 3281 C C . ASN B 1 69 ? -7.707 1.973 5.234 1 88.25 69 ASN B C 1
ATOM 3283 O O . ASN B 1 69 ? -7.445 1.267 6.211 1 88.25 69 ASN B O 1
ATOM 3287 N N . GLY B 1 70 ? -8.406 1.628 4.219 1 86.88 70 GLY B N 1
ATOM 3288 C CA . GLY B 1 70 ? -8.719 0.218 4.043 1 86.88 70 GLY B CA 1
ATOM 3289 C C . GLY B 1 70 ? -10.031 -0.19 4.688 1 86.88 70 GLY B C 1
ATOM 3290 O O . GLY B 1 70 ? -10.453 -1.341 4.57 1 86.88 70 GLY B O 1
ATOM 3291 N N . PHE B 1 71 ? -10.727 0.699 5.402 1 87.31 71 PHE B N 1
ATOM 3292 C CA . PHE B 1 71 ? -12.031 0.448 6.012 1 87.31 71 PHE B CA 1
ATOM 3293 C C . PHE B 1 71 ? -13.148 1.001 5.145 1 87.31 71 PHE B C 1
ATOM 3295 O O . 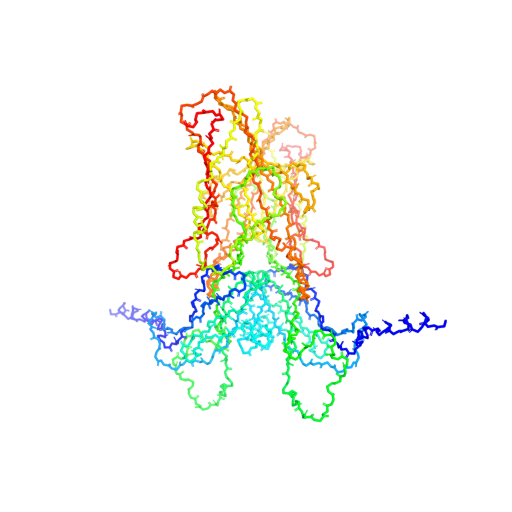PHE B 1 71 ? -13.078 2.141 4.68 1 87.31 71 PHE B O 1
ATOM 3302 N N . GLY B 1 72 ? -14.078 0.182 4.953 1 89.19 72 GLY B N 1
ATOM 3303 C CA . GLY B 1 72 ? -15.242 0.643 4.207 1 89.19 72 GLY B CA 1
ATOM 3304 C C . GLY B 1 72 ? -16.344 1.2 5.094 1 89.19 72 GLY B C 1
ATOM 3305 O O . GLY B 1 72 ? -16.781 0.532 6.027 1 89.19 72 GLY B O 1
ATOM 3306 N N . TYR B 1 73 ? -16.75 2.43 4.762 1 88.75 73 TYR B N 1
ATOM 3307 C CA . TYR B 1 73 ? -17.828 3.086 5.504 1 88.75 73 TYR B CA 1
ATOM 3308 C C . TYR B 1 73 ? -18.969 3.475 4.574 1 88.75 73 TYR B C 1
ATOM 3310 O O . TYR B 1 73 ? -18.812 4.348 3.719 1 88.75 73 TYR B O 1
ATOM 3318 N N . GLN B 1 74 ? -20.031 2.814 4.797 1 87.88 74 GLN B N 1
ATOM 3319 C CA . GLN B 1 74 ? -21.219 3.25 4.051 1 87.88 74 GLN B CA 1
ATOM 3320 C C . GLN B 1 74 ? -21.578 4.688 4.398 1 87.88 74 GLN B C 1
ATOM 3322 O O . GLN B 1 74 ? -21.5 5.09 5.562 1 87.88 74 GLN B O 1
ATOM 3327 N N . VAL B 1 75 ? -21.953 5.469 3.443 1 87.62 75 VAL B N 1
ATOM 3328 C CA . VAL B 1 75 ? -22.141 6.91 3.594 1 87.62 75 VAL B CA 1
ATOM 3329 C C . VAL B 1 75 ? -23.203 7.184 4.656 1 87.62 75 VAL B C 1
ATOM 3331 O O . VAL B 1 75 ? -23.141 8.203 5.352 1 87.62 75 VAL B O 1
ATOM 3334 N N . ASP B 1 76 ? -24.125 6.316 4.828 1 76.94 76 ASP B N 1
ATOM 3335 C CA . ASP B 1 76 ? -25.203 6.547 5.781 1 76.94 76 ASP B CA 1
ATOM 3336 C C . ASP B 1 76 ? -24.734 6.301 7.215 1 76.94 76 ASP B C 1
ATOM 3338 O O . ASP B 1 76 ? -25.406 6.707 8.172 1 76.94 76 ASP B O 1
ATOM 3342 N N . LEU B 1 77 ? -23.547 5.742 7.332 1 74.31 77 LEU B N 1
ATOM 3343 C CA . LEU B 1 77 ? -23.094 5.363 8.664 1 74.31 77 LEU B CA 1
ATOM 3344 C C . LEU B 1 77 ? -21.859 6.148 9.062 1 74.31 77 LEU B C 1
ATOM 3346 O O . LEU B 1 77 ? -21.406 6.082 10.211 1 74.31 77 LEU B O 1
ATOM 3350 N N . LEU B 1 78 ? -21.281 6.871 8.164 1 76.31 78 LEU B N 1
ATOM 3351 C CA . LEU B 1 78 ? -20 7.535 8.375 1 76.31 78 LEU B CA 1
ATOM 3352 C C . LEU B 1 78 ? -20.078 8.539 9.523 1 76.31 78 LEU B C 1
ATOM 3354 O O . LEU B 1 78 ? -19.188 8.594 10.375 1 76.31 78 LEU B O 1
ATOM 3358 N N . GLU B 1 79 ? -21.172 9.312 9.5 1 68.38 79 GLU B N 1
ATOM 3359 C CA . GLU B 1 79 ? -21.297 10.344 10.523 1 68.38 79 GLU B CA 1
ATOM 3360 C C . GLU B 1 79 ? -21.344 9.734 11.922 1 68.38 79 GLU B C 1
ATOM 3362 O O . GLU B 1 79 ? -20.688 10.242 12.844 1 68.38 79 GLU B O 1
ATOM 3367 N N . ALA B 1 80 ? -22 8.633 12 1 65.81 80 ALA B N 1
ATOM 3368 C CA . ALA B 1 80 ? -22.141 7.98 13.297 1 65.81 80 ALA B CA 1
ATOM 3369 C C . ALA B 1 80 ? -20.828 7.344 13.742 1 65.81 80 ALA B C 1
ATOM 3371 O O . ALA B 1 80 ? -20.516 7.32 14.938 1 65.81 80 ALA B O 1
ATOM 3372 N N . SER B 1 81 ? -20.078 6.969 12.859 1 65.19 81 SER B N 1
ATOM 3373 C CA . SER B 1 81 ? -18.875 6.219 13.172 1 65.19 81 SER B CA 1
ATOM 3374 C C . SER B 1 81 ? -17.734 7.145 13.602 1 65.19 81 SER B C 1
ATOM 3376 O O . SER B 1 81 ? -16.797 6.715 14.266 1 65.19 81 SER B O 1
ATOM 3378 N N . HIS B 1 82 ? -17.828 8.445 13.266 1 67.75 82 HIS B N 1
ATOM 3379 C CA . HIS B 1 82 ? -16.719 9.359 13.508 1 67.75 82 HIS B CA 1
ATOM 3380 C C . HIS B 1 82 ? -17.156 10.578 14.305 1 67.75 82 HIS B C 1
ATOM 3382 O O . HIS B 1 82 ? -16.719 11.695 14.039 1 67.75 82 HIS B O 1
ATOM 3388 N N . GLN B 1 83 ? -17.984 10.391 15.258 1 67.5 83 GLN B N 1
ATOM 3389 C CA . GLN B 1 83 ? -18.406 11.453 16.172 1 67.5 83 GLN B CA 1
ATOM 3390 C C . GLN B 1 83 ? -18.828 12.695 15.398 1 67.5 83 GLN B C 1
ATOM 3392 O O . GLN B 1 83 ? -18.469 13.812 15.766 1 67.5 83 GLN B O 1
ATOM 3397 N N . SER B 1 84 ? -19.328 12.516 14.227 1 74.19 84 SER B N 1
ATOM 3398 C CA . SER B 1 84 ? -19.922 13.555 13.398 1 74.19 84 SER B CA 1
ATOM 3399 C C . SER B 1 84 ? -18.859 14.461 12.789 1 74.19 84 SER B C 1
ATOM 3401 O O . SER B 1 84 ? -19.172 15.555 12.305 1 74.19 84 SER B O 1
ATOM 3403 N N . ARG B 1 85 ? -17.594 14.078 12.984 1 87 85 ARG B N 1
ATOM 3404 C CA . ARG B 1 85 ? -16.547 14.859 12.352 1 87 85 ARG B CA 1
ATOM 3405 C C . ARG B 1 85 ? -16.484 14.578 10.852 1 87 85 ARG B C 1
ATOM 3407 O O . ARG B 1 85 ? -16.141 15.469 10.07 1 87 85 ARG B O 1
ATOM 3414 N N . LEU B 1 86 ? -16.797 13.32 10.57 1 89 86 LEU B N 1
ATOM 3415 C CA . LEU B 1 86 ? -16.844 12.945 9.164 1 89 86 LEU B CA 1
ATOM 3416 C C . LEU B 1 86 ? -18.281 12.883 8.664 1 89 86 LEU B C 1
ATOM 3418 O O . LEU B 1 86 ? -19.094 12.094 9.172 1 89 86 LEU B O 1
ATOM 3422 N N . THR B 1 87 ? -18.547 13.742 7.672 1 91 87 THR B N 1
ATOM 3423 C CA . THR B 1 87 ? -19.906 13.828 7.148 1 91 87 THR B CA 1
ATOM 3424 C C . THR B 1 87 ? -19.906 13.828 5.621 1 91 87 THR B C 1
ATOM 3426 O O . THR B 1 87 ? -19 14.414 5.004 1 91 87 THR B O 1
ATOM 3429 N N . VAL B 1 88 ? -20.812 13.094 5.129 1 93 88 VAL B N 1
ATOM 3430 C CA . VAL B 1 88 ? -20.984 13.148 3.682 1 93 88 VAL B CA 1
ATOM 3431 C C . VAL B 1 88 ? -21.844 14.359 3.311 1 93 88 VAL B C 1
ATOM 3433 O O . VAL B 1 88 ? -22.953 14.531 3.83 1 93 88 VAL B O 1
ATOM 3436 N N . VAL B 1 89 ? -21.203 15.18 2.439 1 93.19 89 VAL B N 1
ATOM 3437 C CA . VAL B 1 89 ? -21.906 16.406 2.047 1 93.19 89 VAL B CA 1
ATOM 3438 C C . VAL B 1 89 ? -22.234 16.359 0.556 1 93.19 89 VAL B C 1
ATOM 3440 O O . VAL B 1 89 ? -21.484 15.75 -0.228 1 93.19 89 VAL B O 1
ATOM 3443 N N . GLY B 1 90 ? -23.297 16.859 0.165 1 92.38 90 GLY B N 1
ATOM 3444 C CA . GLY B 1 90 ? -23.75 16.859 -1.215 1 92.38 90 GLY B CA 1
ATOM 3445 C C . GLY B 1 90 ? -25.156 16.297 -1.382 1 92.38 90 GLY B C 1
ATOM 3446 O O . GLY B 1 90 ? -25.703 15.711 -0.447 1 92.38 90 GLY B O 1
ATOM 3447 N N . ASN B 1 91 ? -25.703 16.5 -2.516 1 92.75 91 ASN B N 1
ATOM 3448 C CA . ASN B 1 91 ? -27.016 15.969 -2.865 1 92.75 91 ASN B CA 1
ATOM 3449 C C . ASN B 1 91 ? -26.906 14.633 -3.588 1 92.75 91 ASN B C 1
ATOM 3451 O O . ASN B 1 91 ? -26.469 14.578 -4.742 1 92.75 91 ASN B O 1
ATOM 3455 N N . PRO B 1 92 ? -27.359 13.562 -2.949 1 91.06 92 PRO B N 1
ATOM 3456 C CA . PRO B 1 92 ? -27.266 12.242 -3.576 1 91.06 92 PRO B CA 1
ATOM 3457 C C . PRO B 1 92 ? -27.969 12.188 -4.93 1 91.06 92 PRO B C 1
ATOM 3459 O O . PRO B 1 92 ? -27.531 11.469 -5.832 1 91.06 92 PRO B O 1
ATOM 3462 N N . SER B 1 93 ? -29.016 12.914 -5.051 1 89.62 93 SER B N 1
ATOM 3463 C CA . SER B 1 93 ? -29.766 12.898 -6.305 1 89.62 93 SER B CA 1
ATOM 3464 C C . SER B 1 93 ? -28.922 13.461 -7.453 1 89.62 93 SER B C 1
ATOM 3466 O O . SER B 1 93 ? -29.156 13.117 -8.617 1 89.62 93 SER B O 1
ATOM 3468 N N . ASP B 1 94 ? -28.016 14.312 -7.047 1 92.88 94 ASP B N 1
ATOM 3469 C CA . ASP B 1 94 ? -27.109 14.883 -8.047 1 92.88 94 ASP B CA 1
ATOM 3470 C C . ASP B 1 94 ? -25.844 14.047 -8.18 1 92.88 94 ASP B C 1
ATOM 3472 O O . ASP B 1 94 ? -24.922 14.43 -8.898 1 92.88 94 ASP B O 1
ATOM 3476 N N . GLY B 1 95 ? -25.75 13 -7.41 1 94.25 95 GLY B N 1
ATOM 3477 C CA . GLY B 1 95 ? -24.594 12.125 -7.453 1 94.25 95 GLY B CA 1
ATOM 3478 C C . GLY B 1 95 ? -23.406 12.656 -6.664 1 94.25 95 GLY B C 1
ATOM 3479 O O . GLY B 1 95 ? -22.266 12.289 -6.922 1 94.25 95 GLY B O 1
ATOM 3480 N N . VAL B 1 96 ? -23.672 13.578 -5.754 1 96.38 96 VAL B N 1
ATOM 3481 C CA . VAL B 1 96 ? -22.594 14.203 -4.996 1 96.38 96 VAL B CA 1
ATOM 3482 C C . VAL B 1 96 ? -22.5 13.562 -3.613 1 96.38 96 VAL B C 1
ATOM 3484 O O . VAL B 1 96 ? -23.453 13.609 -2.834 1 96.38 96 VAL B O 1
ATOM 3487 N N . TYR B 1 97 ? -21.328 12.969 -3.328 1 96.38 97 TYR B N 1
ATOM 3488 C CA . TYR B 1 97 ? -21.078 12.289 -2.064 1 96.38 97 TYR B CA 1
ATOM 3489 C C . TYR B 1 97 ? -19.75 12.719 -1.453 1 96.38 97 TYR B C 1
ATOM 3491 O O . TYR B 1 97 ? -18.984 11.883 -0.978 1 96.38 97 TYR B O 1
ATOM 3499 N N . ASP B 1 98 ? -19.516 13.945 -1.388 1 96.56 98 ASP B N 1
ATOM 3500 C CA . ASP B 1 98 ? -18.266 14.492 -0.858 1 96.56 98 ASP B CA 1
ATOM 3501 C C . ASP B 1 98 ? -18.125 14.195 0.633 1 96.56 98 ASP B C 1
ATOM 3503 O O . ASP B 1 98 ? -19.125 14.188 1.364 1 96.56 98 ASP B O 1
ATOM 3507 N N . LEU B 1 99 ? -16.938 13.984 1.001 1 96.19 99 LEU B N 1
ATOM 3508 C CA . LEU B 1 99 ? -16.641 13.758 2.412 1 96.19 99 LEU B CA 1
ATOM 3509 C C . LEU B 1 99 ? -16.062 15.008 3.053 1 96.19 99 LEU B C 1
ATOM 3511 O O . LEU B 1 99 ? -15.016 15.508 2.609 1 96.19 99 LEU B O 1
ATOM 3515 N N . ARG B 1 100 ? -16.719 15.492 4.098 1 95.69 100 ARG B N 1
ATOM 3516 C CA . ARG B 1 100 ? -16.203 16.609 4.887 1 95.69 100 ARG B CA 1
ATOM 3517 C C . ARG B 1 100 ? -15.656 16.125 6.227 1 95.69 100 ARG B C 1
ATOM 3519 O O . ARG B 1 100 ? -16.328 15.391 6.949 1 95.69 100 ARG B O 1
ATOM 3526 N N . ILE B 1 101 ? -14.508 16.469 6.496 1 94.56 101 ILE B N 1
ATOM 3527 C CA . ILE B 1 101 ? -13.906 16.188 7.793 1 94.56 101 ILE B CA 1
ATOM 3528 C C . ILE B 1 101 ? -13.711 17.484 8.578 1 94.56 101 ILE B C 1
ATOM 3530 O O . ILE B 1 101 ? -13.008 18.391 8.125 1 94.56 101 ILE B O 1
ATOM 3534 N N . ASN B 1 102 ? -14.312 17.562 9.695 1 93.56 102 ASN B N 1
ATOM 3535 C CA . ASN B 1 102 ? -14.148 18.703 10.586 1 93.56 102 ASN B CA 1
ATOM 3536 C C . ASN B 1 102 ? -13.227 18.375 11.758 1 93.56 102 ASN B C 1
ATOM 3538 O O . ASN B 1 102 ? -13.109 17.203 12.148 1 93.56 102 ASN B O 1
ATOM 3542 N N . LYS B 1 103 ? -12.57 19.406 12.281 1 91.88 103 LYS B N 1
ATOM 3543 C CA . LYS B 1 103 ? -11.633 19.234 13.383 1 91.88 103 LYS B CA 1
ATOM 3544 C C . LYS B 1 103 ? -10.641 18.109 13.086 1 91.88 103 LYS B C 1
ATOM 3546 O O . LYS B 1 103 ? -10.492 17.172 13.875 1 91.88 103 LYS B O 1
ATOM 3551 N N . VAL B 1 104 ? -10 18.344 12 1 93.12 104 VAL B N 1
ATOM 3552 C CA . VAL B 1 104 ? -9.062 17.359 11.484 1 93.12 104 VAL B CA 1
ATOM 3553 C C . VAL B 1 104 ? -8.086 16.953 12.586 1 93.12 104 VAL B C 1
ATOM 3555 O O . VAL B 1 104 ? -7.574 17.812 13.312 1 93.12 104 VAL B O 1
ATOM 3558 N N . GLN B 1 105 ? -7.93 15.719 12.703 1 86.94 105 GLN B N 1
ATOM 3559 C CA . GLN B 1 105 ? -6.984 15.133 13.656 1 86.94 105 GLN B CA 1
ATOM 3560 C C . GLN B 1 105 ? -5.84 14.43 12.938 1 86.94 105 GLN B C 1
ATOM 3562 O O . GLN B 1 105 ? -5.914 14.188 11.727 1 86.94 105 GLN B O 1
ATOM 3567 N N . LEU B 1 106 ? -4.82 14.148 13.703 1 84.31 106 LEU B N 1
ATOM 3568 C CA . LEU B 1 106 ? -3.678 13.469 13.102 1 84.31 106 LEU B CA 1
ATOM 3569 C C . LEU B 1 106 ? -4.078 12.102 12.57 1 84.31 106 LEU B C 1
ATOM 3571 O O . LEU B 1 106 ? -3.555 11.656 11.547 1 84.31 106 LEU B O 1
ATOM 3575 N N . GLU B 1 107 ? -5.07 11.484 13.219 1 81.06 107 GLU B N 1
ATOM 3576 C CA . GLU B 1 107 ? -5.516 10.141 12.852 1 81.06 107 GLU B CA 1
ATOM 3577 C C . GLU B 1 107 ? -6.254 10.148 11.516 1 81.06 107 GLU B C 1
ATOM 3579 O O . GLU B 1 107 ? -6.438 9.094 10.906 1 81.06 107 GLU B O 1
ATOM 3584 N N . ASP B 1 108 ? -6.617 11.289 11.094 1 87.88 108 ASP B N 1
ATOM 3585 C CA . ASP B 1 108 ? -7.355 11.383 9.844 1 87.88 108 ASP B CA 1
ATOM 3586 C C . ASP B 1 108 ? -6.414 11.258 8.641 1 87.88 108 ASP B C 1
ATOM 3588 O O . ASP B 1 108 ? -6.867 11.062 7.512 1 87.88 108 ASP B O 1
ATOM 3592 N N . GLU B 1 109 ? -5.121 11.367 8.914 1 90.69 109 GLU B N 1
ATOM 3593 C CA . GLU B 1 109 ? -4.176 11.234 7.816 1 90.69 109 GLU B CA 1
ATOM 3594 C C . GLU B 1 109 ? -4.195 9.82 7.242 1 90.69 109 GLU B C 1
ATOM 3596 O O . GLU B 1 109 ? -4.211 8.836 7.988 1 90.69 109 GLU B O 1
ATOM 3601 N N . GLY B 1 110 ? -4.223 9.797 5.918 1 92.94 110 GLY B N 1
ATOM 3602 C CA . GLY B 1 110 ? -4.227 8.477 5.301 1 92.94 110 GLY B CA 1
ATOM 3603 C C . GLY B 1 110 ? -4.789 8.484 3.893 1 92.94 110 GLY B C 1
ATOM 3604 O O . GLY B 1 110 ? -4.73 9.5 3.197 1 92.94 110 GLY B O 1
ATOM 3605 N N . ILE B 1 111 ? -5.281 7.254 3.5 1 94.12 111 ILE B N 1
ATOM 3606 C CA . ILE B 1 111 ? -5.707 7.012 2.125 1 94.12 111 ILE B CA 1
ATOM 3607 C C . ILE B 1 111 ? -7.234 6.945 2.061 1 94.12 111 ILE B C 1
ATOM 3609 O O . ILE B 1 111 ? -7.867 6.309 2.904 1 94.12 111 ILE B O 1
ATOM 3613 N N . PHE B 1 112 ? -7.809 7.625 1.062 1 95.12 112 PHE B N 1
ATOM 3614 C CA . PHE B 1 112 ? -9.25 7.703 0.876 1 95.12 112 PHE B CA 1
ATOM 3615 C C . PHE B 1 112 ? -9.641 7.309 -0.544 1 95.12 112 PHE B C 1
ATOM 3617 O O . PHE B 1 112 ? -8.938 7.648 -1.5 1 95.12 112 PHE B O 1
ATOM 3624 N N . ALA B 1 113 ? -10.719 6.613 -0.69 1 95.25 113 ALA B N 1
ATOM 3625 C CA . ALA B 1 113 ? -11.32 6.305 -1.983 1 95.25 113 ALA B CA 1
ATOM 3626 C C . ALA B 1 113 ? -12.844 6.207 -1.867 1 95.25 113 ALA B C 1
ATOM 3628 O O . ALA B 1 113 ? -13.367 5.906 -0.794 1 95.25 113 ALA B O 1
ATOM 3629 N N . CYS B 1 114 ? -13.461 6.57 -2.896 1 95.75 114 CYS B N 1
ATOM 3630 C CA . CYS B 1 114 ? -14.914 6.473 -2.971 1 95.75 114 CYS B CA 1
ATOM 3631 C C . CYS B 1 114 ? -15.336 5.297 -3.844 1 95.75 114 CYS B C 1
ATOM 3633 O O . CYS B 1 114 ? -14.797 5.102 -4.934 1 95.75 114 CYS B O 1
ATOM 3635 N N . GLN B 1 115 ? -16.219 4.512 -3.311 1 92.62 115 GLN B N 1
ATOM 3636 C CA . GLN B 1 115 ? -16.719 3.34 -4.023 1 92.62 115 GLN B CA 1
ATOM 3637 C C . GLN B 1 115 ? -18.25 3.379 -4.148 1 92.62 115 GLN B C 1
ATOM 3639 O O . GLN B 1 115 ? -18.938 3.797 -3.219 1 92.62 115 GLN B O 1
ATOM 3644 N N . ALA B 1 116 ? -18.734 2.971 -5.324 1 91.12 116 ALA B N 1
ATOM 3645 C CA . ALA B 1 116 ? -20.172 2.908 -5.551 1 91.12 116 ALA B CA 1
ATOM 3646 C C . ALA B 1 116 ? -20.562 1.611 -6.254 1 91.12 116 ALA B C 1
ATOM 3648 O O . ALA B 1 116 ? -19.828 1.112 -7.105 1 91.12 116 ALA B O 1
ATOM 3649 N N . ARG B 1 117 ? -21.688 1.122 -5.805 1 86 117 ARG B N 1
ATOM 3650 C CA . ARG B 1 117 ? -22.219 -0.088 -6.422 1 86 117 ARG B CA 1
ATOM 3651 C C . ARG B 1 117 ? -23.703 0.077 -6.766 1 86 117 ARG B C 1
ATOM 3653 O O . ARG B 1 117 ? -24.438 0.722 -6.023 1 86 117 ARG B O 1
ATOM 3660 N N . ILE B 1 118 ? -24.047 -0.516 -7.824 1 81.62 118 ILE B N 1
ATOM 3661 C CA . ILE B 1 118 ? -25.453 -0.53 -8.211 1 81.62 118 ILE B CA 1
ATOM 3662 C C . ILE B 1 118 ? -26.203 -1.581 -7.391 1 81.62 118 ILE B C 1
ATOM 3664 O O . ILE B 1 118 ? -25.703 -2.691 -7.191 1 81.62 118 ILE B O 1
ATOM 3668 N N . ILE B 1 119 ? -27.266 -1.288 -6.633 1 72.56 119 ILE B N 1
ATOM 3669 C CA . ILE B 1 119 ? -28.078 -2.211 -5.84 1 72.56 119 ILE B CA 1
ATOM 3670 C C . ILE B 1 119 ? -29.172 -2.811 -6.711 1 72.56 119 ILE B C 1
ATOM 3672 O O . ILE B 1 119 ? -29.797 -2.105 -7.508 1 72.56 119 ILE B O 1
ATOM 3676 N N . ASN B 1 120 ? -29.141 -4.055 -7.023 1 55.41 120 ASN B N 1
ATOM 3677 C CA . ASN B 1 120 ? -30.281 -4.656 -7.711 1 55.41 120 ASN B CA 1
ATOM 3678 C C . ASN B 1 120 ? -31.531 -4.633 -6.844 1 55.41 120 ASN B C 1
ATOM 3680 O O . ASN B 1 120 ? -31.5 -5.074 -5.695 1 55.41 120 ASN B O 1
ATOM 3684 N N . GLY B 1 121 ? -32.562 -3.668 -6.707 1 42.91 121 GLY B N 1
ATOM 3685 C CA . GLY B 1 121 ? -33.875 -4.035 -6.195 1 42.91 121 GLY B CA 1
ATOM 3686 C C . GLY B 1 121 ? -34.312 -5.426 -6.609 1 42.91 121 GLY B C 1
ATOM 3687 O O . GLY B 1 121 ? -33.781 -5.992 -7.566 1 42.91 121 GLY B O 1
ATOM 3688 N N . GLY B 1 122 ? -35.25 -6.18 -5.789 1 37.94 122 GLY B N 1
ATOM 3689 C CA . GLY B 1 122 ? -36.188 -7.203 -6.242 1 37.94 122 GLY B CA 1
ATOM 3690 C C . GLY B 1 122 ? -36.562 -7.062 -7.703 1 37.94 122 GLY B C 1
ATOM 3691 O O . GLY B 1 122 ? -37.625 -6.539 -8.023 1 37.94 122 GLY B O 1
ATOM 3692 N N . LEU B 1 123 ? -36.219 -6.668 -8.641 1 33.28 123 LEU B N 1
ATOM 3693 C CA . LEU B 1 123 ? -37.031 -6.91 -9.812 1 33.28 123 LEU B CA 1
ATOM 3694 C C . LEU B 1 123 ? -37.594 -8.328 -9.797 1 33.28 123 LEU B C 1
ATOM 3696 O O . LEU B 1 123 ? -36.844 -9.297 -9.758 1 33.28 123 LEU B O 1
ATOM 3700 N N . SER B 1 124 ? -38.781 -8.539 -9.227 1 30.92 124 SER B N 1
ATOM 3701 C CA . SER B 1 124 ? -39.719 -9.57 -9.641 1 30.92 124 SER B CA 1
ATOM 3702 C C . SER B 1 124 ? -39.656 -9.812 -11.148 1 30.92 124 SER B C 1
ATOM 3704 O O . SER B 1 124 ? -39.906 -8.906 -11.938 1 30.92 124 SER B O 1
ATOM 3706 N N . VAL B 1 125 ? -38.938 -10.594 -11.734 1 30.33 125 VAL B N 1
ATOM 3707 C CA . VAL B 1 125 ? -39.375 -11.188 -12.984 1 30.33 125 VAL B CA 1
ATOM 3708 C C . VAL B 1 125 ? -40.844 -11.656 -12.828 1 30.33 125 VAL B C 1
ATOM 3710 O O . VAL B 1 125 ? -41.125 -12.586 -12.062 1 30.33 125 VAL B O 1
ATOM 3713 N N . SER B 1 126 ? -41.906 -10.898 -12.812 1 28.62 126 SER B N 1
ATOM 3714 C CA . SER B 1 126 ? -43.125 -11.508 -13.305 1 28.62 126 SER B CA 1
ATOM 3715 C C . SER B 1 126 ? -42.875 -12.305 -14.578 1 28.62 126 SER B C 1
ATOM 3717 O O . SER B 1 126 ? -42.031 -11.945 -15.391 1 28.62 126 SER B O 1
ATOM 3719 N N . ALA B 1 127 ? -43.344 -13.656 -14.82 1 29.23 127 ALA B N 1
ATOM 3720 C CA . ALA B 1 127 ? -43.5 -14.516 -15.992 1 29.23 127 ALA B CA 1
ATOM 3721 C C . ALA B 1 127 ? -43.812 -13.703 -17.25 1 29.23 127 ALA B C 1
ATOM 3723 O O . ALA B 1 127 ? -43.344 -14.031 -18.344 1 29.23 127 ALA B O 1
ATOM 3724 N N . ASP B 1 128 ? -44.781 -12.828 -17.328 1 26.62 128 ASP B N 1
ATOM 3725 C CA . ASP B 1 128 ? -45.375 -12.18 -18.484 1 26.62 128 ASP B CA 1
ATOM 3726 C C . ASP B 1 128 ? -44.594 -10.906 -18.844 1 26.62 128 ASP B C 1
ATOM 3728 O O . ASP B 1 128 ? -44.938 -10.234 -19.828 1 26.62 128 ASP B O 1
ATOM 3732 N N . ALA B 1 129 ? -44.188 -10.125 -18.031 1 29.73 129 ALA B N 1
ATOM 3733 C CA . ALA B 1 129 ? -43.75 -8.938 -18.766 1 29.73 129 ALA B CA 1
ATOM 3734 C C . ALA B 1 129 ? -42.469 -9.195 -19.531 1 29.73 129 ALA B C 1
ATOM 3736 O O . ALA B 1 129 ? -41.562 -9.859 -19.031 1 29.73 129 ALA B O 1
ATOM 3737 N N . ILE B 1 130 ? -42.438 -9.016 -20.906 1 26.08 130 ILE B N 1
ATOM 3738 C CA . ILE B 1 130 ? -41.438 -9.117 -21.969 1 26.08 130 ILE B CA 1
ATOM 3739 C C . ILE B 1 130 ? -40.125 -8.469 -21.516 1 26.08 130 ILE B C 1
ATOM 3741 O O . ILE B 1 130 ? -40.094 -7.293 -21.141 1 26.08 130 ILE B O 1
ATOM 3745 N N . PRO B 1 131 ? -39.25 -9.117 -21.016 1 30.75 131 PRO B N 1
ATOM 3746 C CA . PRO B 1 131 ? -37.938 -8.586 -20.656 1 30.75 131 PRO B CA 1
ATOM 3747 C C . PRO B 1 131 ? -37.438 -7.5 -21.625 1 30.75 131 PRO B C 1
ATOM 3749 O O . PRO B 1 131 ? -37.625 -7.633 -22.828 1 30.75 131 PRO B O 1
ATOM 3752 N N . PRO B 1 132 ? -37.656 -6.223 -21.531 1 28.36 132 PRO B N 1
ATOM 3753 C CA . PRO B 1 132 ? -37.469 -5.523 -22.797 1 28.36 132 PRO B CA 1
ATOM 3754 C C . PRO B 1 132 ? -36.375 -6.145 -23.656 1 28.36 132 PRO B C 1
ATOM 3756 O O . PRO B 1 132 ? -35.469 -6.793 -23.141 1 28.36 132 PRO B O 1
ATOM 3759 N N . TYR B 1 133 ? -36.5 -6.324 -25.016 1 27.42 133 TYR B N 1
ATOM 3760 C CA . TYR B 1 133 ? -35.75 -6.902 -26.125 1 27.42 133 TYR B CA 1
ATOM 3761 C C . TYR B 1 133 ? -34.25 -6.664 -25.953 1 27.42 133 TYR B C 1
ATOM 3763 O O . TYR B 1 133 ? -33.438 -7.48 -26.375 1 27.42 133 TYR B O 1
ATOM 3771 N N . TRP B 1 134 ? -34.062 -5.383 -25.812 1 27.28 134 TRP B N 1
ATOM 3772 C CA . TRP B 1 134 ? -32.656 -5.004 -26.078 1 27.28 134 TRP B CA 1
ATOM 3773 C C . TRP B 1 134 ? -31.719 -5.699 -25.094 1 27.28 134 TRP B C 1
ATOM 3775 O O . TRP B 1 134 ? -30.516 -5.438 -25.094 1 27.28 134 TRP B O 1
ATOM 3785 N N . ASN B 1 135 ? -32.219 -6.23 -24.109 1 29.38 135 ASN B N 1
ATOM 3786 C CA . ASN B 1 135 ? -31.547 -6.961 -23.047 1 29.38 135 ASN B CA 1
ATOM 3787 C C . ASN B 1 135 ? -30.828 -8.203 -23.562 1 29.38 135 ASN B C 1
ATOM 3789 O O . ASN B 1 135 ? -30.484 -9.102 -22.797 1 29.38 135 ASN B O 1
ATOM 3793 N N . GLN B 1 136 ? -31.188 -8.555 -24.828 1 26.41 136 GLN B N 1
ATOM 3794 C CA . GLN B 1 136 ? -30.828 -9.844 -25.406 1 26.41 136 GLN B CA 1
ATOM 3795 C C . GLN B 1 136 ? -29.312 -10.047 -25.391 1 26.41 136 GLN B C 1
ATOM 3797 O O . GLN B 1 136 ? -28.828 -11.094 -24.969 1 26.41 136 GLN B O 1
ATOM 3802 N N . ASN B 1 137 ? -28.766 -9.742 -26.672 1 26.97 137 ASN B N 1
ATOM 3803 C CA . ASN B 1 137 ? -27.406 -10.094 -27.031 1 26.97 137 ASN B CA 1
ATOM 3804 C C . ASN B 1 137 ? -26.406 -9.547 -26.016 1 26.97 137 ASN B C 1
ATOM 3806 O O . ASN B 1 137 ? -25.188 -9.539 -26.266 1 26.97 137 ASN B O 1
ATOM 3810 N N . TYR B 1 138 ? -26.75 -8.352 -25.578 1 28.53 138 TYR B N 1
ATOM 3811 C CA . TYR B 1 138 ? -25.922 -7.586 -24.656 1 28.53 138 TYR B CA 1
ATOM 3812 C C . TYR B 1 138 ? -25.531 -8.43 -23.438 1 28.53 138 TYR B C 1
ATOM 3814 O O . TYR B 1 138 ? -26.281 -9.32 -23.031 1 28.53 138 TYR B O 1
ATOM 3822 N N . LEU B 1 139 ? -24.094 -8.43 -23.125 1 30.06 139 LEU B N 1
ATOM 3823 C CA . LEU B 1 139 ? -23.594 -9.438 -22.203 1 30.06 139 LEU B CA 1
ATOM 3824 C C . LEU B 1 139 ? -24.578 -9.664 -21.062 1 30.06 139 LEU B C 1
ATOM 3826 O O . LEU B 1 139 ? -25.109 -8.703 -20.484 1 30.06 139 LEU B O 1
ATOM 3830 N N . THR B 1 140 ? -25.688 -10.617 -21.172 1 29.66 140 THR B N 1
ATOM 3831 C CA . THR B 1 140 ? -26.562 -11.227 -20.172 1 29.66 140 THR B CA 1
ATOM 3832 C C . THR B 1 140 ? -26.016 -11.008 -18.766 1 29.66 140 THR B C 1
ATOM 3834 O O . THR B 1 140 ? -24.984 -11.578 -18.391 1 29.66 140 THR B O 1
ATOM 3837 N N . ILE B 1 141 ? -25.984 -9.938 -18.406 1 30.83 141 ILE B N 1
ATOM 3838 C CA . ILE B 1 141 ? -25.859 -9.336 -17.078 1 30.83 141 ILE B CA 1
ATOM 3839 C C . ILE B 1 141 ? -26.641 -10.156 -16.062 1 30.83 141 ILE B C 1
ATOM 3841 O O . ILE B 1 141 ? -27.688 -9.719 -15.57 1 30.83 141 ILE B O 1
ATOM 3845 N N . GLY B 1 142 ? -27.516 -11.062 -16.234 1 32.09 142 GLY B N 1
ATOM 3846 C CA . GLY B 1 142 ? -28.094 -11.961 -15.242 1 32.09 142 GLY B CA 1
ATOM 3847 C C . GLY B 1 142 ? -27.25 -12.094 -13.992 1 32.09 142 GLY B C 1
ATOM 3848 O O . GLY B 1 142 ? -27.781 -12.133 -12.883 1 32.09 142 GLY B O 1
ATOM 3849 N N . GLN B 1 143 ? -26.078 -12.883 -14.227 1 33.75 143 GLN B N 1
ATOM 3850 C CA . GLN B 1 143 ? -25.141 -12.836 -13.109 1 33.75 143 GLN B CA 1
ATOM 3851 C C . GLN B 1 143 ? -24.766 -11.398 -12.758 1 33.75 143 GLN B C 1
ATOM 3853 O O . GLN B 1 143 ? -24.344 -10.633 -13.625 1 33.75 143 GLN B O 1
ATOM 3858 N N . SER B 1 144 ? -25.562 -10.609 -11.945 1 38.22 144 SER B N 1
ATOM 3859 C CA . SER B 1 144 ? -25.531 -9.305 -11.297 1 38.22 144 SER B CA 1
ATOM 3860 C C . SER B 1 144 ? -24.125 -8.711 -11.305 1 38.22 144 SER B C 1
ATOM 3862 O O . SER B 1 144 ? -23.312 -9.023 -10.438 1 38.22 144 SER B O 1
ATOM 3864 N N . ALA B 1 145 ? -23.5 -8.703 -12.336 1 42.25 145 ALA B N 1
ATOM 3865 C CA . ALA B 1 145 ? -22.219 -8.008 -12.305 1 42.25 145 ALA B CA 1
ATOM 3866 C C . ALA B 1 145 ? -22.328 -6.672 -11.578 1 42.25 145 ALA B C 1
ATOM 3868 O O . ALA B 1 145 ? -22.875 -5.707 -12.109 1 42.25 145 ALA B O 1
ATOM 3869 N N . MET B 1 146 ? -23 -6.676 -10.516 1 50.81 146 MET B N 1
ATOM 3870 C CA . MET B 1 146 ? -23.062 -5.453 -9.727 1 50.81 146 MET B CA 1
ATOM 3871 C C . MET B 1 146 ? -21.812 -4.598 -9.953 1 50.81 146 MET B C 1
ATOM 3873 O O . MET B 1 146 ? -20.688 -5.074 -9.789 1 50.81 146 MET B O 1
ATOM 3877 N N . MET B 1 147 ? -22.094 -3.543 -11.133 1 67.94 147 MET B N 1
ATOM 3878 C CA . MET B 1 147 ? -21.047 -2.568 -11.438 1 67.94 147 MET B CA 1
ATOM 3879 C C . MET B 1 147 ? -20.562 -1.867 -10.172 1 67.94 147 MET B C 1
ATOM 3881 O O . MET B 1 147 ? -21.375 -1.369 -9.391 1 67.94 147 MET B O 1
ATOM 3885 N N . ILE B 1 148 ? -19.578 -2.258 -9.805 1 80.25 148 ILE B N 1
ATOM 3886 C CA . ILE B 1 148 ? -18.875 -1.557 -8.727 1 80.25 148 ILE B CA 1
ATOM 3887 C C . ILE B 1 148 ? -17.812 -0.639 -9.312 1 80.25 148 ILE B C 1
ATOM 3889 O O . ILE B 1 148 ? -17.094 -1.021 -10.25 1 80.25 148 ILE B O 1
ATOM 3893 N N . VAL B 1 149 ? -17.938 0.553 -9 1 86.38 149 VAL B N 1
ATOM 3894 C CA . VAL B 1 149 ? -16.906 1.496 -9.398 1 86.38 149 VAL B CA 1
ATOM 3895 C C . VAL B 1 149 ? -16.188 2.031 -8.164 1 86.38 149 VAL B C 1
ATOM 3897 O O . VAL B 1 149 ? -16.781 2.127 -7.086 1 86.38 149 VAL B O 1
ATOM 3900 N N . ARG B 1 150 ? -14.914 2.289 -8.328 1 89.81 150 ARG B N 1
ATOM 3901 C CA . ARG B 1 150 ? -14.117 2.857 -7.246 1 89.81 150 ARG B CA 1
ATOM 3902 C C . ARG B 1 150 ? -13.164 3.928 -7.777 1 89.81 150 ARG B C 1
ATOM 3904 O O . ARG B 1 150 ? -12.578 3.768 -8.844 1 89.81 150 ARG B O 1
ATOM 3911 N N . SER B 1 151 ? -13.094 4.93 -7.039 1 92.44 151 SER B N 1
ATOM 3912 C CA . SER B 1 151 ? -12.18 6.004 -7.414 1 92.44 151 SER B CA 1
ATOM 3913 C C . SER B 1 151 ? -10.727 5.602 -7.172 1 92.44 151 SER B C 1
ATOM 3915 O O . SER B 1 151 ? -10.461 4.594 -6.512 1 92.44 151 SER B O 1
ATOM 3917 N N . LYS B 1 152 ? -9.883 6.41 -7.738 1 91.56 152 LYS B N 1
ATOM 3918 C CA . LYS B 1 152 ? -8.484 6.32 -7.324 1 91.56 152 LYS B CA 1
ATOM 3919 C C . LYS B 1 152 ? -8.32 6.711 -5.859 1 91.56 152 LYS B C 1
ATOM 3921 O O . LYS B 1 152 ? -9.227 7.301 -5.262 1 91.56 152 LYS B O 1
ATOM 3926 N N . GLU B 1 153 ? -7.25 6.301 -5.332 1 93 153 GLU B N 1
ATOM 3927 C CA . GLU B 1 153 ? -6.945 6.637 -3.943 1 93 153 GLU B CA 1
ATOM 3928 C C . GLU B 1 153 ? -6.379 8.047 -3.828 1 93 153 GLU B C 1
ATOM 3930 O O . GLU B 1 153 ? -5.609 8.484 -4.688 1 93 153 GLU B O 1
ATOM 3935 N N . ALA B 1 154 ? -6.754 8.742 -2.848 1 96.12 154 ALA B N 1
ATOM 3936 C CA . ALA B 1 154 ? -6.223 10.07 -2.541 1 96.12 154 ALA B CA 1
ATOM 3937 C C . ALA B 1 154 ? -5.613 10.102 -1.142 1 96.12 154 ALA B C 1
ATOM 3939 O O . ALA B 1 154 ? -6.164 9.516 -0.204 1 96.12 154 ALA B O 1
ATOM 3940 N N . GLN B 1 155 ? -4.535 10.82 -1.013 1 96.75 155 GLN B N 1
ATOM 3941 C CA . GLN B 1 155 ? -3.861 10.961 0.274 1 96.75 155 GLN B CA 1
ATOM 3942 C C . GLN B 1 155 ? -4.273 12.258 0.97 1 96.75 155 GLN B C 1
ATOM 3944 O O . GLN B 1 155 ? -4.25 13.328 0.363 1 96.75 155 GLN B O 1
ATOM 3949 N N . LEU B 1 156 ? -4.738 12.047 2.162 1 96.06 156 LEU B N 1
ATOM 3950 C CA . LEU B 1 156 ? -4.922 13.211 3.025 1 96.06 156 LEU B CA 1
ATOM 3951 C C . LEU B 1 156 ? -3.73 13.391 3.957 1 96.06 156 LEU B C 1
ATOM 3953 O O . LEU B 1 156 ? -3.412 12.5 4.746 1 96.06 156 LEU B O 1
ATOM 3957 N N . THR B 1 157 ? -3.061 14.5 3.824 1 95.12 157 THR B N 1
ATOM 3958 C CA . THR B 1 157 ? -1.935 14.836 4.691 1 95.12 157 THR B CA 1
ATOM 3959 C C . THR B 1 157 ? -2.33 15.906 5.699 1 95.12 157 THR B C 1
ATOM 3961 O O . THR B 1 157 ? -2.908 16.938 5.332 1 95.12 157 THR B O 1
ATOM 3964 N N . VAL B 1 158 ? -2.053 15.648 6.918 1 93.75 158 VAL B N 1
ATOM 3965 C CA . VAL B 1 158 ? -2.352 16.609 7.977 1 93.75 158 VAL B CA 1
ATOM 3966 C C . VAL B 1 158 ? -1.072 17.328 8.398 1 93.75 158 VAL B C 1
ATOM 3968 O O . VAL B 1 158 ? -0.049 16.688 8.656 1 93.75 158 VAL B O 1
ATOM 3971 N N . PHE B 1 159 ? -1.177 18.672 8.414 1 93.69 159 PHE B N 1
ATOM 3972 C CA . PHE B 1 159 ? -0.006 19.438 8.812 1 93.69 159 PHE B CA 1
ATOM 3973 C C . PHE B 1 159 ? -0.337 20.359 9.984 1 93.69 159 PHE B C 1
ATOM 3975 O O . PHE B 1 159 ? -1.51 20.609 10.273 1 93.69 159 PHE B O 1
ATOM 3982 N N . SER B 1 160 ? 0.668 20.766 10.695 1 92.69 160 SER B N 1
ATOM 3983 C CA . SER B 1 160 ? 0.592 21.734 11.781 1 92.69 160 SER B CA 1
ATOM 3984 C C . SER B 1 160 ? 1.72 22.766 11.688 1 92.69 160 SER B C 1
ATOM 3986 O O . SER B 1 160 ? 2.893 22.391 11.594 1 92.69 160 SER B O 1
ATOM 3988 N N . LEU B 1 161 ? 1.317 23.969 11.727 1 90.94 161 LEU B N 1
ATOM 3989 C CA . LEU B 1 161 ? 2.283 25.062 11.656 1 90.94 161 LEU B CA 1
ATOM 3990 C C . LEU B 1 161 ? 3.092 25.156 12.945 1 90.94 161 LEU B C 1
ATOM 3992 O O . LEU B 1 161 ? 2.607 24.781 14.016 1 90.94 161 LEU B O 1
ATOM 3996 N N . PRO B 1 162 ? 4.309 25.609 12.758 1 89.12 162 PRO B N 1
ATOM 3997 C CA . PRO B 1 162 ? 5.023 25.906 14.008 1 89.12 162 PRO B CA 1
ATOM 3998 C C . PRO B 1 162 ? 4.336 26.984 14.836 1 89.12 162 PRO B C 1
ATOM 4000 O O . PRO B 1 162 ? 3.932 28.031 14.297 1 89.12 162 PRO B O 1
ATOM 4003 N N . LYS B 1 163 ? 4.262 26.656 16.031 1 82.44 163 LYS B N 1
ATOM 4004 C CA . LYS B 1 163 ? 3.619 27.625 16.922 1 82.44 163 LYS B CA 1
ATOM 4005 C C . LYS B 1 163 ? 4.43 28.906 17.016 1 82.44 163 LYS B C 1
ATOM 4007 O O . LYS B 1 163 ? 3.861 30 17.016 1 82.44 163 LYS B O 1
ATOM 4012 N N . ARG B 1 164 ? 5.68 28.625 17.094 1 84.88 164 ARG B N 1
ATOM 4013 C CA . ARG B 1 164 ? 6.598 29.75 17.156 1 84.88 164 ARG B CA 1
ATOM 4014 C C . ARG B 1 164 ? 7.762 29.578 16.188 1 84.88 164 ARG B C 1
ATOM 4016 O O . ARG B 1 164 ? 8.203 28.453 15.945 1 84.88 164 ARG B O 1
ATOM 4023 N N . PHE B 1 165 ? 8.172 30.797 15.719 1 89.19 165 PHE B N 1
ATOM 4024 C CA . PHE B 1 165 ? 9.328 30.875 14.836 1 89.19 165 PHE B CA 1
ATOM 4025 C C . PHE B 1 165 ? 10.062 32.188 15.031 1 89.19 165 PHE B C 1
ATOM 4027 O O . PHE B 1 165 ? 9.438 33.25 15.211 1 89.19 165 PHE B O 1
ATOM 4034 N N . GLY B 1 166 ? 11.461 31.984 14.945 1 86.81 166 GLY B N 1
ATOM 4035 C CA . GLY B 1 166 ? 12.211 33.219 15.023 1 86.81 166 GLY B CA 1
ATOM 4036 C C . GLY B 1 166 ? 13.711 33 15.133 1 86.81 166 GLY B C 1
ATOM 4037 O O . GLY B 1 166 ? 14.18 31.875 15.148 1 86.81 166 GLY B O 1
ATOM 4038 N N . LEU B 1 167 ? 14.391 34.156 15.102 1 88.62 167 LEU B N 1
ATOM 4039 C CA . LEU B 1 167 ? 15.828 34.25 15.336 1 88.62 167 LEU B CA 1
ATOM 4040 C C . LEU B 1 167 ? 16.125 34.875 16.703 1 88.62 167 LEU B C 1
ATOM 4042 O O . LEU B 1 167 ? 15.672 35.969 16.984 1 88.62 167 LEU B O 1
ATOM 4046 N N . PHE B 1 168 ? 16.859 34.125 17.453 1 84.88 168 PHE B N 1
ATOM 4047 C CA . PHE B 1 168 ? 17.125 34.562 18.812 1 84.88 168 PHE B CA 1
ATOM 4048 C C . PHE B 1 168 ? 18.625 34.625 19.078 1 84.88 168 PHE B C 1
ATOM 4050 O O . PHE B 1 168 ? 19.406 33.875 18.484 1 84.88 168 PHE B O 1
ATOM 4057 N N . VAL B 1 169 ? 18.906 35.562 19.984 1 84.38 169 VAL B N 1
ATOM 4058 C CA . VAL B 1 169 ? 20.297 35.656 20.438 1 84.38 169 VAL B CA 1
ATOM 4059 C C . VAL B 1 169 ? 20.5 34.75 21.641 1 84.38 169 VAL B C 1
ATOM 4061 O O . VAL B 1 169 ? 19.719 34.781 22.594 1 84.38 169 VAL B O 1
ATOM 4064 N N . GLY B 1 170 ? 21.391 33.906 21.578 1 80.06 170 GLY B N 1
ATOM 4065 C CA . GLY B 1 170 ? 21.672 32.938 22.625 1 80.06 170 GLY B CA 1
ATOM 4066 C C . GLY B 1 170 ? 21.516 31.5 22.188 1 80.06 170 GLY B C 1
ATOM 4067 O O . GLY B 1 170 ? 21.047 31.234 21.078 1 80.06 170 GLY B O 1
ATOM 4068 N N . LYS B 1 171 ? 22.203 30.609 22.812 1 67.62 171 LYS B N 1
ATOM 4069 C CA . LYS B 1 171 ? 22.219 29.203 22.438 1 67.62 171 LYS B CA 1
ATOM 4070 C C . LYS B 1 171 ? 20.828 28.594 22.531 1 67.62 171 LYS B C 1
ATOM 4072 O O . LYS B 1 171 ? 20.359 27.969 21.562 1 67.62 171 LYS B O 1
ATOM 4077 N N . PHE B 1 172 ? 20.312 28.141 23.734 1 57.94 172 PHE B N 1
ATOM 4078 C CA . PHE B 1 172 ? 19.141 27.281 23.812 1 57.94 172 PHE B CA 1
ATOM 4079 C C . PHE B 1 172 ? 17.938 28.078 24.312 1 57.94 172 PHE B C 1
ATOM 4081 O O . PHE B 1 172 ? 18.047 28.891 25.234 1 57.94 172 PHE B O 1
ATOM 4088 N N . LEU B 1 173 ? 17.219 28.438 23.359 1 53.53 173 LEU B N 1
ATOM 4089 C CA . LEU B 1 173 ? 16 29.172 23.703 1 53.53 173 LEU B CA 1
ATOM 4090 C C . LEU B 1 173 ? 15.195 28.422 24.75 1 53.53 173 LEU B C 1
ATOM 4092 O O . LEU B 1 173 ? 14.852 27.25 24.562 1 53.53 173 LEU B O 1
ATOM 4096 N N . THR B 1 174 ? 15.516 28.594 26.016 1 46.22 174 THR B N 1
ATOM 4097 C CA . THR B 1 174 ? 14.5 28.047 26.906 1 46.22 174 THR B CA 1
ATOM 4098 C C . THR B 1 174 ? 13.109 28.531 26.5 1 46.22 174 THR B C 1
ATOM 4100 O O . THR B 1 174 ? 12.148 27.766 26.531 1 46.22 174 THR B O 1
ATOM 4103 N N . ARG B 1 175 ? 12.641 29.797 26.797 1 44 175 ARG B N 1
ATOM 4104 C CA . ARG B 1 175 ? 11.227 30.141 26.734 1 44 175 ARG B CA 1
ATOM 4105 C C . ARG B 1 175 ? 10.867 30.766 25.391 1 44 175 ARG B C 1
ATOM 4107 O O . ARG B 1 175 ? 11.336 31.844 25.047 1 44 175 ARG B O 1
ATOM 4114 N N . PRO B 1 176 ? 10.406 29.984 24.5 1 44.19 176 PRO B N 1
ATOM 4115 C CA . PRO B 1 176 ? 10.031 30.594 23.219 1 44.19 176 PRO B CA 1
ATOM 4116 C C . PRO B 1 176 ? 9 31.719 23.375 1 44.19 176 PRO B C 1
ATOM 4118 O O . PRO B 1 176 ? 8.148 31.656 24.266 1 44.19 176 PRO B O 1
ATOM 4121 N N . GLU B 1 177 ? 9.234 32.906 23.094 1 40.66 177 GLU B N 1
ATOM 4122 C CA . GLU B 1 177 ? 8.117 33.844 23.016 1 40.66 177 GLU B CA 1
ATOM 4123 C C . GLU B 1 177 ? 7.07 33.344 22.016 1 40.66 177 GLU B C 1
ATOM 4125 O O . GLU B 1 177 ? 7.41 32.875 20.938 1 40.66 177 GLU B O 1
ATOM 4130 N N . ALA B 1 178 ? 5.887 33.031 22.562 1 40.16 178 ALA B N 1
ATOM 4131 C CA . ALA B 1 178 ? 4.695 32.594 21.812 1 40.16 178 ALA B CA 1
ATOM 4132 C C . ALA B 1 178 ? 4.477 33.469 20.594 1 40.16 178 ALA B C 1
ATOM 4134 O O . ALA B 1 178 ? 4.688 34.688 20.625 1 40.16 178 ALA B O 1
ATOM 4135 N N . MET B 1 179 ? 4.539 32.875 19.422 1 45.91 179 MET B N 1
ATOM 4136 C CA . MET B 1 179 ? 4.023 33.594 18.266 1 45.91 179 MET B CA 1
ATOM 4137 C C . MET B 1 179 ? 2.611 34.125 18.516 1 45.91 179 MET B C 1
ATOM 4139 O O . MET B 1 179 ? 1.848 33.5 19.266 1 45.91 179 MET B O 1
ATOM 4143 N N . PRO B 1 180 ? 2.25 35.312 18.312 1 37.22 180 PRO B N 1
ATOM 4144 C CA . PRO B 1 180 ? 0.843 35.688 18.484 1 37.22 180 PRO B CA 1
ATOM 4145 C C . PRO B 1 180 ? -0.113 34.688 17.828 1 37.22 180 PRO B C 1
ATOM 4147 O O . PRO B 1 180 ? 0.185 34.156 16.75 1 37.22 180 PRO B O 1
ATOM 4150 N N . LYS B 1 181 ? -0.865 34.031 18.641 1 40 181 LYS B N 1
ATOM 4151 C CA . LYS B 1 181 ? -1.898 33.094 18.25 1 40 181 LYS B CA 1
ATOM 4152 C C . LYS B 1 181 ? -2.57 33.5 16.953 1 40 181 LYS B C 1
ATOM 4154 O O . LYS B 1 181 ? -3.279 32.719 16.312 1 40 181 LYS B O 1
ATOM 4159 N N . GLY B 1 182 ? -3.307 34.594 16.891 1 35.69 182 GLY B N 1
ATOM 4160 C CA . GLY B 1 182 ? -4.496 34.969 16.141 1 35.69 182 GLY B CA 1
ATOM 4161 C C . GLY B 1 182 ? -4.281 34.969 14.633 1 35.69 182 GLY B C 1
ATOM 4162 O O . GLY B 1 182 ? -5.227 35.156 13.867 1 35.69 182 GLY B O 1
ATOM 4163 N N . GLY B 1 183 ? -3.279 35.781 13.914 1 32.91 183 GLY B N 1
ATOM 4164 C CA . GLY B 1 183 ? -3.553 36.062 12.508 1 32.91 183 GLY B CA 1
ATOM 4165 C C . GLY B 1 183 ? -3.488 34.812 11.641 1 32.91 183 GLY B C 1
ATOM 4166 O O . GLY B 1 183 ? -2.939 33.781 12.047 1 32.91 183 GLY B O 1
ATOM 4167 N N . SER B 1 184 ? -4.387 34.594 10.477 1 34.03 184 SER B N 1
ATOM 4168 C CA . SER B 1 184 ? -4.383 33.719 9.297 1 34.03 184 SER B CA 1
ATOM 4169 C C . SER B 1 184 ? -3.006 33.125 9.055 1 34.03 184 SER B C 1
ATOM 4171 O O . SER B 1 184 ? -2.039 33.469 9.734 1 34.03 184 SER B O 1
ATOM 4173 N N . GLN B 1 185 ? -2.789 32.531 7.559 1 36.5 185 GLN B N 1
ATOM 4174 C CA . GLN B 1 185 ? -1.694 32.125 6.695 1 36.5 185 GLN B CA 1
ATOM 4175 C C . GLN B 1 185 ? -0.412 32.875 7.016 1 36.5 185 GLN B C 1
ATOM 4177 O O . GLN B 1 185 ? 0.454 33.031 6.152 1 36.5 185 GLN B O 1
ATOM 4182 N N . GLN B 1 186 ? -0.372 33.812 7.84 1 33.03 186 GLN B N 1
ATOM 4183 C CA . GLN B 1 186 ? 0.403 35.062 7.879 1 33.03 186 GLN B CA 1
ATOM 4184 C C . GLN B 1 186 ? 1.901 34.75 7.914 1 33.03 186 GLN B C 1
ATOM 4186 O O . GLN B 1 186 ? 2.332 33.781 8.508 1 33.03 186 GLN B O 1
ATOM 4191 N N . THR B 1 187 ? 2.631 35.312 6.977 1 39.69 187 THR B N 1
ATOM 4192 C CA . THR B 1 187 ? 4.035 35.719 6.922 1 39.69 187 THR B CA 1
ATOM 4193 C C . THR B 1 187 ? 4.578 35.969 8.328 1 39.69 187 THR B C 1
ATOM 4195 O O . THR B 1 187 ? 4.043 36.812 9.047 1 39.69 187 THR B O 1
ATOM 4198 N N . CYS B 1 188 ? 4.469 35.188 9.156 1 41.44 188 CYS B N 1
ATOM 4199 C CA . CYS B 1 188 ? 5.352 35.656 10.219 1 41.44 188 CYS B CA 1
ATOM 4200 C C . CYS B 1 188 ? 6.383 36.625 9.672 1 41.44 188 CYS B C 1
ATOM 4202 O O . CYS B 1 188 ? 7.316 36.25 8.977 1 41.44 188 CYS B O 1
ATOM 4204 N N . HIS B 1 189 ? 5.828 37.688 9.242 1 39.53 189 HIS B N 1
ATOM 4205 C CA . HIS B 1 189 ? 6.73 38.781 8.859 1 39.53 189 HIS B CA 1
ATOM 4206 C C . HIS B 1 189 ? 7.98 38.781 9.734 1 39.53 189 HIS B C 1
ATOM 4208 O O . HIS B 1 189 ? 7.996 38.188 10.812 1 39.53 189 HIS B O 1
ATOM 4214 N N . LEU B 1 190 ? 8.656 39.969 9.289 1 42.41 190 LEU B N 1
ATOM 4215 C CA . LEU B 1 190 ? 10 40.531 9.469 1 42.41 190 LEU B CA 1
ATOM 4216 C C . LEU B 1 190 ? 10.273 40.781 10.945 1 42.41 190 LEU B C 1
ATOM 4218 O O . LEU B 1 190 ? 9.617 41.625 11.555 1 42.41 190 LEU B O 1
ATOM 4222 N N . GLN B 1 191 ? 10.156 39.875 11.758 1 45.53 191 GLN B N 1
ATOM 4223 C CA . GLN B 1 191 ? 10.805 40.406 12.953 1 45.53 191 GLN B CA 1
ATOM 4224 C C . GLN B 1 191 ? 11.766 41.531 12.609 1 45.53 191 GLN B C 1
ATOM 4226 O O . GLN B 1 191 ? 12.336 41.562 11.516 1 45.53 191 GLN B O 1
ATOM 4231 N N . GLU B 1 192 ? 11.492 42.594 13.25 1 53.44 192 GLU B N 1
ATOM 4232 C CA . GLU B 1 192 ? 12.43 43.719 13.25 1 53.44 192 GLU B CA 1
ATOM 4233 C C . GLU B 1 192 ? 13.875 43.219 13.203 1 53.44 192 GLU B C 1
ATOM 4235 O O . GLU B 1 192 ? 14.211 42.219 13.828 1 53.44 192 GLU B O 1
ATOM 4240 N N . GLU B 1 193 ? 14.461 43.656 12.117 1 67.75 193 GLU B N 1
ATOM 4241 C CA . GLU B 1 193 ? 15.906 43.469 12.016 1 67.75 193 GLU B CA 1
ATOM 4242 C C . GLU B 1 193 ? 16.594 43.625 13.367 1 67.75 193 GLU B C 1
ATOM 4244 O O . GLU B 1 193 ? 16.484 44.719 13.977 1 67.75 193 GLU B O 1
ATOM 4249 N N . GLN B 1 194 ? 16.844 42.531 13.969 1 76.94 194 GLN B N 1
ATOM 4250 C CA . GLN B 1 194 ? 17.594 42.594 15.219 1 76.94 194 GLN B CA 1
ATOM 4251 C C . GLN B 1 194 ? 19.031 43.062 14.984 1 76.94 194 GLN B C 1
ATOM 4253 O O . GLN B 1 194 ? 19.688 42.562 14.07 1 76.94 194 GLN B O 1
ATOM 4258 N N . LYS B 1 195 ? 19.312 44.156 15.625 1 85.38 195 LYS B N 1
ATOM 4259 C CA . LYS B 1 195 ? 20.719 44.531 15.609 1 85.38 195 LYS B CA 1
ATOM 4260 C C . LYS B 1 195 ? 21.5 43.812 16.719 1 85.38 195 LYS B C 1
ATOM 4262 O O . LYS B 1 195 ? 21.141 43.938 17.891 1 85.38 195 LYS B O 1
ATOM 4267 N N . ILE B 1 196 ? 22.391 43.031 16.328 1 89.06 196 ILE B N 1
ATOM 4268 C CA . ILE B 1 196 ? 23.219 42.25 17.234 1 89.06 196 ILE B CA 1
ATOM 4269 C C . ILE B 1 196 ? 24.609 42.844 17.297 1 89.06 196 ILE B C 1
ATOM 4271 O O . ILE B 1 196 ? 25.297 42.969 16.281 1 89.06 196 ILE B O 1
ATOM 4275 N N . PHE B 1 197 ? 25.016 43.219 18.469 1 90.88 197 PHE B N 1
ATOM 4276 C CA . PHE B 1 197 ? 26.344 43.781 18.641 1 90.88 197 PHE B CA 1
ATOM 4277 C C . PHE B 1 197 ? 27.312 42.75 19.188 1 90.88 197 PHE B C 1
ATOM 4279 O O . PHE B 1 197 ? 27.016 42.062 20.156 1 90.88 197 PHE B O 1
ATOM 4286 N N . VAL B 1 198 ? 28.453 42.781 18.469 1 91.62 198 VAL B N 1
ATOM 4287 C CA . VAL B 1 198 ? 29.406 41.719 18.828 1 91.62 198 VAL B CA 1
ATOM 4288 C C . VAL B 1 198 ? 30.797 42.344 19.016 1 91.62 198 VAL B C 1
ATOM 4290 O O . VAL B 1 198 ? 31.031 43.469 18.609 1 91.62 198 VAL B O 1
ATOM 4293 N N . GLN B 1 199 ? 31.672 41.531 19.75 1 91.81 199 GLN B N 1
ATOM 4294 C CA . GLN B 1 199 ? 33.062 41.844 19.922 1 91.81 199 GLN B CA 1
ATOM 4295 C C . GLN B 1 199 ? 33.969 40.844 19.203 1 91.81 199 GLN B C 1
ATOM 4297 O O . GLN B 1 199 ? 33.656 39.656 19.109 1 91.81 199 GLN B O 1
ATOM 4302 N N . ILE B 1 200 ? 35.094 41.5 18.672 1 92.56 200 ILE B N 1
ATOM 4303 C CA . ILE B 1 200 ? 36.062 40.625 18.016 1 92.56 200 ILE B CA 1
ATOM 4304 C C . ILE B 1 200 ? 36.625 39.625 19.016 1 92.56 200 ILE B C 1
ATOM 4306 O O . ILE B 1 200 ? 36.969 40 20.156 1 92.56 200 ILE B O 1
ATOM 4310 N N . GLY B 1 201 ? 36.656 38.375 18.609 1 91.19 201 GLY B N 1
ATOM 4311 C CA . GLY B 1 201 ? 37.281 37.344 19.422 1 91.19 201 GLY B CA 1
ATOM 4312 C C . GLY B 1 201 ? 36.312 36.656 20.391 1 91.19 201 GLY B C 1
ATOM 4313 O O . GLY B 1 201 ? 36.688 35.719 21.062 1 91.19 201 GLY B O 1
ATOM 4314 N N . LYS B 1 202 ? 35.219 37.25 20.547 1 90.75 202 LYS B N 1
ATOM 4315 C CA . LYS B 1 202 ? 34.219 36.656 21.438 1 90.75 202 LYS B CA 1
ATOM 4316 C C . LYS B 1 202 ? 33.094 36 20.641 1 90.75 202 LYS B C 1
ATOM 4318 O O . LYS B 1 202 ? 32.406 36.656 19.859 1 90.75 202 LYS B O 1
ATOM 4323 N N . ALA B 1 203 ? 32.906 34.781 20.938 1 91.88 203 ALA B N 1
ATOM 4324 C CA . ALA B 1 203 ? 31.859 34.031 20.203 1 91.88 203 ALA B CA 1
ATOM 4325 C C . ALA B 1 203 ? 30.469 34.406 20.719 1 91.88 203 ALA B C 1
ATOM 4327 O O . ALA B 1 203 ? 30.266 34.594 21.906 1 91.88 203 ALA B O 1
ATOM 4328 N N . ILE B 1 204 ? 29.516 34.469 19.734 1 90.44 204 ILE B N 1
ATOM 4329 C CA . ILE B 1 204 ? 28.125 34.656 20.094 1 90.44 204 ILE B CA 1
ATOM 4330 C C . ILE B 1 204 ? 27.281 33.5 19.547 1 90.44 204 ILE B C 1
ATOM 4332 O O . ILE B 1 204 ? 27.734 32.781 18.641 1 90.44 204 ILE B O 1
ATOM 4336 N N . TYR B 1 205 ? 26.156 33.438 20.125 1 91.12 205 TYR B N 1
ATOM 4337 C CA . TYR B 1 205 ? 25.25 32.375 19.672 1 91.12 205 TYR B CA 1
ATOM 4338 C C . TYR B 1 205 ? 23.922 32.938 19.188 1 91.12 205 TYR B C 1
ATOM 4340 O O . TYR B 1 205 ? 23.375 33.875 19.797 1 91.12 205 TYR B O 1
ATOM 4348 N N . LEU B 1 206 ? 23.547 32.469 18.078 1 90 206 LEU B N 1
ATOM 4349 C CA . LEU B 1 206 ? 22.219 32.75 17.531 1 90 206 LEU B CA 1
ATOM 4350 C C . LEU B 1 206 ? 21.453 31.453 17.312 1 90 206 LEU B C 1
ATOM 4352 O O . LEU B 1 206 ? 22.031 30.438 16.922 1 90 206 LEU B O 1
ATOM 4356 N N . THR B 1 207 ? 20.156 31.547 17.562 1 89 207 THR B N 1
ATOM 4357 C CA . THR B 1 207 ? 19.344 30.359 17.375 1 89 207 THR B CA 1
ATOM 4358 C C . THR B 1 207 ? 18.141 30.656 16.484 1 89 207 THR B C 1
ATOM 4360 O O . THR B 1 207 ? 17.312 31.531 16.812 1 89 207 THR B O 1
ATOM 4363 N N . CYS B 1 208 ? 18.156 30.078 15.367 1 89.62 208 CYS B N 1
ATOM 4364 C CA . CYS B 1 208 ? 16.922 30.016 14.578 1 89.62 208 CYS B CA 1
ATOM 4365 C C . CYS B 1 208 ? 16.031 28.875 15.047 1 89.62 208 CYS B C 1
ATOM 4367 O O . CYS B 1 208 ? 16.422 27.703 14.969 1 89.62 208 CYS B O 1
ATOM 4369 N N . ALA B 1 209 ? 14.891 29.297 15.516 1 88.56 209 ALA B N 1
ATOM 4370 C CA . ALA B 1 209 ? 14.078 28.297 16.203 1 88.56 209 ALA B CA 1
ATOM 4371 C C . ALA B 1 209 ? 12.695 28.172 15.562 1 88.56 209 ALA B C 1
ATOM 4373 O O . ALA B 1 209 ? 12.07 29.188 15.234 1 88.56 209 ALA B O 1
ATOM 4374 N N . GLY B 1 210 ? 12.273 26.953 15.359 1 88.5 210 GLY B N 1
ATOM 4375 C CA . GLY B 1 210 ? 10.906 26.594 15.008 1 88.5 210 GLY B CA 1
ATOM 4376 C C . GLY B 1 210 ? 10.297 25.578 15.953 1 88.5 210 GLY B C 1
ATOM 4377 O O . GLY B 1 210 ? 10.828 24.484 16.125 1 88.5 210 GLY B O 1
ATOM 4378 N N . ASP B 1 211 ? 9.195 25.953 16.547 1 87.06 211 ASP B N 1
ATOM 4379 C CA . ASP B 1 211 ? 8.516 25.062 17.484 1 87.06 211 ASP B CA 1
ATOM 4380 C C . ASP B 1 211 ? 7.953 23.844 16.75 1 87.06 211 ASP B C 1
ATOM 4382 O O . ASP B 1 211 ? 8.25 23.625 15.578 1 87.06 211 ASP B O 1
ATOM 4386 N N . GLU B 1 212 ? 7.27 23.031 17.609 1 88.5 212 GLU B N 1
ATOM 4387 C CA . GLU B 1 212 ? 6.766 21.766 17.094 1 88.5 212 GLU B CA 1
ATOM 4388 C C . GLU B 1 212 ? 5.844 21.984 15.906 1 88.5 212 GLU B C 1
ATOM 4390 O O . GLU B 1 212 ? 4.945 22.812 15.953 1 88.5 212 GLU B O 1
ATOM 4395 N N . SER B 1 213 ? 6.18 21.375 14.906 1 90.88 213 SER B N 1
ATOM 4396 C CA . SER B 1 213 ? 5.379 21.406 13.688 1 90.88 213 SER B CA 1
ATOM 4397 C C . SER B 1 213 ? 5.348 20.047 13 1 90.88 213 SER B C 1
ATOM 4399 O O . SER B 1 213 ? 6.113 19.141 13.359 1 90.88 213 SER B O 1
ATOM 4401 N N . ARG B 1 214 ? 4.398 19.953 12.094 1 91.06 214 ARG B N 1
ATOM 4402 C CA . ARG B 1 214 ? 4.258 18.766 11.258 1 91.06 214 ARG B CA 1
ATOM 4403 C C . ARG B 1 214 ? 3.928 19.156 9.82 1 91.06 214 ARG B C 1
ATOM 4405 O O . ARG B 1 214 ? 2.873 19.734 9.547 1 91.06 214 ARG B O 1
ATOM 4412 N N . PRO B 1 215 ? 4.723 18.734 8.93 1 91.94 215 PRO B N 1
ATOM 4413 C CA . PRO B 1 215 ? 6.059 18.156 9.117 1 91.94 215 PRO B CA 1
ATOM 4414 C C . PRO B 1 215 ? 7.008 19.094 9.844 1 91.94 215 PRO B C 1
ATOM 4416 O O . PRO B 1 215 ? 6.648 20.25 10.133 1 91.94 215 PRO B O 1
ATOM 4419 N N . PRO B 1 216 ? 8.141 18.516 10.172 1 90.62 216 PRO B N 1
ATOM 4420 C CA . PRO B 1 216 ? 9.102 19.422 10.797 1 90.62 216 PRO B CA 1
ATOM 4421 C C . PRO B 1 216 ? 9.516 20.562 9.891 1 90.62 216 PRO B C 1
ATOM 4423 O O . PRO B 1 216 ? 9.688 20.375 8.68 1 90.62 216 PRO B O 1
ATOM 4426 N N . ALA B 1 217 ? 9.617 21.703 10.531 1 91.69 217 ALA B N 1
ATOM 4427 C CA . ALA B 1 217 ? 10.055 22.859 9.75 1 91.69 217 ALA B CA 1
ATOM 4428 C C . ALA B 1 217 ? 11.492 22.688 9.273 1 91.69 217 ALA B C 1
ATOM 4430 O O . ALA B 1 217 ? 12.375 22.312 10.055 1 91.69 217 ALA B O 1
ATOM 4431 N N . LEU B 1 218 ? 11.617 22.906 8.039 1 92.81 218 LEU B N 1
ATOM 4432 C CA . LEU B 1 218 ? 12.977 22.953 7.504 1 92.81 218 LEU B CA 1
ATOM 4433 C C . LEU B 1 218 ? 13.547 24.359 7.602 1 92.81 218 LEU B C 1
ATOM 4435 O O . LEU B 1 218 ? 13.195 25.234 6.805 1 92.81 218 LEU B O 1
ATOM 4439 N N . LEU B 1 219 ? 14.406 24.469 8.516 1 92.44 219 LEU B N 1
ATOM 4440 C CA . LEU B 1 219 ? 14.984 25.797 8.727 1 92.44 219 LEU B CA 1
ATOM 4441 C C . LEU B 1 219 ? 16.203 26 7.832 1 92.44 219 LEU B C 1
ATOM 4443 O O . LEU B 1 219 ? 17.047 25.109 7.711 1 92.44 219 LEU B O 1
ATOM 4447 N N . GLU B 1 220 ? 16.188 27.094 7.234 1 92.62 220 GLU B N 1
ATOM 4448 C CA . GLU B 1 220 ? 17.312 27.516 6.398 1 92.62 220 GLU B CA 1
ATOM 4449 C C . GLU B 1 220 ? 17.922 28.812 6.902 1 92.62 220 GLU B C 1
ATOM 4451 O O . GLU B 1 220 ? 17.203 29.703 7.395 1 92.62 220 GLU B O 1
ATOM 4456 N N . ILE B 1 221 ? 19.234 28.844 6.711 1 92.19 221 ILE B N 1
ATOM 4457 C CA . ILE B 1 221 ? 19.953 30.031 7.172 1 92.19 221 ILE B CA 1
ATOM 4458 C C . ILE B 1 221 ? 20.719 30.656 6.012 1 92.19 221 ILE B C 1
ATOM 4460 O O . ILE B 1 221 ? 21.344 29.953 5.223 1 92.19 221 ILE B O 1
ATOM 4464 N N . ASN B 1 222 ? 20.484 31.859 5.855 1 93 222 ASN B N 1
ATOM 4465 C CA . ASN B 1 222 ? 21.312 32.688 5.004 1 93 222 ASN B CA 1
ATOM 4466 C C . ASN B 1 222 ? 22.188 33.656 5.828 1 93 222 ASN B C 1
ATOM 4468 O O . ASN B 1 222 ? 21.656 34.469 6.59 1 93 222 ASN B O 1
ATOM 4472 N N . PHE B 1 223 ? 23.5 33.406 5.699 1 92.69 223 PHE B N 1
ATOM 4473 C CA . PHE B 1 223 ? 24.453 34.25 6.438 1 92.69 223 PHE B CA 1
ATOM 4474 C C . PHE B 1 223 ? 25.281 35.094 5.488 1 92.69 223 PHE B C 1
ATOM 4476 O O . PHE B 1 223 ? 25.984 34.594 4.625 1 92.69 223 PHE B O 1
ATOM 4483 N N . ASN B 1 224 ? 25.156 36.375 5.664 1 90.56 224 ASN B N 1
ATOM 4484 C CA . ASN B 1 224 ? 25.844 37.375 4.828 1 90.56 224 ASN B CA 1
ATOM 4485 C C . ASN B 1 224 ? 25.594 37.125 3.344 1 90.56 224 ASN B C 1
ATOM 4487 O O . ASN B 1 224 ? 26.516 37.125 2.539 1 90.56 224 ASN B O 1
ATOM 4491 N N . GLY B 1 225 ? 24.312 36.781 3.055 1 86.81 225 GLY B N 1
ATOM 4492 C CA . GLY B 1 225 ? 23.859 36.625 1.682 1 86.81 225 GLY B CA 1
ATOM 4493 C C . GLY B 1 225 ? 24.109 35.25 1.119 1 86.81 225 GLY B C 1
ATOM 4494 O O . GLY B 1 225 ? 23.781 34.969 -0.039 1 86.81 225 GLY B O 1
ATOM 4495 N N . GLU B 1 226 ? 24.734 34.406 1.904 1 88.31 226 GLU B N 1
ATOM 4496 C CA . GLU B 1 226 ? 25.016 33.062 1.434 1 88.31 226 GLU B CA 1
ATOM 4497 C C . GLU B 1 226 ? 24.203 32.031 2.189 1 88.31 226 GLU B C 1
ATOM 4499 O O . GLU B 1 226 ? 24.156 32.031 3.422 1 88.31 226 GLU B O 1
ATOM 4504 N N . LYS B 1 227 ? 23.625 31.188 1.396 1 90.75 227 LYS B N 1
ATOM 4505 C CA . LYS B 1 227 ? 22.891 30.094 2.016 1 90.75 227 LYS B CA 1
ATOM 4506 C C . LYS B 1 227 ? 23.828 29.047 2.596 1 90.75 227 LYS B C 1
ATOM 4508 O O . LYS B 1 227 ? 24.781 28.609 1.93 1 90.75 227 LYS B O 1
ATOM 4513 N N . ILE B 1 228 ? 23.562 28.734 3.826 1 87.5 228 ILE B N 1
ATOM 4514 C CA . ILE B 1 228 ? 24.375 27.719 4.488 1 87.5 228 ILE B CA 1
ATOM 4515 C C . ILE B 1 228 ? 23.766 26.344 4.277 1 87.5 228 ILE B C 1
ATOM 4517 O O . ILE B 1 228 ? 22.688 26.047 4.805 1 87.5 228 ILE B O 1
ATOM 4521 N N . PRO B 1 229 ? 24.422 25.531 3.514 1 82.94 229 PRO B N 1
ATOM 4522 C CA . PRO B 1 229 ? 23.875 24.188 3.299 1 82.94 229 PRO B CA 1
ATOM 4523 C C . PRO B 1 229 ? 24.047 23.281 4.516 1 82.94 229 PRO B C 1
ATOM 4525 O O . PRO B 1 229 ? 25.125 23.234 5.117 1 82.94 229 PRO B O 1
ATOM 4528 N N . LEU B 1 230 ? 22.969 22.797 5.004 1 76.81 230 LEU B N 1
ATOM 4529 C CA . LEU B 1 230 ? 23.047 21.828 6.09 1 76.81 230 LEU B CA 1
ATOM 4530 C C . LEU B 1 230 ? 23.062 20.406 5.547 1 76.81 230 LEU B C 1
ATOM 4532 O O . LEU B 1 230 ? 22.422 20.109 4.535 1 76.81 230 LEU B O 1
ATOM 4536 N N . SER B 1 231 ? 24.125 19.625 5.672 1 60.31 231 SER B N 1
ATOM 4537 C CA . SER B 1 231 ? 24.297 18.266 5.168 1 60.31 231 SER B CA 1
ATOM 4538 C C . SER B 1 231 ? 23.5 17.266 5.996 1 60.31 231 SER B C 1
ATOM 4540 O O . SER B 1 231 ? 23.266 17.469 7.188 1 60.31 231 SER B O 1
ATOM 4542 N N . SER B 1 232 ? 22.391 16.625 5.5 1 54.06 232 SER B N 1
ATOM 4543 C CA . SER B 1 232 ? 21.641 15.57 6.184 1 54.06 232 SER B CA 1
ATOM 4544 C C . SER B 1 232 ? 22.578 14.602 6.895 1 54.06 232 SER B C 1
ATOM 4546 O O . SER B 1 232 ? 23 13.594 6.316 1 54.06 232 SER B O 1
ATOM 4548 N N . ARG B 1 233 ? 23.656 15.016 7.426 1 48.91 233 ARG B N 1
ATOM 4549 C CA . ARG B 1 233 ? 24.453 13.961 8.039 1 48.91 233 ARG B CA 1
ATOM 4550 C C . ARG B 1 233 ? 23.688 13.281 9.172 1 48.91 233 ARG B C 1
ATOM 4552 O O . ARG B 1 233 ? 22.766 13.867 9.75 1 48.91 233 ARG B O 1
ATOM 4559 N N . ASN B 1 234 ? 23.844 11.922 9.266 1 51.56 234 ASN B N 1
ATOM 4560 C CA . ASN B 1 234 ? 23.375 10.914 10.211 1 51.56 234 ASN B CA 1
ATOM 4561 C C . ASN B 1 234 ? 23.281 11.477 11.625 1 51.56 234 ASN B C 1
ATOM 4563 O O . ASN B 1 234 ? 24 12.406 11.984 1 51.56 234 ASN B O 1
ATOM 4567 N N . GLN B 1 235 ? 22.234 11.078 12.227 1 55 235 GLN B N 1
ATOM 4568 C CA . GLN B 1 235 ? 21.859 11.32 13.617 1 55 235 GLN B CA 1
ATOM 4569 C C . GLN B 1 235 ? 23.062 11.148 14.539 1 55 235 GLN B C 1
ATOM 4571 O O . GLN B 1 235 ? 23.703 10.102 14.539 1 55 235 GLN B O 1
ATOM 4576 N N . THR B 1 236 ? 23.703 12.227 14.867 1 60.06 236 THR B N 1
ATOM 4577 C CA . THR B 1 236 ? 24.719 12.047 15.906 1 60.06 236 THR B CA 1
ATOM 4578 C C . THR B 1 236 ? 24.062 11.93 17.281 1 60.06 236 THR B C 1
ATOM 4580 O O . 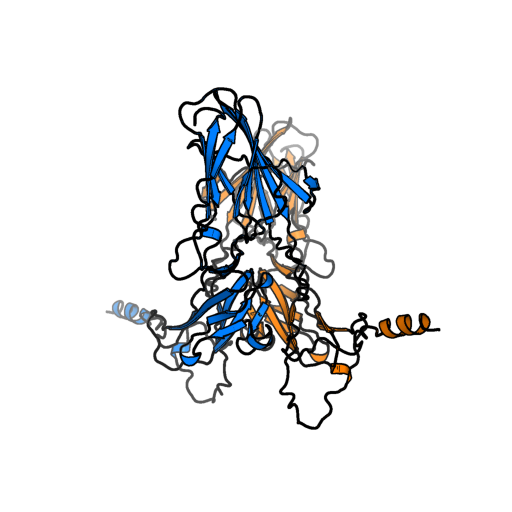THR B 1 236 ? 22.844 11.992 17.391 1 60.06 236 THR B O 1
ATOM 4583 N N . SER B 1 237 ? 24.594 12.43 18.453 1 65.25 237 SER B N 1
ATOM 4584 C CA . SER B 1 237 ? 24.469 12.398 19.906 1 65.25 237 SER B CA 1
ATOM 4585 C C . SER B 1 237 ? 23.266 13.211 20.359 1 65.25 237 SER B C 1
ATOM 4587 O O . SER B 1 237 ? 22.922 14.234 19.75 1 65.25 237 SER B O 1
ATOM 4589 N N . CYS B 1 238 ? 22.359 12.453 21.062 1 73.12 238 CYS B N 1
ATOM 4590 C CA . CYS B 1 238 ? 21.219 13.125 21.672 1 73.12 238 CYS B CA 1
ATOM 4591 C C . CYS B 1 238 ? 21.594 13.688 23.047 1 73.12 238 CYS B C 1
ATOM 4593 O O . CYS B 1 238 ? 22.359 13.062 23.797 1 73.12 238 CYS B O 1
ATOM 4595 N N . LYS B 1 239 ? 21.391 14.977 23.109 1 66.25 239 LYS B N 1
ATOM 4596 C CA . LYS B 1 239 ? 21.625 15.625 24.391 1 66.25 239 LYS B CA 1
ATOM 4597 C C . LYS B 1 239 ? 20.312 15.906 25.109 1 66.25 239 LYS B C 1
ATOM 4599 O O . LYS B 1 239 ? 19.375 16.406 24.516 1 66.25 239 LYS B O 1
ATOM 4604 N N . ARG B 1 240 ? 20.297 15.43 26.297 1 66 240 ARG B N 1
ATOM 4605 C CA . ARG B 1 240 ? 19.156 15.719 27.156 1 66 240 ARG B CA 1
ATOM 4606 C C . ARG B 1 240 ? 19.172 17.172 27.625 1 66 240 ARG B C 1
ATOM 4608 O O . ARG B 1 240 ? 20.172 17.641 28.188 1 66 240 ARG B O 1
ATOM 4615 N N . MET B 1 241 ? 18.281 17.922 27.078 1 64.5 241 MET B N 1
ATOM 4616 C CA . MET B 1 241 ? 18.141 19.297 27.562 1 64.5 241 MET B CA 1
ATOM 4617 C C . MET B 1 241 ? 16.875 19.453 28.391 1 64.5 241 MET B C 1
ATOM 4619 O O . MET B 1 241 ? 16.125 18.484 28.578 1 64.5 241 MET B O 1
ATOM 4623 N N . GLU B 1 242 ? 16.75 20.656 29.172 1 59.16 242 GLU B N 1
ATOM 4624 C CA . GLU B 1 242 ? 15.617 20.922 30.047 1 59.16 242 GLU B CA 1
ATOM 4625 C C . GLU B 1 242 ? 14.297 20.594 29.375 1 59.16 242 GLU B C 1
ATOM 4627 O O . GLU B 1 242 ? 13.391 20.016 30 1 59.16 242 GLU B O 1
ATOM 4632 N N . GLU B 1 243 ? 14.367 20.938 28.172 1 60.94 243 GLU B N 1
ATOM 4633 C CA . GLU B 1 243 ? 13.07 20.859 27.484 1 60.94 243 GLU B CA 1
ATOM 4634 C C . GLU B 1 243 ? 12.898 19.516 26.781 1 60.94 243 GLU B C 1
ATOM 4636 O O . GLU B 1 243 ? 11.93 19.328 26.047 1 60.94 243 GLU B O 1
ATOM 4641 N N . GLY B 1 244 ? 13.844 18.672 26.969 1 66.5 244 GLY B N 1
ATOM 4642 C CA . GLY B 1 244 ? 13.734 17.359 26.359 1 66.5 244 GLY B CA 1
ATOM 4643 C C . GLY B 1 244 ? 14.984 16.953 25.594 1 66.5 244 GLY B C 1
ATOM 4644 O O . GLY B 1 244 ? 16.016 17.625 25.688 1 66.5 244 GLY B O 1
ATOM 4645 N N . ASP B 1 245 ? 14.805 15.852 25 1 73.44 245 ASP B N 1
ATOM 4646 C CA . ASP B 1 245 ? 15.953 15.281 24.297 1 73.44 245 ASP B CA 1
ATOM 4647 C C . ASP B 1 245 ? 16.094 15.883 22.906 1 73.44 245 ASP B C 1
ATOM 4649 O O . ASP B 1 245 ? 15.188 15.773 22.078 1 73.44 245 ASP B O 1
ATOM 4653 N N . TRP B 1 246 ? 17.125 16.766 22.797 1 79.94 246 TRP B N 1
ATOM 4654 C CA . TRP B 1 246 ? 17.453 17.328 21.484 1 79.94 246 TRP B CA 1
ATOM 4655 C C . TRP B 1 246 ? 18.578 16.531 20.828 1 79.94 246 TRP B C 1
ATOM 4657 O O . TRP B 1 246 ? 19.625 16.281 21.453 1 79.94 246 TRP B O 1
ATOM 4667 N N . CYS B 1 247 ? 18.281 16.109 19.594 1 78.69 247 CYS B N 1
ATOM 4668 C CA . CYS B 1 247 ? 19.281 15.328 18.875 1 78.69 247 CYS B CA 1
ATOM 4669 C C . CYS B 1 247 ? 19.891 16.125 17.75 1 78.69 247 CYS B C 1
ATOM 4671 O O . CYS B 1 247 ? 19.188 16.812 17 1 78.69 247 CYS B O 1
ATOM 4673 N N . VAL B 1 248 ? 21.219 16.094 17.703 1 77.19 248 VAL B N 1
ATOM 4674 C CA . VAL B 1 248 ? 21.906 16.797 16.625 1 77.19 248 VAL B CA 1
ATOM 4675 C C . VAL B 1 248 ? 21.719 16.047 15.312 1 77.19 248 VAL B C 1
ATOM 4677 O O . VAL B 1 248 ? 21.953 14.844 15.242 1 77.19 248 VAL B O 1
ATOM 4680 N N . LYS B 1 249 ? 21.266 16.766 14.32 1 75.5 249 LYS B N 1
ATOM 4681 C CA . LYS B 1 249 ? 21.016 16.125 13.031 1 75.5 249 LYS B CA 1
ATOM 4682 C C . LYS B 1 249 ? 22.062 16.531 12 1 75.5 249 LYS B C 1
ATOM 4684 O O . LYS B 1 249 ? 22.438 15.734 11.133 1 75.5 249 LYS B O 1
ATOM 4689 N N . ASP B 1 250 ? 22.469 17.766 12.047 1 75.56 250 ASP B N 1
ATOM 4690 C CA . ASP B 1 250 ? 23.391 18.25 11.031 1 75.56 250 ASP B CA 1
ATOM 4691 C C . ASP B 1 250 ? 24.328 19.312 11.617 1 75.56 250 ASP B C 1
ATOM 4693 O O . ASP B 1 250 ? 23.984 20 12.578 1 75.56 250 ASP B O 1
ATOM 4697 N N . VAL B 1 251 ? 25.609 19.281 11.102 1 77.12 251 VAL B N 1
ATOM 4698 C CA . VAL B 1 251 ? 26.609 20.266 11.516 1 77.12 251 VAL B CA 1
ATOM 4699 C C . VAL B 1 251 ? 27.312 20.844 10.289 1 77.12 251 VAL B C 1
ATOM 4701 O O . VAL B 1 251 ? 27.656 20.109 9.367 1 77.12 251 VAL B O 1
ATOM 4704 N N . ALA B 1 252 ? 27.297 22.078 10.234 1 83.25 252 ALA B N 1
ATOM 4705 C CA . ALA B 1 252 ? 28.047 22.75 9.18 1 83.25 252 ALA B CA 1
ATOM 4706 C C . ALA B 1 252 ? 29.031 23.75 9.773 1 83.25 252 ALA B C 1
ATOM 4708 O O . ALA B 1 252 ? 28.703 24.484 10.703 1 83.25 252 ALA B O 1
ATOM 4709 N N . ARG B 1 253 ? 30.297 23.672 9.148 1 86 253 ARG B N 1
ATOM 4710 C CA . ARG B 1 253 ? 31.344 24.609 9.562 1 86 253 ARG B CA 1
ATOM 4711 C C . ARG B 1 253 ? 31.797 25.469 8.398 1 86 253 ARG B C 1
ATOM 4713 O O . ARG B 1 253 ? 32.094 24.953 7.312 1 86 253 ARG B O 1
ATOM 4720 N N . ILE B 1 254 ? 31.672 26.734 8.664 1 86.44 254 ILE B N 1
ATOM 4721 C CA . ILE B 1 254 ? 32.125 27.672 7.652 1 86.44 254 ILE B CA 1
ATOM 4722 C C . ILE B 1 254 ? 33.25 28.547 8.227 1 86.44 254 ILE B C 1
ATOM 4724 O O . ILE B 1 254 ? 33.094 29.141 9.297 1 86.44 254 ILE B O 1
ATOM 4728 N N . ARG B 1 255 ? 34.375 28.562 7.461 1 87.94 255 ARG B N 1
ATOM 4729 C CA . ARG B 1 255 ? 35.469 29.438 7.828 1 87.94 255 ARG B CA 1
ATOM 4730 C C . ARG B 1 255 ? 35.625 30.578 6.82 1 87.94 255 ARG B C 1
ATOM 4732 O O . ARG B 1 255 ? 35.844 30.328 5.629 1 87.94 255 ARG B O 1
ATOM 4739 N N . HIS B 1 256 ? 35.406 31.75 7.293 1 85.56 256 HIS B N 1
ATOM 4740 C CA . HIS B 1 256 ? 35.562 32.969 6.52 1 85.56 256 HIS B CA 1
ATOM 4741 C C . HIS B 1 256 ? 36.688 33.844 7.082 1 85.56 256 HIS B C 1
ATOM 4743 O O . HIS B 1 256 ? 37.156 33.594 8.211 1 85.56 256 HIS B O 1
ATOM 4749 N N . ALA B 1 257 ? 37.219 34.75 6.234 1 84.88 257 ALA B N 1
ATOM 4750 C CA . ALA B 1 257 ? 38.344 35.594 6.648 1 84.88 257 ALA B CA 1
ATOM 4751 C C . ALA B 1 257 ? 37.938 36.438 7.867 1 84.88 257 ALA B C 1
ATOM 4753 O O . ALA B 1 257 ? 38.75 36.625 8.789 1 84.88 257 ALA B O 1
ATOM 4754 N N . ALA B 1 258 ? 36.688 36.844 7.91 1 87.88 258 ALA B N 1
ATOM 4755 C CA . ALA B 1 258 ? 36.281 37.75 8.945 1 87.88 258 ALA B CA 1
ATOM 4756 C C . ALA B 1 258 ? 35.562 37.031 10.094 1 87.88 258 ALA B C 1
ATOM 4758 O O . ALA B 1 258 ? 35.406 37.594 11.18 1 87.88 258 ALA B O 1
ATOM 4759 N N . PHE B 1 259 ? 35.188 35.844 9.844 1 91.12 259 PHE B N 1
ATOM 4760 C CA . PHE B 1 259 ? 34.406 35.188 10.898 1 91.12 259 PHE B CA 1
ATOM 4761 C C . PHE B 1 259 ? 34.469 33.656 10.727 1 91.12 259 PHE B C 1
ATOM 4763 O O . PHE B 1 259 ? 34.781 33.156 9.641 1 91.12 259 PHE B O 1
ATOM 4770 N N . ASN B 1 260 ? 34.219 32.969 11.859 1 92.12 260 ASN B N 1
ATOM 4771 C CA . ASN B 1 260 ? 33.906 31.531 11.883 1 92.12 260 ASN B CA 1
ATOM 4772 C C . ASN B 1 260 ? 32.469 31.266 12.25 1 92.12 260 ASN B C 1
ATOM 4774 O O . ASN B 1 260 ? 31.922 31.891 13.156 1 92.12 260 ASN B O 1
ATOM 4778 N N . LEU B 1 261 ? 31.875 30.375 11.43 1 92.19 261 LEU B N 1
ATOM 4779 C CA . LEU B 1 261 ? 30.484 30.062 11.664 1 92.19 261 LEU B CA 1
ATOM 4780 C C . LEU B 1 261 ? 30.281 28.547 11.82 1 92.19 261 LEU B C 1
ATOM 4782 O O . LEU B 1 261 ? 30.719 27.781 10.961 1 92.19 261 LEU B O 1
ATOM 4786 N N . LEU B 1 262 ? 29.75 28.203 12.914 1 88.81 262 LEU B N 1
ATOM 4787 C CA . LEU B 1 262 ? 29.344 26.812 13.164 1 88.81 262 LEU B CA 1
ATOM 4788 C C . LEU B 1 262 ? 27.828 26.719 13.305 1 88.81 262 LEU B C 1
ATOM 4790 O O . LEU B 1 262 ? 27.234 27.422 14.133 1 88.81 262 LEU B O 1
ATOM 4794 N N . VAL B 1 263 ? 27.266 25.938 12.445 1 89.38 263 VAL B N 1
ATOM 4795 C CA . VAL B 1 263 ? 25.812 25.766 12.477 1 89.38 263 VAL B CA 1
ATOM 4796 C C . VAL B 1 263 ? 25.469 24.328 12.867 1 89.38 263 VAL B C 1
ATOM 4798 O O . VAL B 1 263 ? 25.969 23.375 12.242 1 89.38 263 VAL B O 1
ATOM 4801 N N . MET B 1 264 ? 24.609 24.172 13.828 1 85.31 264 MET B N 1
ATOM 4802 C CA . MET B 1 264 ? 24.156 22.859 14.281 1 85.31 264 MET B CA 1
ATOM 4803 C C . MET B 1 264 ? 22.641 22.797 14.297 1 85.31 264 MET B C 1
ATOM 4805 O O . MET B 1 264 ? 21.969 23.672 14.859 1 85.31 264 MET B O 1
ATOM 4809 N N . GLU B 1 265 ? 22.156 21.797 13.656 1 88.88 265 GLU B N 1
ATOM 4810 C CA . GLU B 1 265 ? 20.719 21.562 13.68 1 88.88 265 GLU B CA 1
ATOM 4811 C C . GLU B 1 265 ? 20.328 20.562 14.773 1 88.88 265 GLU B C 1
ATOM 4813 O O . GLU B 1 265 ? 20.922 19.484 14.867 1 88.88 265 GLU B O 1
ATOM 4818 N N . TYR B 1 266 ? 19.422 21.016 15.562 1 84 266 TYR B N 1
ATOM 4819 C CA . TYR B 1 266 ? 18.859 20.141 16.594 1 84 266 TYR B CA 1
ATOM 4820 C C . TYR B 1 266 ? 17.375 19.859 16.328 1 84 266 TYR B C 1
ATOM 4822 O O . TYR B 1 266 ? 16.641 20.766 15.914 1 84 266 TYR B O 1
ATOM 4830 N N . ARG B 1 267 ? 17 18.641 16.641 1 85.69 267 ARG B N 1
ATOM 4831 C CA . ARG B 1 267 ? 15.594 18.266 16.531 1 85.69 267 ARG B CA 1
ATOM 4832 C C . ARG B 1 267 ? 15.109 17.578 17.797 1 85.69 267 ARG B C 1
ATOM 4834 O O . ARG B 1 267 ? 15.852 16.812 18.422 1 85.69 267 ARG B O 1
ATOM 4841 N N . LYS B 1 268 ? 13.961 17.922 18.141 1 83.56 268 LYS B N 1
ATOM 4842 C CA . LYS B 1 268 ? 13.305 17.312 19.297 1 83.56 268 LYS B CA 1
ATOM 4843 C C . LYS B 1 268 ? 11.93 16.766 18.922 1 83.56 268 LYS B C 1
ATOM 4845 O O . LYS B 1 268 ? 11.094 17.5 18.375 1 83.56 268 LYS B O 1
ATOM 4850 N N . ASP B 1 269 ? 11.695 15.492 19.266 1 80.75 269 ASP B N 1
ATOM 4851 C CA . ASP B 1 269 ? 10.383 14.891 19.047 1 80.75 269 ASP B CA 1
ATOM 4852 C C . ASP B 1 269 ? 9.391 15.32 20.141 1 80.75 269 ASP B C 1
ATOM 4854 O O . ASP B 1 269 ? 9.727 15.32 21.312 1 80.75 269 ASP B O 1
ATOM 4858 N N . VAL B 1 270 ? 8.43 15.859 19.641 1 75.88 270 VAL B N 1
ATOM 4859 C CA . VAL B 1 270 ? 7.359 16.203 20.562 1 75.88 270 VAL B CA 1
ATOM 4860 C C . VAL B 1 270 ? 6.191 15.234 20.391 1 75.88 270 VAL B C 1
ATOM 4862 O O . VAL B 1 270 ? 5.637 15.117 19.297 1 75.88 270 VAL B O 1
ATOM 4865 N N . HIS B 1 271 ? 6.211 14.125 21.062 1 62.34 271 HIS B N 1
ATOM 4866 C CA . HIS B 1 271 ? 5.184 13.094 20.938 1 62.34 271 HIS B CA 1
ATOM 4867 C C . HIS B 1 271 ? 3.809 13.633 21.312 1 62.34 271 HIS B C 1
ATOM 4869 O O . HIS B 1 271 ? 3.682 14.391 22.281 1 62.34 271 HIS B O 1
ATOM 4875 N N . ALA B 1 272 ? 3.146 14.031 20.484 1 53.84 272 ALA B N 1
ATOM 4876 C CA . ALA B 1 272 ? 1.755 14.188 20.891 1 53.84 272 ALA B CA 1
ATOM 4877 C C . ALA B 1 272 ? 1.163 12.852 21.344 1 53.84 272 ALA B C 1
ATOM 4879 O O . ALA B 1 272 ? 1.617 11.789 20.906 1 53.84 272 ALA B O 1
ATOM 4880 N N . VAL B 1 273 ? 0.711 12.812 22.578 1 44.69 273 VAL B N 1
ATOM 4881 C CA . VAL B 1 273 ? -0.007 11.688 23.172 1 44.69 273 VAL B CA 1
ATOM 4882 C C . VAL B 1 273 ? -0.825 10.977 22.094 1 44.69 273 VAL B C 1
ATOM 4884 O O . VAL B 1 273 ? -1.519 11.625 21.297 1 44.69 273 VAL B O 1
ATOM 4887 N N . LYS B 1 274 ? -0.314 9.812 21.781 1 43.59 274 LYS B N 1
ATOM 4888 C CA . LYS B 1 274 ? -0.885 8.719 20.984 1 43.59 274 LYS B CA 1
ATOM 4889 C C . LYS B 1 274 ? -2.367 8.539 21.297 1 43.59 274 LYS B C 1
ATOM 4891 O O . LYS B 1 274 ? -2.74 8.305 22.453 1 43.59 274 LYS B O 1
ATOM 4896 N N . GLY B 1 275 ? -3.102 9.547 20.969 1 36.53 275 GLY B N 1
ATOM 4897 C CA . GLY B 1 275 ? -4.422 9.016 21.25 1 36.53 275 GLY B CA 1
ATOM 4898 C C . GLY B 1 275 ? -4.586 7.57 20.812 1 36.53 275 GLY B C 1
ATOM 4899 O O . GLY B 1 275 ? -3.912 7.113 19.891 1 36.53 275 GLY B O 1
ATOM 4900 N N . PHE B 1 276 ? -4.68 6.789 21.891 1 32.62 276 PHE B N 1
ATOM 4901 C CA . PHE B 1 276 ? -5.148 5.422 21.719 1 32.62 276 PHE B CA 1
ATOM 4902 C C . PHE B 1 276 ? -6.16 5.34 20.578 1 32.62 276 PHE B C 1
ATOM 4904 O O . PHE B 1 276 ? -7.277 5.844 20.703 1 32.62 276 PHE B O 1
ATOM 4911 N N . VAL B 1 277 ? -5.781 5.914 19.578 1 34 277 VAL B N 1
ATOM 4912 C CA . VAL B 1 277 ? -6.867 5.453 18.734 1 34 277 VAL B CA 1
ATOM 4913 C C . VAL B 1 277 ? -7.066 3.951 18.906 1 34 277 VAL B C 1
ATOM 4915 O O . VAL B 1 277 ? -6.195 3.156 18.547 1 34 277 VAL B O 1
ATOM 4918 N N . ARG B 1 278 ? -7.473 3.676 20.047 1 32.66 278 ARG B N 1
ATOM 4919 C CA . ARG B 1 278 ? -7.961 2.328 20.312 1 32.66 278 ARG B CA 1
ATOM 4920 C C . ARG B 1 278 ? -8.5 1.677 19.047 1 32.66 278 ARG B C 1
ATOM 4922 O O . ARG B 1 278 ? -9.328 0.76 19.109 1 32.66 278 ARG B O 1
ATOM 4929 N N . PHE B 1 279 ? -8.656 2.473 17.969 1 31.48 279 PHE B N 1
ATOM 4930 C CA . PHE B 1 279 ? -9.258 1.498 17.078 1 31.48 279 PHE B CA 1
ATOM 4931 C C . PHE B 1 279 ? -8.391 0.254 16.969 1 31.48 279 PHE B C 1
ATOM 4933 O O . PHE B 1 279 ? -7.199 0.292 17.281 1 31.48 279 PHE B O 1
ATOM 4940 N N . MET B 1 280 ? -8.938 -0.844 16.375 1 32.78 280 MET B N 1
ATOM 4941 C CA . MET B 1 280 ? -8.531 -2.215 16.078 1 32.78 280 MET B CA 1
ATOM 4942 C C . MET B 1 280 ? -7.188 -2.24 15.352 1 32.78 280 MET B C 1
ATOM 4944 O O . MET B 1 280 ? -7.121 -1.975 14.148 1 32.78 280 MET B O 1
ATOM 4948 N N . GLY B 1 281 ? -6.148 -2.396 16.062 1 32.97 281 GLY B N 1
ATOM 4949 C CA . GLY B 1 281 ? -4.812 -2.848 15.695 1 32.97 281 GLY B CA 1
ATOM 4950 C C . GLY B 1 281 ? -3.967 -1.758 15.07 1 32.97 281 GLY B C 1
ATOM 4951 O O . GLY B 1 281 ? -2.936 -2.041 14.453 1 32.97 281 GLY B O 1
ATOM 4952 N N . VAL B 1 282 ? -4.555 -0.739 14.648 1 36.28 282 VAL B N 1
ATOM 4953 C CA . VAL B 1 282 ? -3.664 0.119 13.875 1 36.28 282 VAL B CA 1
ATOM 4954 C C . VAL B 1 282 ? -2.57 0.678 14.781 1 36.28 282 VAL B C 1
ATOM 4956 O O . VAL B 1 282 ? -2.846 1.117 15.898 1 36.28 282 VAL B O 1
ATOM 4959 N N . LYS B 1 283 ? -1.385 0.398 14.508 1 38.41 283 LYS B N 1
ATOM 4960 C CA . LYS B 1 283 ? -0.129 0.852 15.102 1 38.41 283 LYS B CA 1
ATOM 4961 C C . LYS B 1 283 ? -0.154 2.355 15.359 1 38.41 283 LYS B C 1
ATOM 4963 O O . LYS B 1 283 ? -0.831 3.102 14.641 1 38.41 283 LYS B O 1
ATOM 4968 N N . ASN B 1 284 ? 0.256 2.691 16.594 1 39.09 284 ASN B N 1
ATOM 4969 C CA . ASN B 1 284 ? 0.634 3.992 17.141 1 39.09 284 ASN B CA 1
ATOM 4970 C C . ASN B 1 284 ? 1.282 4.875 16.078 1 39.09 284 ASN B C 1
ATOM 4972 O O . ASN B 1 284 ? 2.332 4.527 15.523 1 39.09 284 ASN B O 1
ATOM 4976 N N . ILE B 1 285 ? 0.461 5.285 15.172 1 42.12 285 ILE B N 1
ATOM 4977 C CA . ILE B 1 285 ? 1.226 6.246 14.383 1 42.12 285 ILE B CA 1
ATOM 4978 C C . ILE B 1 285 ? 1.847 7.293 15.305 1 42.12 285 ILE B C 1
ATOM 4980 O O . ILE B 1 285 ? 1.133 8.008 16.016 1 42.12 285 ILE B O 1
ATOM 4984 N N . GLU B 1 286 ? 2.814 7.055 15.859 1 46.03 286 GLU B N 1
ATOM 4985 C CA . GLU B 1 286 ? 3.609 8.078 16.531 1 46.03 286 GLU B CA 1
ATOM 4986 C C . GLU B 1 286 ? 3.777 9.312 15.648 1 46.03 286 GLU B C 1
ATOM 4988 O O . GLU B 1 286 ? 4.574 9.305 14.711 1 46.03 286 GLU B O 1
ATOM 4993 N N . THR B 1 287 ? 2.631 9.875 15.078 1 54.69 287 THR B N 1
ATOM 4994 C CA . THR B 1 287 ? 2.887 11.055 14.266 1 54.69 287 THR B CA 1
ATOM 4995 C C . THR B 1 287 ? 3.473 12.18 15.125 1 54.69 287 THR B C 1
ATOM 4997 O O . THR B 1 287 ? 2.742 12.867 15.844 1 54.69 287 THR B O 1
ATOM 5000 N N . ALA B 1 288 ? 4.711 12.133 15.406 1 68.19 288 ALA B N 1
ATOM 5001 C CA . ALA B 1 288 ? 5.449 13.016 16.297 1 68.19 288 ALA B CA 1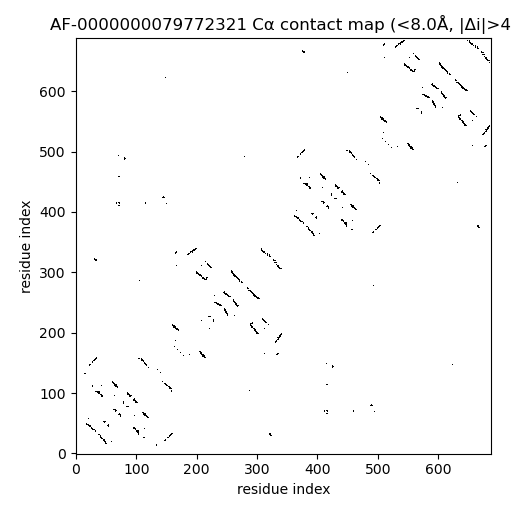
ATOM 5002 C C . ALA B 1 288 ? 5.75 14.352 15.633 1 68.19 288 ALA B C 1
ATOM 5004 O O . ALA B 1 288 ? 5.906 14.422 14.414 1 68.19 288 ALA B O 1
ATOM 5005 N N . LYS B 1 289 ? 5.047 15.453 16.156 1 83 289 LYS B N 1
ATOM 5006 C CA . LYS B 1 289 ? 5.578 16.766 15.844 1 83 289 LYS B CA 1
ATOM 5007 C C . LYS B 1 289 ? 7.051 16.891 16.234 1 83 289 LYS B C 1
ATOM 5009 O O . LYS B 1 289 ? 7.527 16.125 17.078 1 83 289 LYS B O 1
ATOM 5014 N N . GLN B 1 290 ? 7.68 17.797 15.461 1 87.06 290 GLN B N 1
ATOM 5015 C CA . GLN B 1 290 ? 9.078 18.016 15.812 1 87.06 290 GLN B CA 1
ATOM 5016 C C . GLN B 1 290 ? 9.391 19.5 15.914 1 87.06 290 GLN B C 1
ATOM 5018 O O . GLN B 1 290 ? 8.906 20.297 15.117 1 87.06 290 GLN B O 1
ATOM 5023 N N . SER B 1 291 ? 10.164 19.766 16.922 1 88.06 291 SER B N 1
ATOM 5024 C CA . SER B 1 291 ? 10.758 21.094 17.016 1 88.06 291 SER B CA 1
ATOM 5025 C C . SER B 1 291 ? 12.164 21.109 16.422 1 88.06 291 SER B C 1
ATOM 5027 O O . SER B 1 291 ? 12.898 20.125 16.516 1 88.06 291 SER B O 1
ATOM 5029 N N . VAL B 1 292 ? 12.484 22.188 15.805 1 89.06 292 VAL B N 1
ATOM 5030 C CA . VAL B 1 292 ? 13.797 22.297 15.172 1 89.06 292 VAL B CA 1
ATOM 5031 C C . VAL B 1 292 ? 14.492 23.562 15.633 1 89.06 292 VAL B C 1
ATOM 5033 O O . VAL B 1 292 ? 13.852 24.609 15.766 1 89.06 292 VAL B O 1
ATOM 5036 N N . ARG B 1 293 ? 15.836 23.422 15.883 1 88.31 293 ARG B N 1
ATOM 5037 C CA . ARG B 1 293 ? 16.688 24.562 16.203 1 88.31 293 ARG B CA 1
ATOM 5038 C C . ARG B 1 293 ? 17.969 24.531 15.375 1 88.31 293 ARG B C 1
ATOM 5040 O O . ARG B 1 293 ? 18.625 23.484 15.266 1 88.31 293 ARG B O 1
ATOM 5047 N N . LEU B 1 294 ? 18.219 25.578 14.789 1 90.31 294 LEU B N 1
ATOM 5048 C CA . LEU B 1 294 ? 19.531 25.797 14.195 1 90.31 294 LEU B CA 1
ATOM 5049 C C . LEU B 1 294 ? 20.359 26.734 15.07 1 90.31 294 LEU B C 1
ATOM 5051 O O . LEU B 1 294 ? 20.078 27.938 15.141 1 90.31 294 LEU B O 1
ATOM 5055 N N . ILE B 1 295 ? 21.344 26.188 15.656 1 88.5 295 ILE B N 1
ATOM 5056 C CA . ILE B 1 295 ? 22.203 26.984 16.531 1 88.5 295 ILE B CA 1
ATOM 5057 C C . ILE B 1 295 ? 23.453 27.422 15.773 1 88.5 295 ILE B C 1
ATOM 5059 O O . ILE B 1 295 ? 24.188 26.594 15.25 1 88.5 295 ILE B O 1
ATOM 5063 N N . LEU B 1 296 ? 23.578 28.672 15.773 1 90.69 296 LEU B N 1
ATOM 5064 C CA . LEU B 1 296 ? 24.734 29.266 15.109 1 90.69 296 LEU B CA 1
ATOM 5065 C C . LEU B 1 296 ? 25.75 29.766 16.125 1 90.69 296 LEU B C 1
ATOM 5067 O O . LEU B 1 296 ? 25.406 30.562 17.016 1 90.69 296 LEU B O 1
ATOM 5071 N N . GLU B 1 297 ? 26.859 29.234 16.031 1 91.25 297 GLU B N 1
ATOM 5072 C CA . GLU B 1 297 ? 28 29.797 16.734 1 91.25 297 GLU B CA 1
ATOM 5073 C C . GLU B 1 297 ? 28.828 30.703 15.82 1 91.25 297 GLU B C 1
ATOM 5075 O O . GLU B 1 297 ? 29.438 30.219 14.852 1 91.25 297 GLU B O 1
ATOM 5080 N N . VAL B 1 298 ? 28.875 31.969 16.156 1 93 298 VAL B N 1
ATOM 5081 C CA . VAL B 1 298 ? 29.562 32.938 15.312 1 93 298 VAL B CA 1
ATOM 5082 C C . VAL B 1 298 ? 30.766 33.531 16.062 1 93 298 VAL B C 1
ATOM 5084 O O . VAL B 1 298 ? 30.594 34.125 17.125 1 93 298 VAL B O 1
ATOM 5087 N N . LEU B 1 299 ? 31.891 33.281 15.461 1 94.25 299 LEU B N 1
ATOM 5088 C CA . LEU B 1 299 ? 33.125 33.875 16 1 94.25 299 LEU B CA 1
ATOM 5089 C C . LEU B 1 299 ? 33.688 34.906 15.023 1 94.25 299 LEU B C 1
ATOM 5091 O O . LEU B 1 299 ? 34.156 34.562 13.945 1 94.25 299 LEU B O 1
ATOM 5095 N N . ILE B 1 300 ? 33.688 36.219 15.492 1 92.75 300 ILE B N 1
ATOM 5096 C CA . ILE B 1 300 ? 34.25 37.25 14.641 1 92.75 300 ILE B CA 1
ATOM 5097 C C . ILE B 1 300 ? 35.75 37.344 14.828 1 92.75 300 ILE B C 1
ATOM 5099 O O . ILE B 1 300 ? 36.25 37.438 15.953 1 92.75 300 ILE B O 1
ATOM 5103 N N . ARG B 1 301 ? 36.375 37.344 13.688 1 92.56 301 ARG B N 1
ATOM 5104 C CA . ARG B 1 301 ? 37.812 37.312 13.742 1 92.56 301 ARG B CA 1
ATOM 5105 C C . ARG B 1 301 ? 38.438 38.656 13.391 1 92.56 301 ARG B C 1
ATOM 5107 O O . ARG B 1 301 ? 39.531 39 13.82 1 92.56 301 ARG B O 1
ATOM 5114 N N . SER B 1 302 ? 37.781 39.375 12.531 1 91.56 302 SER B N 1
ATOM 5115 C CA . SER B 1 302 ? 38.312 40.656 12.102 1 91.56 302 SER B CA 1
ATOM 5116 C C . SER B 1 302 ? 37.188 41.656 11.812 1 91.56 302 SER B C 1
ATOM 5118 O O . SER B 1 302 ? 36 41.312 11.875 1 91.56 302 SER B O 1
ATOM 5120 N N . GLU B 1 303 ? 37.625 42.969 11.625 1 89.12 303 GLU B N 1
ATOM 5121 C CA . GLU B 1 303 ? 36.656 44 11.344 1 89.12 303 GLU B CA 1
ATOM 5122 C C . GLU B 1 303 ? 36.031 43.844 9.961 1 89.12 303 GLU B C 1
ATOM 5124 O O . GLU B 1 303 ? 36.625 43.25 9.07 1 89.12 303 GLU B O 1
ATOM 5129 N N . PHE B 1 304 ? 34.812 44.156 9.93 1 87 304 PHE B N 1
ATOM 5130 C CA . PHE B 1 304 ? 34.125 44.156 8.641 1 87 304 PHE B CA 1
ATOM 5131 C C . PHE B 1 304 ? 33.469 45.5 8.375 1 87 304 PHE B C 1
ATOM 5133 O O . PHE B 1 304 ? 33 46.156 9.305 1 87 304 PHE B O 1
ATOM 5140 N N . ALA B 1 305 ? 33.5 45.844 7.113 1 82.56 305 ALA B N 1
ATOM 5141 C CA . ALA B 1 305 ? 33.062 47.188 6.691 1 82.56 305 ALA B CA 1
ATOM 5142 C C . ALA B 1 305 ? 31.531 47.281 6.789 1 82.56 305 ALA B C 1
ATOM 5144 O O . ALA B 1 305 ? 31 48.344 7.148 1 82.56 305 ALA B O 1
ATOM 5145 N N . LYS B 1 306 ? 30.891 46.312 6.422 1 88.94 306 LYS B N 1
ATOM 5146 C CA . LYS B 1 306 ? 29.422 46.281 6.43 1 88.94 306 LYS B CA 1
ATOM 5147 C C . LYS B 1 306 ? 28.906 45.219 7.41 1 88.94 306 LYS B C 1
ATOM 5149 O O . LYS B 1 306 ? 29.5 44.156 7.57 1 88.94 306 LYS B O 1
ATOM 5154 N N . PRO B 1 307 ? 27.844 45.656 8.102 1 92.12 307 PRO B N 1
ATOM 5155 C CA . PRO B 1 307 ? 27.281 44.656 9.016 1 92.12 307 PRO B CA 1
ATOM 5156 C C . PRO B 1 307 ? 26.953 43.344 8.32 1 92.12 307 PRO B C 1
ATOM 5158 O O . PRO B 1 307 ? 26.578 43.344 7.148 1 92.12 307 PRO B O 1
ATOM 5161 N N . LEU B 1 308 ? 27.094 42.281 9.117 1 92.5 308 LEU B N 1
ATOM 5162 C CA . LEU B 1 308 ? 26.781 40.969 8.586 1 92.5 308 LEU B CA 1
ATOM 5163 C C . LEU B 1 308 ? 25.281 40.656 8.727 1 92.5 308 LEU B C 1
ATOM 5165 O O . LEU B 1 308 ? 24.688 40.938 9.758 1 92.5 308 LEU B O 1
ATOM 5169 N N . SER B 1 309 ? 24.766 40.094 7.66 1 93 309 SER B N 1
ATOM 5170 C CA . SER B 1 309 ? 23.328 39.781 7.68 1 93 309 SER B CA 1
ATOM 5171 C C . SER B 1 309 ? 23.094 38.312 7.996 1 93 309 SER B C 1
ATOM 5173 O O . SER B 1 309 ? 23.844 37.438 7.539 1 93 309 SER B O 1
ATOM 5175 N N . VAL B 1 310 ? 22.047 38.094 8.867 1 91.69 310 VAL B N 1
ATOM 5176 C CA . VAL B 1 310 ? 21.609 36.719 9.148 1 91.69 310 VAL B CA 1
ATOM 5177 C C . VAL B 1 310 ? 20.109 36.594 8.898 1 91.69 310 VAL B C 1
ATOM 5179 O O . VAL B 1 310 ? 19.312 37.406 9.391 1 91.69 310 VAL B O 1
ATOM 5182 N N . LYS B 1 311 ? 19.766 35.656 8.094 1 92.06 311 LYS B N 1
ATOM 5183 C CA . LYS B 1 311 ? 18.359 35.438 7.766 1 92.06 311 LYS B CA 1
ATOM 5184 C C . LYS B 1 311 ? 17.984 33.969 7.996 1 92.06 311 LYS B C 1
ATOM 5186 O O . LYS B 1 311 ? 18.688 33.062 7.562 1 92.06 311 LYS B O 1
ATOM 5191 N N . CYS B 1 312 ? 16.906 33.812 8.75 1 91.75 312 CYS B N 1
ATOM 5192 C CA . CYS B 1 312 ? 16.344 32.5 9.016 1 91.75 312 CYS B CA 1
ATOM 5193 C C . CYS B 1 312 ? 14.969 32.344 8.383 1 91.75 312 CYS B C 1
ATOM 5195 O O . CYS B 1 312 ? 14.117 33.25 8.531 1 91.75 312 CYS B O 1
ATOM 5197 N N . GLU B 1 313 ? 14.781 31.281 7.703 1 91.62 313 GLU B N 1
ATOM 5198 C CA . GLU B 1 313 ? 13.484 31.094 7.055 1 91.62 313 GLU B CA 1
ATOM 5199 C C . GLU B 1 313 ? 13.062 29.625 7.086 1 91.62 313 GLU B C 1
ATOM 5201 O O . GLU B 1 313 ? 13.898 28.734 7.262 1 91.62 313 GLU B O 1
ATOM 5206 N N . VAL B 1 314 ? 11.766 29.5 6.973 1 91.62 314 VAL B N 1
ATOM 5207 C CA . VAL B 1 314 ? 11.227 28.156 6.809 1 91.62 314 VAL B CA 1
ATOM 5208 C C . VAL B 1 314 ? 11.219 27.781 5.328 1 91.62 314 VAL B C 1
ATOM 5210 O O . VAL B 1 314 ? 10.523 28.406 4.527 1 91.62 314 VAL B O 1
ATOM 5213 N N . GLY B 1 315 ? 11.93 26.641 4.992 1 91.69 315 GLY B N 1
ATOM 5214 C CA . GLY B 1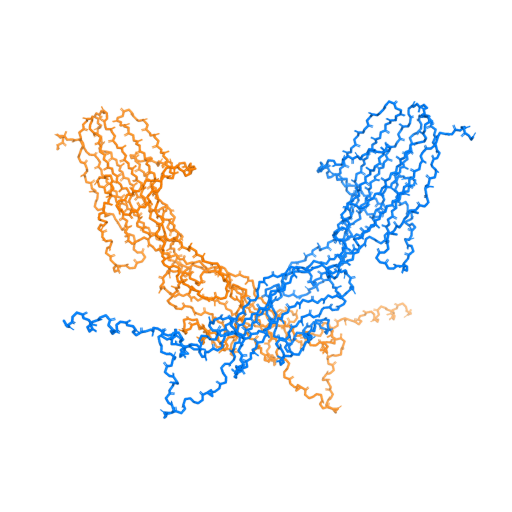 315 ? 12.133 26.281 3.596 1 91.69 315 GLY B CA 1
ATOM 5215 C C . GLY B 1 315 ? 11.008 25.453 3.02 1 91.69 315 GLY B C 1
ATOM 5216 O O . GLY B 1 315 ? 10.828 25.391 1.801 1 91.69 315 GLY B O 1
ATOM 5217 N N . ASN B 1 316 ? 10.281 24.797 3.805 1 92.94 316 ASN B N 1
ATOM 5218 C CA . ASN B 1 316 ? 9.219 23.922 3.307 1 92.94 316 ASN B CA 1
ATOM 5219 C C . ASN B 1 316 ? 7.84 24.516 3.582 1 92.94 316 ASN B C 1
ATOM 5221 O O . ASN B 1 316 ? 6.934 23.812 4.023 1 92.94 316 ASN B O 1
ATOM 5225 N N . GLY B 1 317 ? 7.656 25.766 3.332 1 90.12 317 GLY B N 1
ATOM 5226 C CA . GLY B 1 317 ? 6.391 26.438 3.566 1 90.12 317 GLY B CA 1
ATOM 5227 C C . GLY B 1 317 ? 5.238 25.844 2.789 1 90.12 317 GLY B C 1
ATOM 5228 O O . GLY B 1 317 ? 4.09 25.875 3.24 1 90.12 317 GLY B O 1
ATOM 5229 N N . GLU B 1 318 ? 5.539 25.25 1.625 1 90 318 GLU B N 1
ATOM 5230 C CA . GLU B 1 318 ? 4.5 24.656 0.786 1 90 318 GLU B CA 1
ATOM 5231 C C . GLU B 1 318 ? 3.838 23.469 1.479 1 90 318 GLU B C 1
ATOM 5233 O O . GLU B 1 318 ? 2.668 23.172 1.229 1 90 318 GLU B O 1
ATOM 5238 N N . GLU B 1 319 ? 4.535 22.875 2.336 1 92.56 319 GLU B N 1
ATOM 5239 C CA . GLU B 1 319 ? 4.016 21.703 3.029 1 92.56 319 GLU B CA 1
ATOM 5240 C C . GLU B 1 319 ? 3.01 22.109 4.105 1 92.56 319 GLU B C 1
ATOM 5242 O O . GLU B 1 319 ? 2.283 21.25 4.629 1 92.56 319 GLU B O 1
ATOM 5247 N N . PHE B 1 320 ? 2.967 23.422 4.383 1 91.44 320 PHE B N 1
ATOM 5248 C CA . PHE B 1 320 ? 2.047 23.938 5.395 1 91.44 320 PHE B CA 1
ATOM 5249 C C . PHE B 1 320 ? 0.88 24.672 4.742 1 91.44 320 PHE B C 1
ATOM 5251 O O . PHE B 1 320 ? 0.293 25.562 5.348 1 91.44 320 PHE B O 1
ATOM 5258 N N . THR B 1 321 ? 0.648 24.344 3.557 1 89.06 321 THR B N 1
ATOM 5259 C CA . THR B 1 321 ? -0.415 25.031 2.83 1 89.06 321 THR B CA 1
ATOM 5260 C C . THR B 1 321 ? -1.558 24.078 2.512 1 89.06 321 THR B C 1
ATOM 5262 O O . THR B 1 321 ? -1.327 22.969 2.012 1 89.06 321 THR B O 1
ATOM 5265 N N . GLN B 1 322 ? -2.775 24.5 2.844 1 88.69 322 GLN B N 1
ATOM 5266 C CA . GLN B 1 322 ? -3.965 23.688 2.592 1 88.69 322 GLN B CA 1
ATOM 5267 C C . GLN B 1 322 ? -4.242 23.578 1.097 1 88.69 322 GLN B C 1
ATOM 5269 O O . GLN B 1 322 ? -4.027 24.531 0.343 1 88.69 322 GLN B O 1
ATOM 5274 N N . SER B 1 323 ? -4.691 22.328 0.796 1 86.75 323 SER B N 1
ATOM 5275 C CA . SER B 1 323 ? -5.07 22.141 -0.601 1 86.75 323 SER B CA 1
ATOM 5276 C C . SER B 1 323 ? -6.363 22.891 -0.928 1 86.75 323 SER B C 1
ATOM 5278 O O . SER B 1 323 ? -7.238 23.016 -0.073 1 86.75 323 SER B O 1
ATOM 5280 N N . GLY B 1 324 ? -6.602 23.344 -2.152 1 77.81 324 GLY B N 1
ATOM 5281 C CA . GLY B 1 324 ? -7.754 24.125 -2.59 1 77.81 324 GLY B CA 1
ATOM 5282 C C . GLY B 1 324 ? -7.375 25.344 -3.395 1 77.81 324 GLY B C 1
ATOM 5283 O O . GLY B 1 324 ? -6.422 25.312 -4.176 1 77.81 324 GLY B O 1
ATOM 5284 N N . PRO B 1 325 ? -8.227 26.359 -3.201 1 74.62 325 PRO B N 1
ATOM 5285 C CA . PRO B 1 325 ? -7.914 27.578 -3.945 1 74.62 325 PRO B CA 1
ATOM 5286 C C . PRO B 1 325 ? -6.527 28.125 -3.613 1 74.62 325 PRO B C 1
ATOM 5288 O O . PRO B 1 325 ? -6.031 27.938 -2.504 1 74.62 325 PRO B O 1
ATOM 5291 N N . PRO B 1 326 ? -5.953 28.562 -4.66 1 71 326 PRO B N 1
ATOM 5292 C CA . PRO B 1 326 ? -4.574 29.031 -4.484 1 71 326 PRO B CA 1
ATOM 5293 C C . PRO B 1 326 ? -4.43 30.016 -3.332 1 71 326 PRO B C 1
ATOM 5295 O O . PRO B 1 326 ? -5.188 30.984 -3.246 1 71 326 PRO B O 1
ATOM 5298 N N . GLN B 1 327 ? -3.863 29.594 -2.348 1 78.19 327 GLN B N 1
ATOM 5299 C CA . GLN B 1 327 ? -3.482 30.469 -1.248 1 78.19 327 GLN B CA 1
ATOM 5300 C C . GLN B 1 327 ? -1.969 30.656 -1.182 1 78.19 327 GLN B C 1
ATOM 5302 O O . GLN B 1 327 ? -1.221 29.859 -1.758 1 78.19 327 GLN B O 1
ATOM 5307 N N . LYS B 1 328 ? -1.582 31.766 -0.745 1 80.38 328 LYS B N 1
ATOM 5308 C CA . LYS B 1 328 ? -0.155 31.984 -0.534 1 80.38 328 LYS B CA 1
ATOM 5309 C C . LYS B 1 328 ? 0.422 30.953 0.439 1 80.38 328 LYS B C 1
ATOM 5311 O O . LYS B 1 328 ? -0.182 30.672 1.474 1 80.38 328 LYS B O 1
ATOM 5316 N N . PRO B 1 329 ? 1.497 30.422 -0.003 1 84.69 329 PRO B N 1
ATOM 5317 C CA . PRO B 1 329 ? 2.113 29.438 0.892 1 84.69 329 PRO B CA 1
ATOM 5318 C C . PRO B 1 329 ? 2.566 30.047 2.217 1 84.69 329 PRO B C 1
ATOM 5320 O O . PRO B 1 329 ? 2.783 31.25 2.301 1 84.69 329 PRO B O 1
ATOM 5323 N N . PHE B 1 330 ? 2.604 29.266 3.096 1 84.94 330 PHE B N 1
ATOM 5324 C CA . PHE B 1 330 ? 3.117 29.688 4.395 1 84.94 330 PHE B CA 1
ATOM 5325 C C . PHE B 1 330 ? 4.547 30.188 4.273 1 84.94 330 PHE B C 1
ATOM 5327 O O . PHE B 1 330 ? 5.391 29.547 3.639 1 84.94 330 PHE B O 1
ATOM 5334 N N . GLU B 1 331 ? 4.75 31.375 4.867 1 87.62 331 GLU B N 1
ATOM 5335 C CA . GLU B 1 331 ? 6.082 31.969 4.871 1 87.62 331 GLU B CA 1
ATOM 5336 C C . GLU B 1 331 ? 6.453 32.469 6.262 1 87.62 331 GLU B C 1
ATOM 5338 O O . GLU B 1 331 ? 5.648 33.156 6.918 1 87.62 331 GLU B O 1
ATOM 5343 N N . ALA B 1 332 ? 7.633 32.062 6.676 1 87.94 332 ALA B N 1
ATOM 5344 C CA . ALA B 1 332 ? 8.195 32.562 7.93 1 87.94 332 ALA B CA 1
ATOM 5345 C C . ALA B 1 332 ? 9.664 32.938 7.758 1 87.94 332 ALA B C 1
ATOM 5347 O O . ALA B 1 332 ? 10.484 32.094 7.359 1 87.94 332 ALA B O 1
ATOM 5348 N N . VAL B 1 333 ? 9.953 34.188 8.039 1 88.88 333 VAL B N 1
ATOM 5349 C CA . VAL B 1 333 ? 11.312 34.719 7.898 1 88.88 333 VAL B CA 1
ATOM 5350 C C . VAL B 1 333 ? 11.68 35.562 9.109 1 88.88 333 VAL B C 1
ATOM 5352 O O . VAL B 1 333 ? 10.859 36.375 9.578 1 88.88 333 VAL B O 1
ATOM 5355 N N . ALA B 1 334 ? 12.789 35.312 9.625 1 88 334 ALA B N 1
ATOM 5356 C CA . ALA B 1 334 ? 13.391 36.156 10.672 1 88 334 ALA B CA 1
ATOM 5357 C C . ALA B 1 334 ? 14.797 36.594 10.281 1 88 334 ALA B C 1
ATOM 5359 O O . ALA B 1 334 ? 15.555 35.812 9.695 1 88 334 ALA B O 1
ATOM 5360 N N . SER B 1 335 ? 15.086 37.875 10.539 1 89.69 335 SER B N 1
ATOM 5361 C CA . SER B 1 335 ? 16.391 38.375 10.117 1 89.69 335 SER B CA 1
ATOM 5362 C C . SER B 1 335 ? 17.016 39.219 11.203 1 89.69 335 SER B C 1
ATOM 5364 O O . SER B 1 335 ? 16.328 39.688 12.117 1 89.69 335 SER B O 1
ATOM 5366 N N . GLY B 1 336 ? 18.312 39.281 11.125 1 89 336 GLY B N 1
ATOM 5367 C CA . GLY B 1 336 ? 19.141 40.125 11.992 1 89 336 GLY B CA 1
ATOM 5368 C C . GLY B 1 336 ? 20.422 40.594 11.32 1 89 336 GLY B C 1
ATOM 5369 O O . GLY B 1 336 ? 20.781 40.094 10.258 1 89 336 GLY B O 1
ATOM 5370 N N . THR B 1 337 ? 21 41.719 11.945 1 92.25 337 THR B N 1
ATOM 5371 C CA . THR B 1 337 ? 22.281 42.219 11.492 1 92.25 337 THR B CA 1
ATOM 5372 C C . THR B 1 337 ? 23.297 42.219 12.641 1 92.25 337 THR B C 1
ATOM 5374 O O . THR B 1 337 ? 22.953 42.562 13.773 1 92.25 337 THR B O 1
ATOM 5377 N N . ILE B 1 338 ? 24.469 41.844 12.297 1 91.88 338 ILE B N 1
ATOM 5378 C CA . ILE B 1 338 ? 25.547 41.781 13.273 1 91.88 338 ILE B CA 1
ATOM 5379 C C . ILE B 1 338 ? 26.469 43 13.086 1 91.88 338 ILE B C 1
ATOM 5381 O O . ILE B 1 338 ? 27 43.219 12 1 91.88 338 ILE B O 1
ATOM 5385 N N . HIS B 1 339 ? 26.609 43.719 14.203 1 92.5 339 HIS B N 1
ATOM 5386 C CA . HIS B 1 339 ? 27.438 44.906 14.227 1 92.5 339 HIS B CA 1
ATOM 5387 C C . HIS B 1 339 ? 28.594 44.781 15.211 1 92.5 339 HIS B C 1
ATOM 5389 O O . HIS B 1 339 ? 28.484 44.062 16.203 1 92.5 339 HIS B O 1
ATOM 5395 N N . LEU B 1 340 ? 29.781 45.375 14.852 1 90.06 340 LEU B N 1
ATOM 5396 C CA . LEU B 1 340 ? 30.891 45.406 15.797 1 90.06 340 LEU B CA 1
ATOM 5397 C C . LEU B 1 340 ? 30.688 46.469 16.859 1 90.06 340 LEU B C 1
ATOM 5399 O O . LEU B 1 340 ? 30.172 47.562 16.562 1 90.06 340 LEU B O 1
ATOM 5403 N N . HIS B 1 341 ? 31.016 46.062 18.172 1 78.06 341 HIS B N 1
ATOM 5404 C CA . HIS B 1 341 ? 31.016 47.062 19.25 1 78.06 341 HIS B CA 1
ATOM 5405 C C . HIS B 1 341 ? 32 48.188 18.969 1 78.06 341 HIS B C 1
ATOM 5407 O O . HIS B 1 341 ? 33.125 47.938 18.484 1 78.06 341 HIS B O 1
ATOM 5413 N N . GLY B 1 342 ? 31.516 49.594 19.078 1 63.34 342 GLY B N 1
ATOM 5414 C CA . GLY B 1 342 ? 32.281 50.812 18.922 1 63.34 342 GLY B CA 1
ATOM 5415 C C . GLY B 1 342 ? 31.859 51.625 17.719 1 63.34 342 GLY B C 1
ATOM 5416 O O . GLY B 1 342 ? 32.156 52.844 17.625 1 63.34 342 GLY B O 1
ATOM 5417 N N . ARG B 1 343 ? 31.719 51.094 16.516 1 47.53 343 ARG B N 1
ATOM 5418 C CA . ARG B 1 343 ? 31.344 52 15.453 1 47.53 343 ARG B CA 1
ATOM 5419 C C . ARG B 1 343 ? 29.844 52.281 15.477 1 47.53 343 ARG B C 1
ATOM 5421 O O . ARG B 1 343 ? 29.031 51.406 15.195 1 47.53 343 ARG B O 1
ATOM 5428 N N . THR B 1 344 ? 29.312 52.969 16.547 1 37.75 344 THR B N 1
ATOM 5429 C CA . THR B 1 344 ? 28.047 53.625 16.25 1 37.75 344 THR B CA 1
ATOM 5430 C C . THR B 1 344 ? 28.172 54.469 14.969 1 37.75 344 THR B C 1
ATOM 5432 O O . THR B 1 344 ? 29.141 55.188 14.789 1 37.75 344 THR B O 1
#

Solvent-accessible surface area (backbone atoms only — not comparable to full-atom values): 37908 Å² total; per-residue (Å²): 123,73,75,67,55,62,66,61,63,69,60,67,63,77,65,70,52,68,78,50,74,38,82,44,63,44,60,34,62,68,34,33,31,44,60,58,32,64,45,75,42,55,28,40,43,48,46,19,29,84,85,66,44,78,52,84,70,92,72,79,56,69,47,50,29,38,26,49,71,76,41,71,33,44,55,91,46,35,28,44,46,42,71,60,28,33,35,69,44,66,49,64,92,72,27,29,54,20,39,33,36,45,58,32,46,76,82,66,41,41,43,36,29,42,34,38,30,48,54,81,72,84,71,72,78,60,94,75,68,72,66,71,70,63,57,53,90,45,85,63,55,79,58,42,57,46,57,56,37,54,28,52,74,16,45,37,46,58,18,38,68,50,67,26,74,41,67,39,84,37,67,69,83,76,74,75,73,76,42,84,82,74,80,76,86,56,52,47,58,66,45,68,69,39,79,39,76,39,49,76,74,44,70,45,34,33,19,36,37,33,34,51,7,25,65,59,63,39,74,40,43,28,52,62,89,36,73,58,72,71,49,82,50,74,47,78,54,70,42,80,45,98,91,38,58,32,25,35,39,24,66,32,81,44,83,51,91,42,31,36,38,37,38,36,32,33,39,27,78,41,69,60,80,72,66,70,58,70,56,62,79,62,72,78,70,76,72,49,27,20,24,32,35,38,33,32,40,41,31,31,65,47,89,67,94,61,70,42,40,38,37,34,32,48,70,53,22,64,67,61,34,60,56,73,74,90,63,81,54,34,40,40,42,18,39,33,34,40,36,65,71,78,78,122,121,73,74,66,57,63,64,59,62,69,58,67,61,78,66,71,67,69,78,49,75,39,82,43,60,43,59,33,62,67,35,32,31,44,60,58,31,64,46,76,42,55,28,40,43,50,45,19,29,82,84,68,44,80,51,86,69,88,72,79,55,68,48,50,28,39,28,50,71,76,41,70,33,45,55,90,46,35,29,43,46,42,73,60,28,32,35,69,43,66,52,65,92,72,26,28,54,19,40,33,36,45,58,33,46,76,82,66,42,41,44,36,29,43,33,36,31,51,53,79,72,81,72,72,78,59,95,74,65,73,67,70,70,77,61,56,87,42,84,70,59,74,60,40,56,46,58,54,38,54,26,52,74,14,44,37,44,57,19,38,68,51,62,23,73,41,66,39,83,37,65,75,78,76,76,74,72,75,40,82,80,76,76,75,74,56,50,44,57,66,45,68,68,38,78,40,75,40,50,76,75,45,71,46,34,32,19,36,37,34,33,49,8,25,65,60,63,38,76,40,42,28,51,63,86,36,76,58,73,69,50,87,44,72,76,55,68,70,41,80,45,98,91,38,56,34,27,35,36,25,67,33,80,45,84,50,91,41,31,36,39,37,39,35,32,31,39,28,76,40,69,56,81,61,66,70,56,70,57,64,79,58,70,77,64,73,70,51,26,21,24,32,33,38,34,31,39,39,31,32,65,47,88,68,95,60,69,43,39,38,36,33,31,46,70,52,21,66,68,61,34,60,57,74,74,91,63,77,52,32,39,40,41,19,39,32,33,40,36,63,71,83,74,123